Protein AF-A0A539DF95-F1 (afdb_monomer)

Foldseek 3Di:
DLQVQLLVCLLLLNLVSLLVSQVVCVVVVHDRLSNLLSQLLVCVLVVVLVSVCVSLPVRDDDPLSVLLSLLSVLLSCLLVVNLVVSLVSLPDDPDPQLDLSSLLSLLLNLLSCLLVVVLVSSLVSLVSSPCRNPDDDLVSLLSNLLSCLVVVVLVVSLVSLVVCVVPDDDLVSVVSNVCSVVVHHRDDRDHSLLSSLVSLQSSLVNPCPDLQDSSSSNSLSSSCSSDVPPLSSLQSSLSSCVVVVNLVSSLVSLVSDDPVDSCNLVSLLVNLVSCVVVVNLVVSLVSLVVCVVVPHDPSSLQSNLVSCVVVVVLVSSLVSLVVSVVPPVPPALVCLVSLQSNLVSCVSVVVNVSSLVSLVVSCVRHVQDLVSLQVNLLVCLVVVNNLVSSLVSLVSSCVVVVLQLVSLQSNLVSCVSVVVLVSSLVSLVSSCVSPVQDLVSLQSNLLSCLSVPVNVSSLVSLVSSCVHPDDPVSVVVSVVCNVPNDDDDDD

Mean predicted aligned error: 6.09 Å

Sequence (491 aa):
LLQGAADSALAAGDAAAAATFARQAQARGVEASSGRLAAAVFAMREGRTKDVRRNLDDFDGPPAELLTARLLSVWSRVDGGDVEAALAELGGETLPQRSPWAALQYYQRAMVFDHAGRVEEALDAYERGGGVGGLRIAQIVTHHGQALERAGRKADAAALYRDFLADVDNPGVAAELARLSSNGPPPAPFAATRGAAVALFTLSVLIAQDPTSREQLAPLSLAMALDPALEAPRIAFADAMQALNQGETARRALGAIPEPSPYFENAQSQIAYGLRAEGRADEAVAILKAIVDRGGGRVSRRALADLYRNLDRNAEAAALYASLVAELNPPTRRDWRLYLAQGATLERLGQWPAAEAALQQALVVSPDRPEVLNYLGYTWVDTGAKVREGLALLERAVAQEPDEGYIIDSLGWAHFRLGNFGQAVEYLERAVELSPGDSTLNDHLGDAYWRVGRRIEARYQWRRVLTLNAPADEHAGAGKKLAEGLPAPAR

Secondary structure (DSSP, 8-state):
-HHHHHHHHHHTT-HHHHHHHHHHHHTTT---HHHHHHHHHHHHHTT-HHHHHHHHTT----HHHHHHHHHHHHHHHHHTT-HHHHHHHH--S-S-TT-HHHHHHHHHHHHHHHHTT-HHHHHHHHHHHTTGGG---HHHHHHHHHHHHHTT-HHHHHHHHHHHHHH---HHHHHHHHHHHTTPPPPPPPPHHHHHHHHHHHHHHHH-SSTT-STTHHHHHHHHHH-TT--HHHHHHHHHHHHTT-HHHHHHHHHTS-TTSTTHHHHHHHHHHHHHHTT-HHHHHHHHHHHHHTT--HHHHHHHHHHHHHTT-HHHHHHHHHHHHHT-SS--GGGHHHHHHHHHHHHHTT-HHHHHHHHHHHHHH-TT-HHHHHHHHHHHHHTTSSHHHHHHHHHHHHHH-TT-HHHHHHHHHHHHHTT-HHHHHHHHHHHHHH-TT-HHHHHHHHHHHHHTT-HHHHHHHHHHHHHS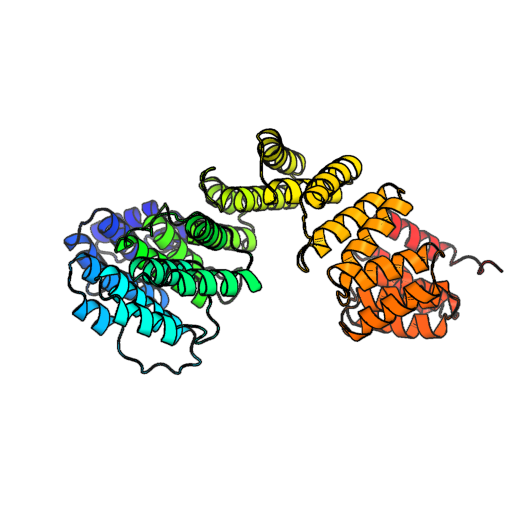---HHHHHHHHHHHHH-PPPPP-

Structure (mmCIF, N/CA/C/O backbone):
data_AF-A0A539DF95-F1
#
_entry.id   AF-A0A539DF95-F1
#
loop_
_atom_site.group_PDB
_atom_site.id
_atom_site.type_symbol
_atom_site.label_atom_id
_atom_site.label_alt_id
_atom_site.label_comp_id
_atom_site.label_asym_id
_atom_site.label_entity_id
_atom_site.label_seq_id
_atom_site.pdbx_PDB_ins_code
_atom_site.Cartn_x
_atom_site.Cartn_y
_atom_site.Cartn_z
_atom_site.occupancy
_atom_site.B_iso_or_equiv
_atom_site.auth_seq_id
_atom_site.auth_comp_id
_atom_site.auth_asym_id
_atom_site.auth_atom_id
_atom_site.pdbx_PDB_model_num
ATOM 1 N N . LEU A 1 1 ? -31.809 -16.059 3.484 1.00 87.75 1 LEU A N 1
ATOM 2 C CA . LEU A 1 1 ? -31.958 -14.788 2.732 1.00 87.75 1 LEU A CA 1
ATOM 3 C C . LEU A 1 1 ? -31.463 -13.586 3.533 1.00 87.75 1 LEU A C 1
ATOM 5 O O . LEU A 1 1 ? -30.537 -12.946 3.066 1.00 87.75 1 LEU A O 1
ATOM 9 N N . LEU A 1 2 ? -32.008 -13.296 4.725 1.00 92.00 2 LEU A N 1
ATOM 10 C CA . LEU A 1 2 ? -31.582 -12.125 5.516 1.00 92.00 2 LEU A CA 1
ATOM 11 C C . LEU A 1 2 ? -30.112 -12.184 5.974 1.00 92.00 2 LEU A C 1
ATOM 13 O O . LEU A 1 2 ? -29.436 -11.169 5.875 1.00 92.00 2 LEU A O 1
ATOM 17 N N . GLN A 1 3 ? -29.602 -13.359 6.372 1.00 92.25 3 GLN A N 1
ATOM 18 C CA . GLN A 1 3 ? -28.170 -13.558 6.656 1.00 92.25 3 GLN A CA 1
ATOM 19 C C . GLN A 1 3 ? -27.298 -13.192 5.447 1.00 92.25 3 GLN A C 1
ATOM 21 O O . GLN A 1 3 ? -26.505 -12.267 5.530 1.00 92.25 3 GLN A O 1
ATOM 26 N N . GLY A 1 4 ? -27.531 -13.817 4.286 1.00 92.81 4 GLY A N 1
ATOM 27 C CA . GLY A 1 4 ? -26.762 -13.510 3.073 1.00 92.81 4 GLY A CA 1
ATOM 28 C C . GLY A 1 4 ? -26.875 -12.049 2.612 1.00 92.81 4 GLY A C 1
ATOM 29 O O . GLY A 1 4 ? -25.931 -11.516 2.034 1.00 92.81 4 GLY A O 1
ATOM 30 N N . ALA A 1 5 ? -27.998 -11.372 2.889 1.00 94.75 5 ALA A N 1
ATOM 31 C CA . ALA A 1 5 ? -28.136 -9.936 2.644 1.00 94.75 5 ALA A CA 1
ATOM 32 C C . ALA A 1 5 ? -27.273 -9.101 3.606 1.00 94.75 5 ALA A C 1
ATOM 34 O O . ALA A 1 5 ? -26.653 -8.132 3.173 1.00 94.75 5 ALA A O 1
ATOM 35 N N . ALA A 1 6 ? -27.192 -9.490 4.883 1.00 95.56 6 ALA A N 1
ATOM 36 C CA . ALA A 1 6 ? -26.290 -8.874 5.854 1.00 95.56 6 ALA A CA 1
ATOM 37 C C . ALA A 1 6 ? -24.815 -9.116 5.493 1.00 95.56 6 ALA A C 1
ATOM 39 O O . ALA A 1 6 ? -24.041 -8.162 5.494 1.00 95.56 6 ALA A O 1
ATOM 40 N N . ASP A 1 7 ? -24.452 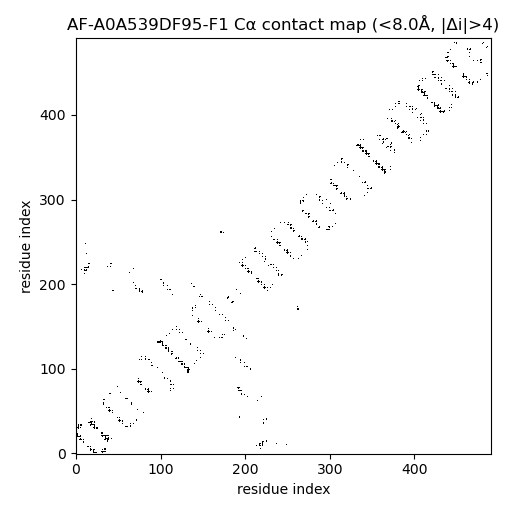-10.339 5.097 1.00 94.62 7 ASP A N 1
ATOM 41 C CA . ASP A 1 7 ? -23.102 -10.684 4.629 1.00 94.62 7 ASP A CA 1
ATOM 42 C C . ASP A 1 7 ? -22.705 -9.843 3.414 1.00 94.62 7 ASP A C 1
ATOM 44 O O . ASP A 1 7 ? -21.632 -9.246 3.382 1.00 94.62 7 ASP A O 1
ATOM 48 N N . SER A 1 8 ? -23.601 -9.738 2.427 1.00 95.38 8 SER A N 1
ATOM 49 C CA . SER A 1 8 ? -23.358 -8.949 1.214 1.00 95.38 8 SER A CA 1
ATOM 50 C C . SER A 1 8 ? -23.230 -7.457 1.522 1.00 95.38 8 SER A C 1
ATOM 52 O O . SER A 1 8 ? -22.392 -6.778 0.934 1.00 95.38 8 SER A O 1
ATOM 54 N N . ALA A 1 9 ? -24.038 -6.941 2.453 1.00 96.62 9 ALA A N 1
ATOM 55 C CA . ALA A 1 9 ? -23.957 -5.551 2.887 1.00 96.62 9 ALA A CA 1
ATOM 56 C C . ALA A 1 9 ? -22.621 -5.258 3.587 1.00 96.62 9 ALA A C 1
ATOM 58 O O . ALA A 1 9 ? -21.967 -4.271 3.256 1.00 96.62 9 ALA A O 1
ATOM 59 N N . LEU A 1 10 ? -22.168 -6.144 4.481 1.00 96.81 10 LEU A N 1
ATOM 60 C CA . LEU A 1 10 ? -20.844 -6.035 5.096 1.00 96.81 10 LEU A CA 1
ATOM 61 C C . LEU A 1 10 ? -19.720 -6.164 4.066 1.00 96.81 10 LEU A C 1
ATOM 63 O O . LEU A 1 10 ? -18.782 -5.384 4.107 1.00 96.81 10 LEU A O 1
ATOM 67 N N . ALA A 1 11 ? -19.817 -7.071 3.095 1.00 95.44 11 ALA A N 1
ATOM 68 C CA . ALA A 1 11 ? -18.825 -7.167 2.023 1.00 95.44 11 ALA A CA 1
ATOM 69 C C . ALA A 1 11 ? -18.743 -5.885 1.167 1.00 95.44 11 ALA A C 1
ATOM 71 O O . ALA A 1 11 ? -17.697 -5.584 0.601 1.00 95.44 11 ALA A O 1
ATOM 72 N N . ALA A 1 12 ? -19.832 -5.115 1.093 1.00 95.38 12 ALA A N 1
ATOM 73 C CA . ALA A 1 12 ? -19.908 -3.854 0.361 1.00 95.38 12 ALA A CA 1
ATOM 74 C C . ALA A 1 12 ? -19.552 -2.609 1.200 1.00 95.38 12 ALA A C 1
ATOM 76 O O . ALA A 1 12 ? -19.643 -1.494 0.682 1.00 95.38 12 ALA A O 1
ATOM 77 N N . GLY A 1 13 ? -19.155 -2.760 2.470 1.00 96.31 13 GLY A N 1
ATOM 78 C CA . GLY A 1 13 ? -18.856 -1.617 3.340 1.00 96.31 13 GLY A CA 1
ATOM 79 C C . GLY A 1 13 ? -20.082 -0.981 4.003 1.00 96.31 13 GLY A C 1
ATOM 80 O O . GLY A 1 13 ? -19.957 0.066 4.637 1.00 96.31 13 GLY A O 1
ATOM 81 N N . ASP A 1 14 ? -21.269 -1.583 3.879 1.00 96.50 14 ASP A N 1
ATOM 82 C CA . ASP A 1 14 ? -22.537 -1.036 4.373 1.00 96.50 14 ASP A CA 1
ATOM 83 C C . ASP A 1 14 ? -23.016 -1.753 5.645 1.00 96.50 14 ASP A C 1
ATOM 85 O O . ASP A 1 14 ? -23.993 -2.511 5.674 1.00 96.50 14 ASP A O 1
ATOM 89 N N . ALA A 1 15 ? -22.324 -1.481 6.752 1.00 97.06 15 ALA A N 1
ATOM 90 C CA . ALA A 1 15 ? -22.727 -1.991 8.058 1.00 97.06 15 ALA A CA 1
ATOM 91 C C . ALA A 1 15 ? -24.132 -1.508 8.473 1.00 97.06 15 ALA A C 1
ATOM 93 O O . ALA A 1 15 ? -24.833 -2.209 9.205 1.00 97.06 15 ALA A O 1
ATOM 94 N N . ALA A 1 16 ? -24.580 -0.333 8.012 1.00 96.88 16 ALA A N 1
ATOM 95 C CA . ALA A 1 16 ? -25.892 0.212 8.366 1.00 96.88 16 ALA A CA 1
ATOM 96 C C . ALA A 1 16 ? -27.035 -0.619 7.761 1.00 96.88 16 ALA A C 1
ATOM 98 O O . ALA A 1 16 ? -28.018 -0.932 8.451 1.00 96.88 16 ALA A O 1
ATOM 99 N N . ALA A 1 17 ? -26.893 -1.032 6.501 1.00 97.25 17 ALA A N 1
ATOM 100 C CA . ALA A 1 17 ? -27.803 -1.980 5.872 1.00 97.25 17 ALA A CA 1
ATOM 101 C C . ALA A 1 17 ? -27.764 -3.340 6.582 1.00 97.25 17 ALA A C 1
ATOM 103 O O . ALA A 1 17 ? -28.824 -3.868 6.929 1.00 97.25 17 ALA A O 1
ATOM 104 N N . ALA A 1 18 ? -26.576 -3.861 6.913 1.00 96.94 18 ALA A N 1
ATOM 105 C CA . ALA A 1 18 ? -26.439 -5.116 7.660 1.00 96.94 18 ALA A CA 1
ATOM 106 C C . ALA A 1 18 ? -27.177 -5.082 9.016 1.00 96.94 18 ALA A C 1
ATOM 108 O O . ALA A 1 18 ? -27.966 -5.978 9.325 1.00 96.94 18 ALA A O 1
ATOM 109 N N . ALA A 1 19 ? -27.023 -4.001 9.789 1.00 95.75 19 ALA A N 1
ATOM 110 C CA . ALA A 1 19 ? -27.736 -3.806 11.054 1.00 95.75 19 ALA A CA 1
ATOM 111 C C . ALA A 1 19 ? -29.261 -3.691 10.864 1.00 95.75 19 ALA A C 1
ATOM 113 O O . ALA A 1 19 ? -30.047 -4.083 11.731 1.00 95.75 19 ALA A O 1
ATOM 114 N N . THR A 1 20 ? -29.704 -3.156 9.725 1.00 95.56 20 THR A N 1
ATOM 115 C CA . THR A 1 20 ? -31.126 -3.098 9.367 1.00 95.56 20 THR A CA 1
ATOM 116 C C . THR A 1 20 ? -31.683 -4.488 9.074 1.00 95.56 20 THR A C 1
ATOM 118 O O . THR A 1 20 ? -32.764 -4.822 9.569 1.00 95.56 20 THR A O 1
ATOM 121 N N . PHE A 1 21 ? -30.937 -5.329 8.355 1.00 94.06 21 PHE A N 1
ATOM 122 C CA . PHE A 1 21 ? -31.312 -6.726 8.132 1.00 94.06 21 PHE A CA 1
ATOM 123 C C . PHE A 1 21 ? -31.364 -7.530 9.435 1.00 94.06 21 PHE A C 1
ATOM 125 O O . PHE A 1 21 ? -32.264 -8.352 9.591 1.00 94.06 21 PHE A O 1
ATOM 132 N N . ALA A 1 22 ? -30.506 -7.222 10.412 1.00 89.56 22 ALA A N 1
ATOM 133 C CA . ALA A 1 22 ? -30.565 -7.811 11.753 1.00 89.56 22 ALA A CA 1
ATOM 134 C C . ALA A 1 22 ? -31.914 -7.565 12.445 1.00 89.56 22 ALA A C 1
ATOM 136 O O . ALA A 1 22 ? -32.575 -8.497 12.897 1.00 89.56 22 ALA A O 1
ATOM 137 N N . ARG A 1 23 ? -32.373 -6.304 12.469 1.00 88.81 23 ARG A N 1
ATOM 138 C CA . ARG A 1 23 ? -33.673 -5.938 13.064 1.00 88.81 23 ARG A CA 1
ATOM 139 C C . ARG A 1 23 ? -34.833 -6.635 12.353 1.00 88.81 23 ARG A C 1
ATOM 141 O O . ARG A 1 23 ? -35.785 -7.081 12.987 1.00 88.81 23 ARG A O 1
ATOM 148 N N . GLN A 1 24 ? -34.743 -6.745 11.030 1.00 92.31 24 GLN A N 1
ATOM 149 C CA . GLN A 1 24 ? -35.726 -7.444 10.207 1.00 92.31 24 GLN A CA 1
ATOM 150 C C . GLN A 1 24 ? -35.744 -8.962 10.431 1.00 92.31 24 GLN A C 1
ATOM 152 O O . GLN A 1 24 ? -36.809 -9.569 10.297 1.00 92.31 24 GLN A O 1
ATOM 157 N N . ALA A 1 25 ? -34.590 -9.565 10.722 1.00 90.00 25 ALA A N 1
ATOM 158 C CA . ALA A 1 25 ? -34.451 -10.977 11.060 1.00 90.00 25 ALA A CA 1
ATOM 159 C C . ALA A 1 25 ? -35.062 -11.256 12.440 1.00 90.00 25 ALA A C 1
ATOM 161 O O . ALA A 1 25 ? -35.953 -12.098 12.558 1.00 90.00 25 ALA A O 1
ATOM 162 N N . GLN A 1 26 ? -34.718 -10.430 13.433 1.00 86.56 26 GLN A N 1
ATOM 163 C CA . GLN A 1 26 ? -35.266 -10.512 14.787 1.00 86.56 26 GLN A CA 1
ATOM 164 C C . GLN A 1 26 ? -36.798 -10.398 14.803 1.00 86.56 26 GLN A C 1
ATOM 166 O O . GLN A 1 26 ? -37.473 -11.210 15.431 1.00 86.56 26 GLN A O 1
ATOM 171 N N . ALA A 1 27 ? -37.370 -9.443 14.060 1.00 89.31 27 ALA A N 1
ATOM 172 C CA . ALA A 1 27 ? -38.823 -9.274 13.955 1.00 89.31 27 ALA A CA 1
ATOM 173 C C . ALA A 1 27 ? -39.548 -10.491 13.344 1.00 89.31 27 ALA A C 1
ATOM 175 O O . ALA A 1 27 ? -40.758 -10.632 13.499 1.00 89.31 27 ALA A O 1
ATOM 176 N N . ARG A 1 28 ? -38.818 -11.361 12.638 1.00 91.81 28 ARG A N 1
ATOM 177 C CA . ARG A 1 28 ? -39.328 -12.588 12.013 1.00 91.81 28 ARG A CA 1
ATOM 178 C C . ARG A 1 28 ? -38.949 -13.857 12.780 1.00 91.81 28 ARG A C 1
ATOM 180 O O . ARG A 1 28 ? -39.245 -14.943 12.296 1.00 91.81 28 ARG A O 1
ATOM 187 N N . GLY A 1 29 ? -38.298 -13.731 13.939 1.00 85.56 29 GLY A N 1
ATOM 188 C CA . GLY A 1 29 ? -37.845 -14.872 14.736 1.00 85.56 29 GLY A CA 1
ATOM 189 C C . GLY A 1 29 ? -36.770 -15.717 14.046 1.00 85.56 29 GLY A C 1
ATOM 190 O O . GLY A 1 29 ? -36.708 -16.919 14.282 1.00 85.56 29 GLY A O 1
ATOM 191 N N . VAL A 1 30 ? -35.961 -15.114 13.168 1.00 87.00 30 VAL A N 1
ATOM 192 C CA . VAL A 1 30 ? -34.832 -15.781 12.501 1.00 87.00 30 VAL A CA 1
ATOM 193 C C . VAL A 1 30 ? -33.517 -15.094 12.857 1.00 87.00 30 VAL A C 1
ATOM 195 O O . VAL A 1 30 ? -33.480 -13.881 13.060 1.00 87.00 30 VAL A O 1
ATOM 198 N N . GLU A 1 31 ? -32.436 -15.867 12.909 1.00 82.94 31 GLU A N 1
ATOM 199 C CA . GLU A 1 31 ? -31.094 -15.361 13.207 1.00 82.94 31 GLU A CA 1
ATOM 200 C C . GLU A 1 31 ? -30.413 -14.789 11.956 1.00 82.94 31 GLU A C 1
ATOM 202 O O . GLU A 1 31 ? -30.567 -15.292 10.838 1.00 82.94 31 GLU A O 1
ATOM 207 N N . ALA A 1 32 ? -29.654 -13.714 12.165 1.00 90.94 32 ALA A N 1
ATOM 208 C CA . ALA A 1 32 ? -28.738 -13.148 11.184 1.00 90.94 32 ALA A CA 1
ATOM 209 C C . ALA A 1 32 ? -27.487 -12.643 11.922 1.00 90.94 32 ALA A C 1
ATOM 211 O O . ALA A 1 32 ? -27.433 -11.478 12.331 1.00 90.94 32 ALA A O 1
ATOM 212 N N . SER A 1 33 ? -26.520 -13.534 12.142 1.00 93.12 33 SER A N 1
ATOM 213 C CA . SE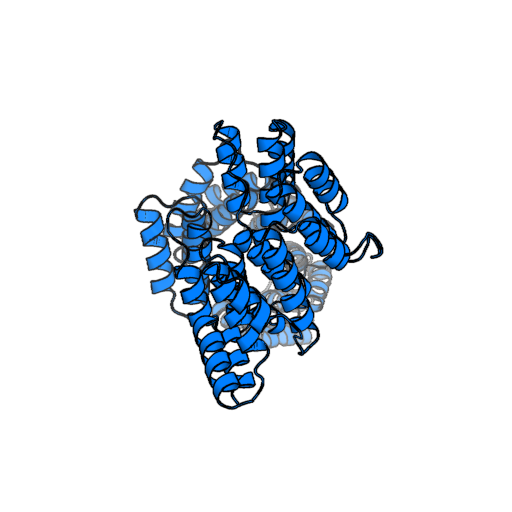R A 1 33 ? -25.332 -13.328 12.978 1.00 93.12 33 SER A CA 1
ATOM 214 C C . SER A 1 33 ? -24.486 -12.131 12.514 1.00 93.12 33 SER A C 1
ATOM 216 O O . SER A 1 33 ? -24.207 -11.229 13.307 1.00 93.12 33 SER A O 1
ATOM 218 N N . SER A 1 34 ? -24.235 -11.996 11.210 1.00 93.75 34 SER A N 1
ATOM 219 C CA . SER A 1 34 ? -23.552 -10.830 10.620 1.00 93.75 34 SER A CA 1
ATOM 220 C C . SER A 1 34 ? -24.295 -9.520 10.871 1.00 93.75 34 SER A C 1
ATOM 222 O O . SER A 1 34 ? -23.706 -8.482 11.184 1.00 93.75 34 SER A O 1
ATOM 224 N N . GLY A 1 35 ? -25.626 -9.567 10.786 1.00 94.50 35 GLY A N 1
ATOM 225 C CA . GLY A 1 35 ? -26.470 -8.430 11.119 1.00 94.50 35 GLY A CA 1
ATOM 226 C C . GLY A 1 35 ? -26.374 -8.061 12.603 1.00 94.50 35 GLY A C 1
ATOM 227 O O . GLY A 1 35 ? -26.308 -6.875 12.931 1.00 94.50 35 GLY A O 1
ATOM 228 N N . ARG A 1 36 ? -26.351 -9.055 13.502 1.00 95.81 36 ARG A N 1
ATOM 229 C CA . ARG A 1 36 ? -26.199 -8.846 14.952 1.00 95.81 36 ARG A CA 1
ATOM 230 C C . ARG A 1 36 ? -24.870 -8.169 15.284 1.00 95.81 36 ARG A C 1
ATOM 232 O O . ARG A 1 36 ? -24.878 -7.213 16.056 1.00 95.81 36 ARG A O 1
ATOM 239 N N . LEU A 1 37 ? -23.764 -8.575 14.651 1.00 97.69 37 LEU A N 1
ATOM 240 C CA . LEU A 1 37 ? -22.463 -7.902 14.797 1.00 97.69 37 LEU A CA 1
ATOM 241 C C . LEU A 1 37 ? -22.544 -6.423 14.396 1.00 97.69 37 LEU A C 1
ATOM 243 O O . LEU A 1 37 ? -22.121 -5.545 15.149 1.00 97.69 37 LEU A O 1
ATOM 247 N N . ALA A 1 38 ? -23.158 -6.126 13.248 1.00 97.69 38 ALA A N 1
ATOM 248 C CA . ALA A 1 38 ? -23.359 -4.750 12.803 1.00 97.69 38 ALA A CA 1
ATOM 249 C C . ALA A 1 38 ? -24.249 -3.950 13.769 1.00 97.69 38 ALA A C 1
ATOM 251 O O . ALA A 1 38 ? -23.945 -2.806 14.106 1.00 97.69 38 ALA A O 1
ATOM 252 N N . ALA A 1 39 ? -25.333 -4.545 14.270 1.00 96.69 39 ALA A N 1
ATOM 253 C CA . ALA A 1 39 ? -26.206 -3.907 15.250 1.00 96.69 39 ALA A CA 1
ATOM 254 C C . ALA A 1 39 ? -25.493 -3.636 16.589 1.00 96.69 39 ALA A C 1
ATOM 256 O O . ALA A 1 39 ? -25.727 -2.582 17.186 1.00 96.69 39 ALA A O 1
ATOM 257 N N . ALA A 1 40 ? -24.607 -4.537 17.031 1.00 97.44 40 ALA A N 1
ATOM 258 C CA . ALA A 1 40 ? -23.754 -4.336 18.200 1.00 97.44 40 ALA A CA 1
ATOM 259 C C . ALA A 1 40 ? -22.809 -3.142 18.004 1.00 97.44 40 ALA A C 1
ATOM 261 O O . ALA A 1 40 ? -22.745 -2.278 18.872 1.00 97.44 40 ALA A O 1
ATOM 262 N N . VAL A 1 41 ? -22.163 -3.030 16.838 1.00 97.69 41 VAL A N 1
ATOM 263 C CA . VAL A 1 41 ? -21.290 -1.900 16.467 1.00 97.69 41 VAL A CA 1
ATOM 264 C C . VAL A 1 41 ? -22.003 -0.548 16.579 1.00 97.69 41 VAL A C 1
ATOM 266 O O . VAL A 1 41 ? -21.488 0.367 17.224 1.00 97.69 41 VAL A O 1
ATOM 269 N N . PHE A 1 42 ? -23.213 -0.412 16.022 1.00 97.00 42 PHE A N 1
ATOM 270 C CA . PHE A 1 42 ? -23.980 0.836 16.161 1.00 97.00 42 PHE A CA 1
ATOM 271 C C . PHE A 1 42 ? -24.420 1.091 17.604 1.00 97.00 42 PHE A C 1
ATOM 273 O O . PHE A 1 42 ? -24.389 2.232 18.056 1.00 97.00 42 PHE A O 1
ATOM 280 N N . ALA A 1 43 ? -24.798 0.045 18.344 1.00 96.62 43 ALA A N 1
ATOM 281 C CA . ALA A 1 43 ? -25.141 0.180 19.755 1.00 96.62 43 ALA A CA 1
ATOM 282 C C . ALA A 1 43 ? -23.939 0.632 20.604 1.00 96.62 43 ALA A C 1
ATOM 284 O O . ALA A 1 43 ? -24.122 1.483 21.471 1.00 96.62 43 ALA A O 1
ATOM 285 N N . MET A 1 44 ? -22.727 0.134 20.330 1.00 96.81 44 MET A N 1
ATOM 286 C CA . MET A 1 44 ? -21.493 0.573 20.996 1.00 96.81 44 MET A CA 1
ATOM 287 C C . MET A 1 44 ? -21.215 2.048 20.712 1.00 96.81 44 MET A C 1
ATOM 289 O O . MET A 1 44 ? -20.996 2.821 21.637 1.00 96.81 44 MET A O 1
ATOM 293 N N . ARG A 1 45 ? -21.303 2.470 19.445 1.00 95.50 45 ARG A N 1
ATOM 294 C CA . ARG A 1 45 ? -21.079 3.873 19.059 1.00 95.50 45 ARG A CA 1
ATOM 295 C C . ARG A 1 45 ? -22.069 4.843 19.712 1.00 95.50 45 ARG A C 1
ATOM 297 O O . ARG A 1 45 ? -21.743 6.001 19.940 1.00 95.50 45 ARG A O 1
ATOM 304 N N . GLU A 1 46 ? -23.280 4.373 19.989 1.00 94.75 46 GLU A N 1
ATOM 305 C CA . GLU A 1 46 ? -24.353 5.149 20.615 1.00 94.75 46 GLU A CA 1
ATOM 306 C C . GLU A 1 46 ? -24.395 5.001 22.149 1.00 94.75 46 GLU A C 1
ATOM 308 O O . GLU A 1 46 ? -25.308 5.530 22.781 1.00 94.75 46 GLU A O 1
ATOM 313 N N . GLY A 1 47 ? -23.455 4.269 22.761 1.00 93.38 47 GLY A N 1
ATOM 314 C CA . GLY A 1 47 ? -23.417 4.041 24.212 1.00 93.38 47 GLY A CA 1
ATOM 315 C C . GLY A 1 47 ? -24.586 3.200 24.749 1.00 93.38 47 GLY A C 1
ATOM 316 O O . GLY A 1 47 ? -24.918 3.251 25.933 1.00 93.38 47 GLY A O 1
ATOM 317 N N . ARG A 1 48 ? -25.261 2.420 23.894 1.00 94.94 48 ARG A N 1
ATOM 318 C CA . ARG A 1 48 ? -26.427 1.597 24.258 1.00 94.94 48 ARG A CA 1
ATOM 319 C C . ARG A 1 48 ? -26.004 0.217 24.764 1.00 94.94 48 ARG A C 1
ATOM 321 O O . ARG A 1 48 ? -26.307 -0.801 24.144 1.00 94.94 48 ARG A O 1
ATOM 328 N N . THR A 1 49 ? -25.363 0.148 25.931 1.00 91.25 49 THR A N 1
ATOM 329 C CA . THR A 1 49 ? -24.755 -1.090 26.474 1.00 91.25 49 THR A CA 1
ATOM 330 C C . THR A 1 49 ? -25.719 -2.284 26.570 1.00 91.25 49 THR A C 1
ATOM 332 O O . THR A 1 49 ? -25.325 -3.424 26.339 1.00 91.25 49 THR A O 1
ATOM 335 N N . LYS A 1 50 ? -27.006 -2.055 26.880 1.00 92.44 50 LYS A N 1
ATOM 336 C CA . LYS A 1 50 ? -28.023 -3.130 26.903 1.00 92.44 50 LYS A CA 1
ATOM 337 C C . LYS A 1 50 ? -28.250 -3.742 25.521 1.00 92.44 50 LYS A C 1
ATOM 339 O O . LYS A 1 50 ? -28.459 -4.945 25.413 1.00 92.44 50 LYS A O 1
ATOM 344 N N . ASP A 1 51 ? -28.217 -2.916 24.481 1.00 94.19 51 ASP A N 1
ATOM 345 C CA . ASP A 1 51 ? -28.402 -3.369 23.108 1.00 94.19 51 ASP A CA 1
ATOM 346 C C . ASP A 1 51 ? -27.139 -4.038 22.564 1.00 94.19 51 ASP A C 1
ATOM 348 O O . ASP A 1 51 ? -27.261 -4.964 21.768 1.00 94.19 51 ASP A O 1
ATOM 352 N N . VAL A 1 52 ? -25.949 -3.628 23.017 1.00 95.44 52 VAL A N 1
ATOM 353 C CA . VAL A 1 52 ? -24.696 -4.344 22.726 1.00 95.44 52 VAL A CA 1
ATOM 354 C C . VAL A 1 52 ? -24.786 -5.773 23.256 1.00 95.44 52 VAL A C 1
ATOM 356 O O . VAL A 1 52 ? -24.708 -6.716 22.473 1.00 95.44 52 VAL A O 1
ATOM 359 N N . ARG A 1 53 ? -25.082 -5.928 24.553 1.00 92.19 53 ARG A N 1
ATOM 360 C CA . ARG A 1 53 ? -25.279 -7.237 25.191 1.00 92.19 53 ARG A CA 1
ATOM 361 C C . ARG A 1 53 ? -26.352 -8.072 24.506 1.00 92.19 53 ARG A C 1
ATOM 363 O O . ARG A 1 53 ? -26.086 -9.201 24.138 1.00 92.19 53 ARG A O 1
ATOM 370 N N . ARG A 1 54 ? -27.522 -7.501 24.192 1.00 92.00 54 ARG A N 1
ATOM 371 C CA . ARG A 1 54 ? -28.570 -8.234 23.452 1.00 92.00 54 ARG A CA 1
ATOM 372 C C . ARG A 1 54 ? -28.071 -8.832 22.130 1.00 92.00 54 ARG A C 1
ATOM 374 O O . ARG A 1 54 ? -28.591 -9.854 21.702 1.00 92.00 54 ARG A O 1
ATOM 381 N N . ASN A 1 55 ? -27.131 -8.175 21.451 1.00 94.12 55 ASN A N 1
ATOM 382 C CA . ASN A 1 55 ? -26.608 -8.672 20.183 1.00 94.12 55 ASN A CA 1
ATOM 383 C C . ASN A 1 55 ? -25.432 -9.645 20.353 1.00 94.12 55 ASN A C 1
ATOM 385 O O . ASN A 1 55 ? -25.283 -10.498 19.481 1.00 94.12 55 ASN A O 1
ATOM 389 N N . LEU A 1 56 ? -24.637 -9.540 21.423 1.00 95.06 56 LEU A N 1
ATOM 390 C CA . LEU A 1 56 ? -23.400 -10.313 21.622 1.00 95.06 56 LEU A CA 1
ATOM 391 C C . LEU A 1 56 ? -23.514 -11.455 22.646 1.00 95.06 56 LEU A C 1
ATOM 393 O O . LEU A 1 56 ? -22.763 -12.422 22.550 1.00 95.06 56 LEU A O 1
ATOM 397 N N . ASP A 1 57 ? -24.435 -11.366 23.603 1.00 90.75 57 ASP A N 1
ATOM 398 C CA . ASP A 1 57 ? -24.708 -12.442 24.555 1.00 90.75 57 ASP A CA 1
ATOM 399 C C . ASP A 1 57 ? -25.299 -13.638 23.790 1.00 90.75 57 ASP A C 1
ATOM 401 O O . ASP A 1 57 ? -26.102 -13.465 22.863 1.00 90.75 57 ASP A O 1
ATOM 405 N N . ASP A 1 58 ? -24.858 -14.847 24.147 1.00 87.88 58 ASP A N 1
ATOM 406 C CA . ASP A 1 58 ? -25.218 -16.103 23.474 1.00 87.88 58 ASP A CA 1
ATOM 407 C C . ASP A 1 58 ? -25.048 -16.039 21.941 1.00 87.88 58 ASP A C 1
ATOM 409 O O . ASP A 1 58 ? -25.830 -16.619 21.182 1.00 87.88 58 ASP A O 1
ATOM 413 N N . PHE A 1 59 ? -24.062 -15.269 21.459 1.00 93.50 59 PHE A N 1
ATOM 414 C CA . PHE A 1 59 ? -23.782 -15.157 20.031 1.00 93.50 59 PHE A CA 1
ATOM 415 C C . PHE A 1 59 ? -23.325 -16.508 19.477 1.00 93.50 59 PHE A C 1
ATOM 417 O O . PHE A 1 59 ? -22.325 -17.070 19.925 1.00 93.50 59 PHE A O 1
ATOM 424 N N . ASP A 1 60 ? -24.045 -16.987 18.466 1.00 89.69 60 ASP A N 1
ATOM 425 C CA . ASP A 1 60 ? -23.710 -18.179 17.698 1.00 89.69 60 ASP A CA 1
ATOM 426 C C . ASP A 1 60 ? -23.494 -17.790 16.233 1.00 89.69 60 ASP A C 1
ATOM 428 O O . ASP A 1 60 ? -24.183 -16.920 15.689 1.00 89.69 60 ASP A O 1
ATOM 432 N N . GLY A 1 61 ? -22.502 -18.407 15.600 1.00 89.06 61 GLY A N 1
ATOM 433 C CA . GLY A 1 61 ? -22.098 -18.077 14.243 1.00 89.06 61 GLY A CA 1
ATOM 434 C C . GLY A 1 61 ? -20.805 -18.770 13.811 1.00 89.06 61 GLY A C 1
ATOM 435 O O . GLY A 1 61 ? -20.196 -19.525 14.572 1.00 89.06 61 GLY A O 1
ATOM 436 N N . PRO A 1 62 ? -20.357 -18.524 12.569 1.00 89.50 62 PRO A N 1
ATOM 437 C CA . PRO A 1 62 ? -19.093 -19.042 12.061 1.00 89.50 62 PRO A CA 1
ATOM 438 C C . PRO A 1 62 ? -17.883 -18.632 12.925 1.00 89.50 62 PRO A C 1
ATOM 440 O O . PRO A 1 62 ? -17.898 -17.564 13.542 1.00 89.50 62 PRO A O 1
ATOM 443 N N . PRO A 1 63 ? -16.776 -19.403 12.914 1.00 88.12 63 PRO A N 1
ATOM 444 C CA . PRO A 1 63 ? -15.587 -19.114 13.725 1.00 88.12 63 PRO A CA 1
ATOM 445 C C . PRO A 1 63 ? -15.039 -17.680 13.611 1.00 88.12 63 PRO A C 1
ATOM 447 O O . PRO A 1 63 ? -14.669 -17.083 14.621 1.00 88.12 63 PRO A O 1
ATOM 450 N N . ALA A 1 64 ? -15.021 -17.093 12.410 1.00 86.81 64 ALA A N 1
ATOM 451 C CA . ALA A 1 64 ? -14.560 -15.715 12.205 1.00 86.81 64 ALA A CA 1
ATOM 452 C C . ALA A 1 64 ? -15.484 -14.670 12.867 1.00 86.81 64 ALA A C 1
ATOM 454 O O . ALA A 1 64 ? -15.022 -13.669 13.424 1.00 86.81 64 ALA A O 1
ATOM 455 N N . GLU A 1 65 ? -16.793 -14.921 12.856 1.00 93.62 65 GLU A N 1
ATOM 456 C CA . GLU A 1 65 ? -17.785 -14.065 13.506 1.00 93.62 65 GLU A CA 1
ATOM 457 C C . GLU A 1 65 ? -17.726 -14.196 15.030 1.00 93.62 65 GLU A C 1
ATOM 459 O O . GLU A 1 65 ? -17.829 -13.188 15.722 1.00 93.62 65 GLU A O 1
ATOM 464 N N . LEU A 1 66 ? -17.459 -15.395 15.559 1.00 93.31 66 LEU A N 1
ATOM 465 C CA . LEU A 1 66 ? -17.238 -15.611 16.994 1.00 93.31 66 LEU A CA 1
ATOM 466 C C . LEU A 1 66 ? -16.030 -14.818 17.515 1.00 93.31 66 LEU A C 1
ATOM 468 O O . LEU A 1 66 ? -16.100 -14.201 18.578 1.00 93.31 66 LEU A O 1
ATOM 472 N N . LEU A 1 67 ? -14.930 -14.779 16.754 1.00 91.62 67 LEU A N 1
ATOM 473 C CA . LEU A 1 67 ? -13.768 -13.948 17.092 1.00 91.62 67 LEU A CA 1
ATOM 474 C C . LEU A 1 67 ? -14.117 -12.455 17.076 1.00 91.62 67 LEU A C 1
ATOM 476 O O . LEU A 1 67 ? -13.732 -11.721 17.986 1.00 91.62 67 LEU A O 1
ATOM 480 N N . THR A 1 68 ? -14.886 -12.020 16.078 1.00 95.75 68 THR A N 1
ATOM 481 C CA . THR A 1 68 ? -15.380 -10.639 15.976 1.00 95.75 68 THR A CA 1
ATOM 482 C C . THR A 1 68 ? -16.263 -10.282 17.177 1.00 95.75 68 THR A C 1
ATOM 484 O O . THR A 1 68 ? -16.031 -9.261 17.824 1.00 95.75 68 THR A O 1
ATOM 487 N N . ALA A 1 69 ? -17.227 -11.139 17.526 1.00 96.69 69 ALA A N 1
ATOM 488 C CA . ALA A 1 69 ? -18.114 -10.964 18.674 1.00 96.69 69 ALA A CA 1
ATOM 489 C C . ALA A 1 69 ? -17.331 -10.866 19.989 1.00 96.69 69 ALA A C 1
ATOM 491 O O . ALA A 1 69 ? -17.590 -9.965 20.786 1.00 96.69 69 ALA A O 1
ATOM 492 N N . ARG A 1 70 ? -16.328 -11.733 20.190 1.00 95.12 70 ARG A N 1
ATOM 493 C CA . ARG A 1 70 ? -15.455 -11.706 21.374 1.00 95.12 70 ARG A CA 1
ATOM 494 C C . ARG A 1 70 ? -14.690 -10.388 21.492 1.00 95.12 70 ARG A C 1
ATOM 496 O O . ARG A 1 70 ? -14.655 -9.799 22.565 1.00 95.12 70 ARG A O 1
ATOM 503 N N . LEU A 1 71 ? -14.104 -9.883 20.403 1.00 96.31 71 LEU A N 1
ATOM 504 C CA . LEU A 1 71 ? -13.399 -8.593 20.435 1.00 96.31 71 LEU A CA 1
ATOM 505 C C . LEU A 1 71 ? -14.351 -7.430 20.758 1.00 96.31 71 LEU A C 1
ATOM 507 O O . LEU A 1 71 ? -14.002 -6.556 21.550 1.00 96.31 71 LEU A O 1
ATOM 511 N N . LEU A 1 72 ? -15.565 -7.432 20.199 1.00 97.62 72 LEU A N 1
ATOM 512 C CA . LEU A 1 72 ? -16.592 -6.439 20.530 1.00 97.62 72 LEU A CA 1
ATOM 513 C C . LEU A 1 72 ? -17.033 -6.534 22.000 1.00 97.62 72 LEU A C 1
ATOM 515 O O . LEU A 1 72 ? -17.188 -5.505 22.657 1.00 97.62 72 LEU A O 1
ATOM 519 N N . SER A 1 73 ? -17.190 -7.751 22.528 1.00 96.31 73 SER A N 1
ATOM 520 C CA . SER A 1 73 ? -17.532 -8.017 23.931 1.00 96.31 73 SER A CA 1
ATOM 521 C C . SER A 1 73 ? -16.469 -7.463 24.884 1.00 96.31 73 SER A C 1
ATOM 523 O O . SER A 1 73 ? -16.799 -6.670 25.770 1.00 96.31 73 SER A O 1
ATOM 525 N N . VAL A 1 74 ? -15.188 -7.773 24.643 1.00 96.00 74 VAL A N 1
ATOM 526 C CA . VAL A 1 74 ? -14.044 -7.242 25.407 1.00 96.00 74 VAL A CA 1
ATOM 527 C C . VAL A 1 74 ? -14.112 -5.719 25.498 1.00 96.00 74 VAL A C 1
ATOM 529 O O . VAL A 1 74 ? -14.115 -5.161 26.594 1.00 96.00 74 VAL A O 1
ATOM 532 N N . TRP A 1 75 ? -14.232 -5.028 24.365 1.00 96.88 75 TRP A N 1
ATOM 533 C CA . TRP A 1 75 ? -14.249 -3.565 24.356 1.00 96.88 75 TRP A CA 1
ATOM 534 C C . TRP A 1 75 ? -15.555 -2.963 24.883 1.00 96.88 75 TRP A C 1
ATOM 536 O O . TRP A 1 75 ? -15.534 -1.863 25.430 1.00 96.88 75 TRP A O 1
ATOM 546 N N . SER A 1 76 ? -16.676 -3.685 24.812 1.00 96.25 76 SER A N 1
ATOM 547 C CA . SER A 1 76 ? -17.913 -3.282 25.489 1.00 96.25 76 SER A CA 1
ATOM 548 C C . SER A 1 76 ? -17.794 -3.348 27.013 1.00 96.25 76 SER A C 1
ATOM 550 O O . SER A 1 76 ? -18.437 -2.547 27.693 1.00 96.25 76 SER A O 1
ATOM 552 N N . ARG A 1 77 ? -17.019 -4.291 27.567 1.00 95.12 77 ARG A N 1
ATOM 553 C CA . ARG A 1 77 ? -16.737 -4.351 29.012 1.00 95.12 77 ARG A CA 1
ATOM 554 C C . ARG A 1 77 ? -15.843 -3.199 29.446 1.00 95.12 77 ARG A C 1
ATOM 556 O O . ARG A 1 77 ? -16.131 -2.570 30.460 1.00 95.12 77 ARG A O 1
ATOM 563 N N . VAL A 1 78 ? -14.821 -2.889 28.644 1.00 95.44 78 VAL A N 1
ATOM 564 C CA . VAL A 1 78 ? -13.935 -1.735 28.860 1.00 95.44 78 VAL A CA 1
ATOM 565 C C . VAL A 1 78 ? -14.734 -0.434 28.895 1.00 95.44 78 VAL A C 1
ATOM 567 O O . VAL A 1 78 ? -14.590 0.329 29.844 1.00 95.44 78 VAL A O 1
ATOM 570 N N . ASP A 1 79 ? -15.633 -0.223 27.929 1.00 93.81 79 ASP A N 1
ATOM 571 C CA . ASP A 1 79 ? -16.531 0.943 27.892 1.00 93.81 79 ASP A CA 1
ATOM 572 C C . ASP A 1 79 ? -17.433 1.030 29.140 1.00 93.81 79 ASP A C 1
ATOM 574 O O . ASP A 1 79 ? -17.710 2.109 29.658 1.00 93.81 79 ASP A O 1
ATOM 578 N N . GLY A 1 80 ? -17.845 -0.124 29.677 1.00 92.06 80 GLY A N 1
ATOM 579 C CA . GLY A 1 80 ? -18.593 -0.235 30.931 1.00 92.06 80 GLY A CA 1
ATOM 580 C C . GLY A 1 80 ? -17.755 -0.120 32.213 1.00 92.06 80 GLY A C 1
ATOM 581 O O . GLY A 1 80 ? -18.332 -0.183 33.299 1.00 92.06 80 GLY A O 1
ATOM 582 N N . GLY A 1 81 ? -16.429 0.024 32.114 1.00 93.06 81 GLY A N 1
ATOM 583 C CA . GLY A 1 81 ? -15.498 0.118 33.246 1.00 93.06 81 GLY A CA 1
ATOM 584 C C . GLY A 1 81 ? -15.039 -1.219 33.846 1.00 93.06 81 GLY A C 1
ATOM 585 O O . GLY A 1 81 ? -14.303 -1.221 34.830 1.00 93.06 81 GLY A O 1
ATOM 586 N N . ASP A 1 82 ? -15.429 -2.358 33.269 1.00 95.31 82 ASP A N 1
ATOM 587 C CA . ASP A 1 82 ? -15.072 -3.698 33.757 1.00 95.31 82 ASP A CA 1
ATOM 588 C C . ASP A 1 82 ? -13.789 -4.220 33.081 1.00 95.31 82 ASP A C 1
ATOM 590 O O . ASP A 1 82 ? -13.791 -5.143 32.260 1.00 95.31 82 ASP A O 1
ATOM 594 N N . VAL A 1 83 ? -12.673 -3.558 33.402 1.00 95.19 83 VAL A N 1
ATOM 595 C CA . VAL A 1 83 ? -11.347 -3.812 32.809 1.00 95.19 83 VAL A CA 1
ATOM 596 C C . VAL A 1 83 ? -10.845 -5.225 33.119 1.00 95.19 83 VAL A C 1
ATOM 598 O O . VAL A 1 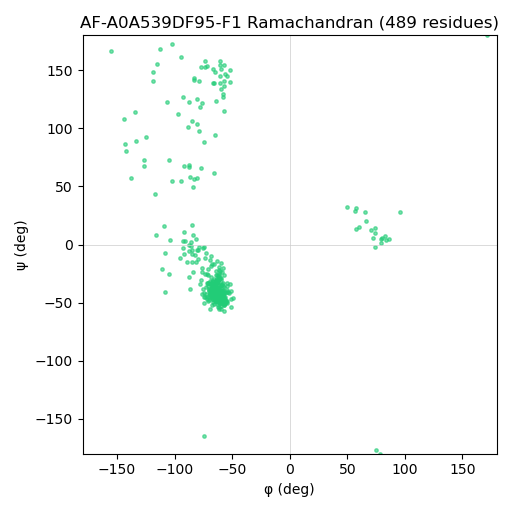83 ? -10.296 -5.890 32.242 1.00 95.19 83 VAL A O 1
ATOM 601 N N . GLU A 1 84 ? -11.058 -5.720 34.339 1.00 95.88 84 GLU A N 1
ATOM 602 C CA . GLU A 1 84 ? -10.587 -7.051 34.743 1.00 95.88 84 GLU A CA 1
ATOM 603 C C . GLU A 1 84 ? -11.317 -8.168 33.994 1.00 95.88 84 GLU A C 1
ATOM 605 O O . GLU A 1 84 ? -10.676 -9.107 33.518 1.00 95.88 84 GLU A O 1
ATOM 610 N N . ALA A 1 85 ? -12.638 -8.057 33.806 1.00 94.56 85 ALA A N 1
ATOM 611 C CA . ALA A 1 85 ? -13.364 -9.037 33.006 1.00 94.56 85 ALA A CA 1
ATOM 612 C C . ALA A 1 85 ? -12.942 -8.998 31.531 1.00 94.56 85 ALA A C 1
ATOM 614 O O . ALA A 1 85 ? -12.818 -10.054 30.910 1.00 94.56 85 ALA A O 1
ATOM 615 N N . ALA A 1 86 ? -12.669 -7.811 30.977 1.00 94.94 86 ALA A N 1
ATOM 616 C CA . ALA A 1 86 ? -12.136 -7.676 29.621 1.00 94.94 86 ALA A CA 1
ATOM 617 C C . ALA A 1 86 ? -10.775 -8.386 29.468 1.00 94.94 86 ALA A C 1
ATOM 619 O O . ALA A 1 86 ? -10.561 -9.138 28.515 1.00 94.94 86 ALA A O 1
ATOM 620 N N . LEU A 1 87 ? -9.868 -8.209 30.435 1.00 94.12 87 LEU A N 1
ATOM 621 C CA . LEU A 1 87 ? -8.555 -8.864 30.451 1.00 94.12 87 LEU A CA 1
ATOM 622 C C . LEU A 1 87 ? -8.654 -10.381 30.655 1.00 94.12 87 LEU A C 1
ATOM 624 O O . LEU A 1 87 ? -7.882 -11.126 30.045 1.00 94.12 87 LEU A O 1
ATOM 628 N N . ALA A 1 88 ? -9.589 -10.846 31.485 1.00 92.31 88 ALA A N 1
ATOM 629 C CA . ALA A 1 88 ? -9.858 -12.268 31.673 1.00 92.31 88 ALA A CA 1
ATOM 630 C C . ALA A 1 88 ? -10.405 -12.908 30.388 1.00 92.31 88 ALA A C 1
ATOM 632 O O . ALA A 1 88 ? -9.966 -13.992 30.004 1.00 92.31 88 ALA A O 1
ATOM 633 N N . GLU A 1 89 ? -11.301 -12.214 29.680 1.00 91.06 89 GLU A N 1
ATOM 634 C CA . GLU A 1 89 ? -11.878 -12.674 28.415 1.00 91.06 89 GLU A CA 1
ATOM 635 C C . GLU A 1 89 ? -10.847 -12.728 27.287 1.00 91.06 89 GLU A C 1
ATOM 637 O O . GLU A 1 89 ? -10.921 -13.621 26.446 1.00 91.06 89 GLU A O 1
ATOM 642 N N . LEU A 1 90 ? -9.840 -11.849 27.278 1.00 88.75 90 LEU A N 1
ATOM 643 C CA . LEU A 1 90 ? -8.692 -11.965 26.371 1.00 88.75 90 LEU A CA 1
ATOM 644 C C . LEU A 1 90 ? -7.793 -13.171 26.704 1.00 88.75 90 LEU A C 1
ATOM 646 O O . LEU A 1 90 ? -7.067 -13.636 25.827 1.00 88.75 90 LEU A O 1
ATOM 650 N N . GLY A 1 91 ? -7.878 -13.734 27.915 1.00 78.44 91 GLY A N 1
ATOM 651 C CA . GLY A 1 91 ? -7.076 -14.868 28.386 1.00 78.44 91 GLY A CA 1
ATOM 652 C C . GLY A 1 91 ? -5.646 -14.497 28.818 1.00 78.44 91 GLY A C 1
ATOM 653 O O . GLY A 1 91 ? -5.246 -13.332 28.764 1.00 78.44 91 GLY A O 1
ATOM 654 N N . GLY A 1 92 ? -4.876 -15.507 29.256 1.00 65.25 92 GLY A N 1
ATOM 655 C CA . GLY A 1 92 ? -3.456 -15.404 29.647 1.00 65.25 92 GLY A CA 1
ATOM 656 C C . GLY A 1 92 ? -2.467 -15.921 28.585 1.00 65.25 92 GLY A C 1
ATOM 657 O O . GLY A 1 92 ? -2.887 -16.514 27.588 1.00 65.25 92 GLY A O 1
ATOM 658 N N . GLU A 1 93 ? -1.162 -15.707 28.821 1.00 58.06 93 GLU A N 1
ATOM 659 C CA . GLU A 1 93 ? -0.009 -15.947 27.918 1.00 58.06 93 GLU A CA 1
ATOM 660 C C . GLU A 1 93 ? 0.244 -17.438 27.580 1.00 58.06 93 GLU A C 1
ATOM 662 O O . GLU A 1 93 ? 1.277 -18.013 27.910 1.00 58.06 93 GLU A O 1
ATOM 667 N N . THR A 1 94 ? -0.714 -18.107 26.942 1.00 64.44 94 THR A N 1
ATOM 668 C CA . THR A 1 94 ? -0.625 -19.547 26.610 1.00 64.44 94 THR A CA 1
ATOM 669 C C . THR A 1 94 ? -0.419 -19.821 25.123 1.00 64.44 94 THR A C 1
ATOM 671 O O . THR A 1 94 ? -0.174 -20.964 24.734 1.00 64.44 94 THR A O 1
ATOM 674 N N . LEU A 1 95 ? -0.490 -18.792 24.274 1.00 67.56 95 LEU A N 1
ATOM 675 C CA . LEU A 1 95 ? -0.230 -18.936 22.845 1.00 67.56 95 LEU A CA 1
ATOM 676 C C . LEU A 1 95 ? 1.285 -18.976 22.574 1.00 67.56 95 LEU A C 1
ATOM 678 O O . LEU A 1 95 ? 2.034 -18.209 23.180 1.00 67.56 95 LEU A O 1
ATOM 682 N N . PRO A 1 96 ? 1.763 -19.826 21.644 1.00 70.38 96 PRO A N 1
ATOM 683 C CA . PRO A 1 96 ? 3.175 -19.844 21.272 1.00 70.38 96 PRO A CA 1
ATOM 684 C C . PRO A 1 96 ? 3.638 -18.462 20.791 1.00 70.38 96 PRO A C 1
ATOM 686 O O . PRO A 1 96 ? 2.969 -17.864 19.950 1.00 70.38 96 PRO A O 1
ATOM 689 N N . GLN A 1 97 ? 4.819 -17.998 21.217 1.00 66.00 97 GLN A N 1
ATOM 690 C CA . GLN A 1 97 ? 5.367 -16.686 20.814 1.00 66.00 97 GLN A CA 1
ATOM 691 C C . GLN A 1 97 ? 5.569 -16.513 19.295 1.00 66.00 97 GLN A C 1
ATOM 693 O O . GLN A 1 97 ? 5.744 -15.403 18.803 1.00 66.00 97 GLN A O 1
ATOM 698 N N . ARG A 1 98 ? 5.552 -17.600 18.518 1.00 72.38 98 ARG A N 1
ATOM 699 C CA . ARG A 1 98 ? 5.611 -17.530 17.049 1.00 72.38 98 ARG A CA 1
ATOM 700 C C . ARG A 1 98 ? 4.246 -17.317 16.390 1.00 72.38 98 ARG A C 1
ATOM 702 O O . ARG A 1 98 ? 4.197 -17.117 15.185 1.00 72.38 98 ARG A O 1
ATOM 709 N N . SER A 1 99 ? 3.151 -17.387 17.146 1.00 79.44 99 SER A N 1
ATOM 710 C CA . SER A 1 99 ? 1.798 -17.251 16.611 1.00 79.44 99 SER A CA 1
ATOM 711 C C . SER A 1 99 ? 1.434 -15.775 16.414 1.00 79.44 99 SER A C 1
ATOM 713 O O . SER A 1 99 ? 1.437 -15.026 17.393 1.00 79.44 99 SER A O 1
ATOM 715 N N . PRO A 1 100 ? 1.022 -15.346 15.207 1.00 77.62 100 PRO A N 1
ATOM 716 C CA . PRO A 1 100 ? 0.466 -14.007 14.989 1.00 77.62 100 PRO A CA 1
ATOM 717 C C . PRO A 1 100 ? -0.765 -13.710 15.866 1.00 77.62 100 PRO A C 1
ATOM 719 O O . PRO A 1 100 ? -1.018 -12.567 16.241 1.00 77.62 100 PRO A O 1
ATOM 722 N N . TRP A 1 101 ? -1.497 -14.749 16.281 1.00 84.31 101 TRP A N 1
ATOM 723 C CA . TRP A 1 101 ? -2.617 -14.630 17.219 1.00 84.31 101 TRP A CA 1
ATOM 724 C C . TRP A 1 101 ? -2.177 -14.250 18.638 1.00 84.31 101 TRP A C 1
ATOM 726 O O . TRP A 1 101 ? -2.937 -13.600 19.355 1.00 84.31 101 TRP A O 1
ATOM 736 N N . ALA A 1 102 ? -0.951 -14.613 19.038 1.00 84.44 102 ALA A N 1
ATOM 737 C CA . ALA A 1 102 ? -0.375 -14.155 20.300 1.00 84.44 102 ALA A CA 1
ATOM 738 C C . ALA A 1 102 ? -0.136 -12.639 20.261 1.00 84.44 102 ALA A C 1
ATOM 740 O O . ALA A 1 102 ? -0.445 -11.948 21.228 1.00 84.44 102 ALA A O 1
ATOM 741 N N . ALA A 1 103 ? 0.323 -12.105 19.122 1.00 83.31 103 ALA A N 1
ATOM 742 C CA . ALA A 1 103 ? 0.519 -10.667 18.944 1.00 83.31 103 ALA A CA 1
ATOM 743 C C . ALA A 1 103 ? -0.800 -9.896 19.090 1.00 83.31 103 ALA A C 1
ATOM 745 O O . ALA A 1 103 ? -0.859 -8.934 19.853 1.00 83.31 103 ALA A O 1
ATOM 746 N N . LEU A 1 104 ? -1.884 -10.362 18.447 1.00 87.56 104 LEU A N 1
ATOM 747 C CA . LEU A 1 104 ? -3.218 -9.776 18.638 1.00 87.56 104 LEU A CA 1
ATOM 748 C C . LEU A 1 104 ? -3.598 -9.742 20.121 1.00 87.56 104 LEU A C 1
ATOM 750 O O . LEU A 1 104 ? -4.007 -8.695 20.612 1.00 87.56 104 LEU A O 1
ATOM 754 N N . GLN A 1 105 ? -3.432 -10.853 20.844 1.00 88.62 105 GLN A N 1
ATOM 755 C CA . GLN A 1 105 ? -3.758 -10.922 22.269 1.00 88.62 105 GLN A CA 1
ATOM 756 C C . GLN A 1 105 ? -2.960 -9.899 23.095 1.00 88.62 105 GLN A C 1
ATOM 758 O O . GLN A 1 105 ? -3.562 -9.146 23.862 1.00 88.62 105 GLN A O 1
ATOM 763 N N . TYR A 1 106 ? -1.634 -9.837 22.924 1.00 89.81 106 TYR A N 1
ATOM 764 C CA . TYR A 1 106 ? -0.778 -8.876 23.628 1.00 89.81 106 TYR A CA 1
ATOM 765 C C . TYR A 1 106 ? -1.182 -7.434 23.344 1.00 89.81 106 TYR A C 1
ATOM 767 O O . TYR A 1 106 ? -1.355 -6.650 24.275 1.00 89.81 106 TYR A O 1
ATOM 775 N N . TYR A 1 107 ? -1.409 -7.098 22.076 1.00 91.38 107 TYR A N 1
ATOM 776 C CA . TYR A 1 107 ? -1.792 -5.747 21.695 1.00 91.38 107 TYR A CA 1
ATOM 777 C C . TYR A 1 107 ? -3.171 -5.355 22.215 1.00 91.38 107 TYR A C 1
ATOM 779 O O . TYR A 1 107 ? -3.334 -4.237 22.694 1.00 91.38 107 TYR A O 1
ATOM 787 N N . GLN A 1 108 ? -4.148 -6.267 22.197 1.00 94.19 108 GLN A N 1
ATOM 788 C CA . GLN A 1 108 ? -5.451 -5.988 22.800 1.00 94.19 108 GLN A CA 1
ATOM 789 C C . GLN A 1 108 ? -5.321 -5.737 24.304 1.00 94.19 108 GLN A C 1
ATOM 791 O O . GLN A 1 108 ? -5.873 -4.761 24.800 1.00 94.19 108 GLN A O 1
ATOM 796 N N . ARG A 1 109 ? -4.536 -6.544 25.027 1.00 94.56 109 ARG A N 1
ATOM 797 C CA . ARG A 1 109 ? -4.283 -6.321 26.460 1.00 94.56 109 ARG A CA 1
ATOM 798 C C . ARG A 1 109 ? -3.590 -4.981 26.716 1.00 94.56 109 ARG A C 1
ATOM 800 O O . ARG A 1 109 ? -4.038 -4.234 27.579 1.00 94.56 109 ARG A O 1
ATOM 807 N N . ALA A 1 110 ? -2.556 -4.655 25.941 1.00 94.69 110 ALA A N 1
ATOM 808 C CA . ALA A 1 110 ? -1.832 -3.389 26.045 1.00 94.69 110 ALA A CA 1
ATOM 809 C C . ALA A 1 110 ? -2.757 -2.183 25.850 1.00 94.69 110 ALA A C 1
ATOM 811 O O . ALA A 1 110 ? -2.756 -1.253 26.652 1.00 94.69 110 ALA A O 1
ATOM 812 N N . MET A 1 111 ? -3.612 -2.238 24.829 1.00 95.69 111 MET A N 1
ATOM 813 C CA . MET A 1 111 ? -4.595 -1.196 24.558 1.00 95.69 111 MET A CA 1
ATOM 814 C C . MET A 1 111 ? -5.660 -1.091 25.663 1.00 95.69 111 MET A C 1
ATOM 816 O O . MET A 1 111 ? -6.061 0.015 26.018 1.00 95.69 111 MET A O 1
ATOM 820 N N . VAL A 1 112 ? -6.107 -2.211 26.239 1.00 96.88 112 VAL A N 1
ATOM 821 C CA . VAL A 1 112 ? -7.030 -2.201 27.386 1.00 96.88 112 VAL A CA 1
ATOM 822 C C . VAL A 1 112 ? -6.388 -1.527 28.604 1.00 96.88 112 VAL A C 1
ATOM 824 O O . VAL A 1 112 ? -7.021 -0.673 29.227 1.00 96.88 112 VAL A O 1
ATOM 827 N N . PHE A 1 113 ? -5.128 -1.848 28.921 1.00 95.88 113 PHE A N 1
ATOM 828 C CA . PHE A 1 113 ? -4.388 -1.182 29.998 1.00 95.88 113 PHE A CA 1
ATOM 829 C C . PHE A 1 113 ? -4.201 0.316 29.734 1.00 95.88 113 PHE A C 1
ATOM 831 O O . PHE A 1 113 ? -4.417 1.122 30.639 1.00 95.88 113 PHE A O 1
ATOM 838 N N . ASP A 1 114 ? -3.852 0.691 28.501 1.00 95.31 114 ASP A N 1
ATOM 839 C CA . ASP A 1 114 ? -3.645 2.087 28.111 1.00 95.31 114 ASP A CA 1
ATOM 840 C C . ASP A 1 114 ? -4.934 2.907 28.263 1.00 95.31 114 ASP A C 1
ATOM 842 O O . ASP A 1 114 ? -4.939 3.964 28.897 1.00 95.31 114 ASP A O 1
ATOM 846 N N . HIS A 1 115 ? -6.063 2.374 27.782 1.00 94.94 115 HIS A N 1
ATOM 847 C CA . HIS A 1 115 ? -7.376 2.994 27.964 1.00 94.94 115 HIS A CA 1
ATOM 848 C C . HIS A 1 115 ? -7.737 3.163 29.449 1.00 94.94 115 HIS A C 1
ATOM 850 O O . HIS A 1 115 ? -8.261 4.201 29.847 1.00 94.94 115 HIS A O 1
ATOM 856 N N . ALA A 1 116 ? -7.422 2.164 30.278 1.00 94.88 116 ALA A N 1
ATOM 857 C CA . ALA A 1 116 ? -7.674 2.187 31.716 1.00 94.88 116 ALA A CA 1
ATOM 858 C C . ALA A 1 116 ? -6.710 3.096 32.511 1.00 94.88 116 ALA A C 1
ATOM 860 O O . ALA A 1 116 ? -6.837 3.196 33.731 1.00 94.88 116 ALA A O 1
ATOM 861 N N . GLY A 1 117 ? -5.727 3.731 31.860 1.00 92.94 117 GLY A N 1
ATOM 862 C CA . GLY A 1 117 ? -4.712 4.556 32.522 1.00 92.94 117 GLY A CA 1
ATOM 863 C C . GLY A 1 117 ? -3.651 3.757 33.291 1.00 92.94 117 GLY A C 1
ATOM 864 O O . GLY A 1 117 ? -2.900 4.333 34.079 1.00 92.94 117 GLY A O 1
ATOM 865 N N . ARG A 1 118 ? -3.555 2.441 33.068 1.00 94.88 118 ARG A N 1
ATOM 866 C CA . ARG A 1 118 ? -2.563 1.539 33.681 1.00 94.88 118 ARG A CA 1
ATOM 867 C C . ARG A 1 118 ? -1.285 1.523 32.845 1.00 94.88 118 ARG A C 1
ATOM 869 O O . ARG A 1 118 ? -0.944 0.531 32.209 1.00 94.88 118 ARG A O 1
ATOM 876 N N . VAL A 1 119 ? -0.608 2.670 32.820 1.00 91.12 119 VAL A N 1
ATOM 877 C CA . VAL A 1 119 ? 0.461 2.982 31.857 1.00 91.12 119 VAL A CA 1
ATOM 878 C C . VAL A 1 119 ? 1.593 1.949 31.857 1.00 91.12 119 VAL A C 1
ATOM 880 O O . VAL A 1 119 ? 1.934 1.448 30.794 1.00 91.12 119 VAL A O 1
ATOM 883 N N . GLU A 1 120 ? 2.143 1.576 33.014 1.00 93.75 120 GLU A N 1
ATOM 884 C CA . GLU A 1 120 ? 3.277 0.634 33.065 1.00 93.75 120 GLU A CA 1
ATOM 885 C C . GLU A 1 120 ? 2.913 -0.764 32.543 1.00 93.75 120 GLU A C 1
ATOM 887 O O . GLU A 1 120 ? 3.685 -1.383 31.817 1.00 93.75 120 GLU A O 1
ATOM 892 N N . GLU A 1 121 ? 1.704 -1.242 32.842 1.00 94.88 121 GLU A N 1
ATOM 893 C CA . GLU A 1 121 ? 1.216 -2.533 32.341 1.00 94.88 121 GLU A CA 1
ATOM 894 C C . GLU A 1 121 ? 0.915 -2.483 30.843 1.00 94.88 121 GLU A C 1
ATOM 896 O O . GLU A 1 121 ? 1.123 -3.466 30.133 1.00 94.88 121 GLU A O 1
ATOM 901 N N . ALA A 1 122 ? 0.464 -1.328 30.345 1.00 95.00 122 ALA A N 1
ATOM 902 C CA . ALA A 1 122 ? 0.307 -1.105 28.917 1.00 95.00 122 ALA A CA 1
ATOM 903 C C . ALA A 1 122 ? 1.656 -1.184 28.195 1.00 95.00 122 ALA A C 1
ATOM 905 O O . ALA A 1 122 ? 1.760 -1.875 27.183 1.00 95.00 122 ALA A O 1
ATOM 906 N N . LEU A 1 123 ? 2.685 -0.512 28.721 1.00 94.56 123 LEU A N 1
ATOM 907 C CA . LEU A 1 123 ? 4.023 -0.499 28.131 1.00 94.56 123 LEU A CA 1
ATOM 908 C C . LEU A 1 123 ? 4.670 -1.892 28.148 1.00 94.56 123 LEU A C 1
ATOM 910 O O . LEU A 1 123 ? 5.130 -2.334 27.099 1.00 94.56 123 LEU A O 1
ATOM 914 N N . ASP A 1 124 ? 4.613 -2.627 29.266 1.00 92.44 124 ASP A N 1
ATOM 915 C CA . ASP A 1 124 ? 5.092 -4.022 29.329 1.00 92.44 124 ASP A CA 1
ATOM 916 C C . ASP A 1 124 ? 4.362 -4.912 28.308 1.00 92.44 124 ASP A C 1
ATOM 918 O O . ASP A 1 124 ? 4.989 -5.677 27.574 1.00 92.44 124 ASP A O 1
ATOM 922 N N . ALA A 1 125 ? 3.038 -4.776 28.180 1.00 92.38 125 ALA A N 1
ATOM 923 C CA . ALA A 1 125 ? 2.271 -5.552 27.209 1.00 92.38 125 ALA A CA 1
ATOM 924 C C . ALA A 1 125 ? 2.588 -5.176 25.745 1.00 92.38 125 ALA A C 1
ATOM 926 O O . ALA A 1 125 ? 2.644 -6.066 24.890 1.00 92.38 125 ALA A O 1
ATOM 927 N N . TYR A 1 126 ? 2.823 -3.893 25.437 1.00 92.75 126 TYR A N 1
ATOM 928 C CA . TYR A 1 126 ? 3.267 -3.466 24.106 1.00 92.75 126 TYR A CA 1
ATOM 929 C C . TYR A 1 126 ? 4.661 -4.003 23.774 1.00 92.75 126 TYR A C 1
ATOM 931 O O . TYR A 1 126 ? 4.870 -4.487 22.660 1.00 92.75 126 TYR A O 1
ATOM 939 N N . GLU A 1 127 ? 5.595 -3.950 24.725 1.00 88.75 127 GLU A N 1
ATOM 940 C CA . GLU A 1 127 ? 6.954 -4.473 24.568 1.00 88.75 127 GLU A CA 1
ATOM 941 C C . GLU A 1 127 ? 6.938 -5.992 24.342 1.00 88.75 127 GLU A C 1
ATOM 943 O O . GLU A 1 127 ? 7.557 -6.472 23.392 1.00 88.75 127 GLU A O 1
ATOM 948 N N . ARG A 1 128 ? 6.151 -6.747 25.122 1.00 86.44 128 ARG A N 1
ATOM 949 C CA . ARG A 1 128 ? 5.988 -8.202 24.936 1.00 86.44 128 ARG A CA 1
ATOM 950 C C . ARG A 1 128 ? 5.337 -8.576 23.615 1.00 86.44 128 ARG A C 1
ATOM 952 O O . ARG A 1 128 ? 5.685 -9.606 23.051 1.00 86.44 128 ARG A O 1
ATOM 959 N N . GLY A 1 129 ? 4.391 -7.773 23.129 1.00 83.19 129 GLY A N 1
ATOM 960 C CA . GLY A 1 129 ? 3.766 -7.977 21.823 1.00 83.19 129 GLY A CA 1
ATOM 961 C C . GLY A 1 129 ? 4.656 -7.555 20.650 1.00 83.19 129 GLY A C 1
ATOM 962 O O . GLY A 1 129 ? 4.431 -7.992 19.523 1.00 83.19 129 GLY A O 1
ATOM 963 N N . GLY A 1 130 ? 5.657 -6.702 20.876 1.00 78.25 130 GLY A N 1
ATOM 964 C CA . GLY A 1 130 ? 6.532 -6.149 19.842 1.00 78.25 130 GLY A CA 1
ATOM 965 C C . GLY A 1 130 ? 7.243 -7.232 19.027 1.00 78.25 130 GLY A C 1
ATOM 966 O O . GLY A 1 130 ? 8.053 -7.988 19.550 1.00 78.25 130 GLY A O 1
ATOM 967 N N . GLY A 1 131 ? 6.941 -7.321 17.727 1.00 68.62 131 GLY A N 1
ATOM 968 C CA . GLY A 1 131 ? 7.583 -8.280 16.819 1.00 68.62 131 GLY A CA 1
ATOM 969 C C . GLY A 1 131 ? 7.139 -9.742 16.979 1.00 68.62 131 GLY A C 1
ATOM 970 O O . GLY A 1 131 ? 7.565 -10.587 16.188 1.00 68.62 131 GLY A O 1
ATOM 971 N N . VAL A 1 132 ? 6.253 -10.055 17.933 1.00 77.06 132 VAL A N 1
ATOM 972 C CA . VAL A 1 132 ? 5.639 -11.387 18.074 1.00 77.06 132 VAL A CA 1
ATOM 973 C C . VAL A 1 132 ? 4.916 -11.747 16.780 1.00 77.06 132 VAL A C 1
ATOM 975 O O . VAL A 1 132 ? 4.157 -10.953 16.224 1.00 77.06 132 VAL A O 1
ATOM 978 N N . GLY A 1 133 ? 5.193 -12.942 16.255 1.00 65.50 133 GLY A N 1
ATOM 979 C CA . GLY A 1 133 ? 4.631 -13.400 14.980 1.00 65.50 133 GLY A CA 1
ATOM 980 C C . GLY A 1 133 ? 4.929 -12.497 13.770 1.00 65.50 133 GLY A C 1
ATOM 981 O O . GLY A 1 133 ? 4.272 -12.653 12.747 1.00 65.50 133 GLY A O 1
ATOM 982 N N . GLY A 1 134 ? 5.873 -11.548 13.873 1.00 74.19 134 GLY A N 1
ATOM 983 C CA . GLY A 1 134 ? 6.223 -10.602 12.807 1.00 74.19 134 GLY A CA 1
ATOM 984 C C . GLY A 1 134 ? 5.186 -9.502 12.529 1.00 74.19 134 GLY A C 1
ATOM 985 O O . GLY A 1 134 ? 5.361 -8.733 11.585 1.00 74.19 134 GLY A O 1
ATOM 986 N N . LEU A 1 135 ? 4.117 -9.396 13.324 1.00 78.56 135 LEU A N 1
ATOM 987 C CA . LEU A 1 135 ? 3.028 -8.449 13.076 1.00 78.56 135 LEU A CA 1
ATOM 988 C C . LEU A 1 135 ? 3.424 -7.024 13.508 1.00 78.56 135 LEU A C 1
ATOM 990 O O . LEU A 1 135 ? 3.656 -6.775 14.687 1.00 78.56 135 LEU A O 1
ATOM 994 N N . ARG A 1 136 ? 3.464 -6.064 12.571 1.00 83.94 136 ARG A N 1
ATOM 995 C CA . ARG A 1 136 ? 3.722 -4.633 12.848 1.00 83.94 136 ARG A CA 1
ATOM 996 C C . ARG A 1 136 ? 2.593 -3.762 12.286 1.00 83.94 136 ARG A C 1
ATOM 998 O O . ARG A 1 136 ? 2.631 -3.359 11.128 1.00 83.94 136 ARG A O 1
ATOM 1005 N N . ILE A 1 137 ? 1.582 -3.462 13.103 1.00 89.12 137 ILE A N 1
ATOM 1006 C CA . ILE A 1 137 ? 0.448 -2.604 12.714 1.00 89.12 137 ILE A CA 1
ATOM 1007 C C . ILE A 1 137 ? 0.726 -1.148 13.101 1.00 89.12 137 ILE A C 1
ATOM 1009 O O . ILE A 1 137 ? 0.971 -0.855 14.271 1.00 89.12 137 ILE A O 1
ATOM 1013 N N . ALA A 1 138 ? 0.615 -0.221 12.145 1.00 93.81 138 ALA A N 1
ATOM 1014 C CA . ALA A 1 138 ? 0.888 1.205 12.358 1.00 93.81 138 ALA A CA 1
ATOM 1015 C C . ALA A 1 138 ? 0.084 1.806 13.526 1.00 93.81 138 ALA A C 1
ATOM 1017 O O . ALA A 1 138 ? 0.627 2.545 14.333 1.00 93.81 138 ALA A O 1
ATOM 1018 N N . GLN A 1 139 ? -1.189 1.438 13.668 1.00 93.88 139 GLN A N 1
ATOM 1019 C CA . GLN A 1 139 ? -2.091 1.936 14.715 1.00 93.88 139 GLN A CA 1
ATOM 1020 C C . GLN A 1 139 ? -1.641 1.492 16.109 1.00 93.88 139 GLN A C 1
ATOM 1022 O O . GLN A 1 139 ? -1.781 2.239 17.072 1.00 93.88 139 GLN A O 1
ATOM 1027 N N . ILE A 1 140 ? -1.061 0.296 16.211 1.00 93.06 140 ILE A N 1
ATOM 1028 C CA . ILE A 1 140 ? -0.530 -0.242 17.465 1.00 93.06 140 ILE A CA 1
ATOM 1029 C C . ILE A 1 140 ? 0.759 0.498 17.829 1.00 93.06 140 ILE A C 1
ATOM 1031 O O . ILE A 1 140 ? 0.921 0.914 18.972 1.00 93.06 140 ILE A O 1
ATOM 1035 N N . VAL A 1 141 ? 1.630 0.749 16.846 1.00 94.88 141 VAL A N 1
ATOM 1036 C CA . VAL A 1 141 ? 2.832 1.583 17.019 1.00 94.88 141 VAL A CA 1
ATOM 1037 C C . VAL A 1 141 ? 2.456 3.004 17.443 1.00 94.88 141 VAL A C 1
ATOM 1039 O O . VAL A 1 141 ? 3.048 3.537 18.379 1.00 94.88 141 VAL A O 1
ATOM 1042 N N . THR A 1 142 ? 1.444 3.601 16.808 1.00 95.56 142 THR A N 1
ATOM 1043 C CA . THR A 1 142 ? 0.896 4.909 17.182 1.00 95.56 142 THR A CA 1
ATOM 1044 C C . THR A 1 142 ? 0.418 4.912 18.632 1.00 95.56 142 THR A C 1
ATOM 1046 O O . THR A 1 142 ? 0.840 5.771 19.397 1.00 95.56 142 THR A O 1
ATOM 1049 N N . HIS A 1 143 ? -0.410 3.953 19.052 1.00 95.19 143 HIS A N 1
ATOM 1050 C CA . HIS A 1 143 ? -0.919 3.929 20.426 1.00 95.19 143 HIS A CA 1
ATOM 1051 C C . HIS A 1 143 ? 0.172 3.654 21.467 1.00 95.19 143 HIS A C 1
ATOM 1053 O O . HIS A 1 143 ? 0.197 4.322 22.500 1.00 95.19 143 HIS A O 1
ATOM 1059 N N . HIS A 1 144 ? 1.128 2.770 21.171 1.00 95.75 144 HIS A N 1
ATOM 1060 C CA . HIS A 1 144 ? 2.295 2.547 22.024 1.00 95.75 144 HIS A CA 1
ATOM 1061 C C . HIS A 1 144 ? 3.127 3.831 22.187 1.00 95.75 144 HIS A C 1
ATOM 1063 O O . HIS A 1 144 ? 3.437 4.237 23.308 1.00 95.75 144 HIS A O 1
ATOM 1069 N N . GLY A 1 145 ? 3.433 4.527 21.090 1.00 96.44 145 GLY A N 1
ATOM 1070 C CA . GLY A 1 145 ? 4.166 5.790 21.146 1.00 96.44 145 GLY A CA 1
ATOM 1071 C C . GLY A 1 145 ? 3.412 6.874 21.920 1.00 96.44 145 GLY A C 1
ATOM 1072 O O . GLY A 1 145 ? 3.992 7.527 22.784 1.00 96.44 145 GLY A O 1
ATOM 1073 N N . GLN A 1 146 ? 2.102 7.011 21.708 1.00 96.12 146 GLN A N 1
ATOM 1074 C CA . GLN A 1 146 ? 1.271 7.959 22.453 1.00 96.12 146 GLN A CA 1
ATOM 1075 C C . GLN A 1 146 ? 1.238 7.642 23.962 1.00 96.12 146 GLN A C 1
ATOM 1077 O O . GLN A 1 146 ? 1.263 8.566 24.779 1.00 96.12 146 GLN A O 1
ATOM 1082 N N . ALA A 1 147 ? 1.223 6.360 24.348 1.00 96.19 147 ALA A N 1
ATOM 1083 C CA . ALA A 1 147 ? 1.324 5.936 25.746 1.00 96.19 147 ALA A CA 1
ATOM 1084 C C . ALA A 1 147 ? 2.682 6.317 26.361 1.00 96.19 147 ALA A C 1
ATOM 1086 O O . ALA A 1 147 ? 2.721 6.908 27.443 1.00 96.19 147 ALA A O 1
ATOM 1087 N N . LEU A 1 148 ? 3.787 6.082 25.642 1.00 97.19 148 LEU A N 1
ATOM 1088 C CA . LEU A 1 148 ? 5.130 6.524 26.042 1.00 97.19 148 LEU A CA 1
ATOM 1089 C C . LEU A 1 148 ? 5.198 8.048 26.220 1.00 97.19 148 LEU A C 1
ATOM 1091 O O . LEU A 1 148 ? 5.766 8.538 27.196 1.00 97.19 148 LEU A O 1
ATOM 1095 N N . GLU A 1 149 ? 4.590 8.821 25.316 1.00 96.75 149 GLU A N 1
ATOM 1096 C CA . GLU A 1 149 ? 4.556 10.281 25.426 1.00 96.75 149 GLU A CA 1
ATOM 1097 C C . GLU A 1 149 ? 3.795 10.756 26.670 1.00 96.75 149 GLU A C 1
ATOM 1099 O O . GLU A 1 149 ? 4.275 11.658 27.364 1.00 96.75 149 GLU A O 1
ATOM 1104 N N . ARG A 1 150 ? 2.641 10.144 26.978 1.00 94.75 150 ARG A N 1
ATOM 1105 C CA . ARG A 1 150 ? 1.875 10.429 28.205 1.00 94.75 150 ARG A CA 1
ATOM 1106 C C . ARG A 1 150 ? 2.645 10.042 29.471 1.00 94.75 150 ARG A C 1
ATOM 1108 O O . ARG A 1 150 ? 2.523 10.738 30.474 1.00 94.75 150 ARG A O 1
ATOM 1115 N N . ALA A 1 151 ? 3.481 9.005 29.405 1.00 95.50 151 ALA A N 1
ATOM 1116 C CA . ALA A 1 151 ? 4.388 8.591 30.479 1.00 95.50 151 ALA A CA 1
ATOM 1117 C C . ALA A 1 151 ? 5.626 9.502 30.638 1.00 95.50 151 ALA A C 1
ATOM 1119 O O . ALA A 1 151 ? 6.467 9.267 31.502 1.00 95.50 151 ALA A O 1
ATOM 1120 N N . GLY A 1 152 ? 5.797 10.517 29.782 1.00 95.50 152 GLY A N 1
ATOM 1121 C CA . GLY A 1 152 ? 6.988 11.373 29.764 1.00 95.50 152 GLY A CA 1
ATOM 1122 C C . GLY A 1 152 ? 8.202 10.757 29.053 1.00 95.50 152 GLY A C 1
ATOM 1123 O O . GLY A 1 152 ? 9.231 11.420 28.919 1.00 95.50 152 GLY A O 1
ATOM 1124 N N . ARG A 1 153 ? 8.084 9.540 28.507 1.00 96.94 153 ARG A N 1
ATOM 1125 C CA . ARG A 1 153 ? 9.127 8.807 27.765 1.00 96.94 153 ARG A CA 1
ATOM 1126 C C . ARG A 1 153 ? 9.180 9.226 26.286 1.00 96.94 153 ARG A C 1
ATOM 1128 O O . ARG A 1 153 ? 9.198 8.405 25.373 1.00 96.94 153 ARG A O 1
ATOM 1135 N N . LYS A 1 154 ? 9.217 10.539 26.025 1.00 96.88 154 LYS A N 1
ATOM 1136 C CA . LYS A 1 154 ? 9.163 11.113 24.661 1.00 96.88 154 LYS A CA 1
ATOM 1137 C C . LYS A 1 154 ? 10.310 10.658 23.750 1.00 96.88 154 LYS A C 1
ATOM 1139 O O . LYS A 1 154 ? 10.108 10.499 22.549 1.00 96.88 154 LYS A O 1
ATOM 1144 N N . ALA A 1 155 ? 11.507 10.457 24.304 1.00 97.44 155 ALA A N 1
ATOM 1145 C CA . ALA A 1 155 ? 12.658 9.977 23.538 1.00 97.44 155 ALA A CA 1
ATOM 1146 C C . ALA A 1 155 ? 12.427 8.554 23.000 1.00 97.44 155 ALA A C 1
ATOM 1148 O O . ALA A 1 155 ? 12.717 8.289 21.831 1.00 97.44 155 ALA A O 1
ATOM 1149 N N . ASP A 1 156 ? 11.834 7.687 23.823 1.00 97.38 156 ASP A N 1
ATOM 1150 C CA . ASP A 1 156 ? 11.502 6.307 23.466 1.00 97.38 156 ASP A CA 1
ATOM 1151 C C . ASP A 1 156 ? 10.393 6.277 22.408 1.00 97.38 156 ASP A C 1
ATOM 1153 O O . ASP A 1 156 ? 10.519 5.573 21.410 1.00 97.38 156 ASP A O 1
ATOM 1157 N N . ALA A 1 157 ? 9.361 7.120 22.550 1.00 97.62 157 ALA A N 1
ATOM 1158 C CA . ALA A 1 157 ? 8.312 7.268 21.536 1.00 97.62 157 ALA A CA 1
ATOM 1159 C C . ALA A 1 157 ? 8.887 7.693 20.173 1.00 97.62 157 ALA A C 1
ATOM 1161 O O . ALA A 1 157 ? 8.589 7.096 19.139 1.00 97.62 157 ALA A O 1
ATOM 1162 N N . ALA A 1 158 ? 9.779 8.690 20.163 1.00 98.12 158 ALA A N 1
ATOM 1163 C CA . ALA A 1 158 ? 10.437 9.136 18.939 1.00 98.12 158 ALA A CA 1
ATOM 1164 C C . ALA A 1 158 ? 11.352 8.058 18.336 1.00 98.12 158 ALA A C 1
ATOM 1166 O O . ALA A 1 158 ? 11.521 8.019 17.117 1.00 98.12 158 ALA A O 1
ATOM 1167 N N . ALA A 1 159 ? 11.990 7.220 19.160 1.00 97.19 159 ALA A N 1
ATOM 1168 C CA . ALA A 1 159 ? 12.780 6.084 18.690 1.00 97.19 159 ALA A CA 1
ATOM 1169 C C . ALA A 1 159 ? 11.888 5.009 18.057 1.00 97.19 159 ALA A C 1
ATOM 1171 O O . ALA A 1 159 ? 12.182 4.576 16.947 1.00 97.19 159 ALA A O 1
ATOM 1172 N N . LEU A 1 160 ? 10.767 4.673 18.698 1.00 95.62 160 LEU A N 1
ATOM 1173 C CA . LEU A 1 160 ? 9.777 3.721 18.197 1.00 95.62 160 LEU A CA 1
ATOM 1174 C C . LEU A 1 160 ? 9.210 4.140 16.832 1.00 95.62 160 LEU A C 1
ATOM 1176 O O . LEU A 1 160 ? 9.182 3.338 15.900 1.00 95.62 160 LEU A O 1
ATOM 1180 N N . TYR A 1 161 ? 8.791 5.402 16.678 1.00 97.06 161 TYR A N 1
ATOM 1181 C CA . TYR A 1 161 ? 8.276 5.883 15.392 1.00 97.06 161 TYR A CA 1
ATOM 1182 C C . TYR A 1 161 ? 9.347 5.854 14.297 1.00 97.06 161 TYR A C 1
ATOM 1184 O O . TYR A 1 161 ? 9.061 5.451 13.173 1.00 97.06 161 TYR A O 1
ATOM 1192 N N . ARG A 1 162 ? 10.589 6.252 14.610 1.00 95.69 162 ARG A N 1
ATOM 1193 C CA . ARG A 1 162 ? 11.701 6.210 13.645 1.00 95.69 162 ARG A CA 1
ATOM 1194 C C . ARG A 1 162 ? 12.058 4.786 13.233 1.00 95.69 162 ARG A C 1
ATOM 1196 O O . ARG A 1 162 ? 12.322 4.570 12.058 1.00 95.69 162 ARG A O 1
ATOM 1203 N N . ASP A 1 163 ? 12.047 3.846 14.172 1.00 93.44 163 ASP A N 1
ATOM 1204 C CA . ASP A 1 163 ? 12.269 2.425 13.900 1.00 93.44 163 ASP A CA 1
ATOM 1205 C C . ASP A 1 163 ? 11.195 1.858 12.963 1.00 93.44 163 ASP A C 1
ATOM 1207 O O . ASP A 1 163 ? 11.506 1.194 11.978 1.00 93.44 163 ASP A O 1
ATOM 1211 N N . PHE A 1 164 ? 9.924 2.190 13.195 1.00 92.81 164 PHE A N 1
ATOM 1212 C CA . PHE A 1 164 ? 8.851 1.793 12.284 1.00 92.81 164 PHE A CA 1
ATOM 1213 C C . PHE A 1 164 ? 9.015 2.396 10.884 1.00 92.81 164 PHE A C 1
ATOM 1215 O O . PHE A 1 164 ? 8.902 1.693 9.877 1.00 92.81 164 PHE A O 1
ATOM 1222 N N . LEU A 1 165 ? 9.336 3.689 10.820 1.00 92.62 165 LEU A N 1
ATOM 1223 C CA . LEU A 1 165 ? 9.507 4.422 9.565 1.00 92.62 165 LEU A CA 1
ATOM 1224 C C . LEU A 1 165 ? 10.808 4.079 8.818 1.00 92.62 165 LEU A C 1
ATOM 1226 O O . LEU A 1 165 ? 10.964 4.459 7.654 1.00 92.62 165 LEU A O 1
ATOM 1230 N N . ALA A 1 166 ? 11.738 3.359 9.453 1.00 88.31 166 ALA A N 1
ATOM 1231 C CA . ALA A 1 166 ? 12.954 2.880 8.803 1.00 88.31 166 ALA A CA 1
ATOM 1232 C C . ALA A 1 166 ? 12.626 1.903 7.666 1.00 88.31 166 ALA A C 1
ATOM 1234 O O . ALA A 1 166 ? 13.237 1.979 6.597 1.00 88.31 166 ALA A O 1
ATOM 1235 N N . ASP A 1 167 ? 11.600 1.072 7.859 1.00 82.38 167 ASP A N 1
ATOM 1236 C CA . ASP A 1 167 ? 11.186 0.048 6.899 1.00 82.38 167 ASP A CA 1
ATOM 1237 C C . ASP A 1 167 ? 9.869 0.415 6.208 1.00 82.38 167 ASP A C 1
ATOM 1239 O O . ASP A 1 167 ? 9.737 0.258 4.992 1.00 82.38 167 ASP A O 1
ATOM 1243 N N . VAL A 1 168 ? 8.910 0.968 6.955 1.00 86.12 168 VAL A N 1
ATOM 1244 C CA . VAL A 1 168 ? 7.534 1.175 6.492 1.00 86.12 168 VAL A CA 1
ATOM 1245 C C . VAL A 1 168 ? 7.273 2.650 6.202 1.00 86.12 168 VAL A C 1
ATOM 1247 O O . VAL A 1 168 ? 7.382 3.498 7.080 1.00 86.12 168 VAL A O 1
ATOM 1250 N N . ASP A 1 169 ? 6.868 2.969 4.973 1.00 86.56 169 ASP A N 1
ATOM 1251 C CA . ASP A 1 169 ? 6.369 4.309 4.652 1.00 86.56 169 ASP A CA 1
ATOM 1252 C C . ASP A 1 169 ? 4.905 4.430 5.100 1.00 86.56 169 ASP A C 1
ATOM 1254 O O . ASP A 1 169 ? 4.006 3.853 4.486 1.00 86.56 169 ASP A O 1
ATOM 1258 N N . ASN A 1 170 ? 4.664 5.125 6.214 1.00 93.75 170 ASN A N 1
ATOM 1259 C CA . ASN A 1 170 ? 3.325 5.324 6.756 1.00 93.75 170 ASN A CA 1
ATOM 1260 C C . ASN A 1 170 ? 3.110 6.790 7.162 1.00 93.75 170 ASN A C 1
ATOM 1262 O O . ASN A 1 170 ? 3.723 7.256 8.130 1.00 93.75 170 ASN A O 1
ATOM 1266 N N . PRO A 1 171 ? 2.206 7.520 6.486 1.00 94.31 171 PRO A N 1
ATOM 1267 C CA . PRO A 1 171 ? 2.053 8.947 6.726 1.00 94.31 171 PRO A CA 1
ATOM 1268 C C . PRO A 1 171 ? 1.416 9.255 8.090 1.00 94.31 171 PRO A C 1
ATOM 1270 O O . PRO A 1 171 ? 1.699 10.303 8.665 1.00 94.31 171 PRO A O 1
ATOM 1273 N N . GLY A 1 172 ? 0.619 8.344 8.662 1.00 95.62 172 GLY A N 1
ATOM 1274 C CA . GLY A 1 172 ? 0.055 8.522 10.002 1.00 95.62 172 GLY A CA 1
ATOM 1275 C C . GLY A 1 172 ? 1.120 8.483 11.099 1.00 95.62 172 GLY A C 1
ATOM 1276 O O . GLY A 1 172 ? 1.164 9.374 11.942 1.00 95.62 172 GLY A O 1
ATOM 1277 N N . VAL A 1 173 ? 2.025 7.500 11.062 1.00 97.25 173 VAL A N 1
ATOM 1278 C CA . VAL A 1 173 ? 3.145 7.425 12.019 1.00 97.25 173 VAL A CA 1
ATOM 1279 C C . VAL A 1 173 ? 4.131 8.577 11.799 1.00 97.25 173 VAL A C 1
ATOM 1281 O O . VAL A 1 173 ? 4.629 9.154 12.764 1.00 97.25 173 VAL A O 1
ATOM 1284 N N . ALA A 1 174 ? 4.371 8.975 10.545 1.00 96.12 174 ALA A N 1
ATOM 1285 C CA . ALA A 1 174 ? 5.191 10.146 10.236 1.00 96.12 174 ALA A CA 1
ATOM 1286 C C . ALA A 1 174 ? 4.595 11.444 10.808 1.00 96.12 174 ALA A C 1
ATOM 1288 O O . ALA A 1 174 ? 5.335 12.267 11.349 1.00 96.12 174 ALA A O 1
ATOM 1289 N N . ALA A 1 175 ? 3.271 11.612 10.748 1.00 96.12 175 ALA A N 1
ATOM 1290 C CA . ALA A 1 175 ? 2.584 12.756 11.341 1.00 96.12 175 ALA A CA 1
ATOM 1291 C C . ALA A 1 175 ? 2.706 12.781 12.876 1.00 96.12 175 ALA A C 1
ATOM 1293 O O . ALA A 1 175 ? 2.922 13.848 13.452 1.00 96.12 175 ALA A O 1
ATOM 1294 N N . GLU A 1 176 ? 2.640 11.621 13.538 1.00 97.75 176 GLU A N 1
ATOM 1295 C CA . GLU A 1 176 ? 2.869 11.520 14.987 1.00 97.75 176 GLU A CA 1
ATOM 1296 C C . GLU A 1 176 ? 4.300 11.900 15.372 1.00 97.75 176 GLU A C 1
ATOM 1298 O O . GLU A 1 176 ? 4.506 12.693 16.294 1.00 97.75 176 GLU A O 1
ATOM 1303 N N . LEU A 1 177 ? 5.295 11.407 14.627 1.00 98.00 177 LEU A N 1
ATOM 1304 C CA . LEU A 1 177 ? 6.689 11.788 14.836 1.00 98.00 177 LEU A CA 1
ATOM 1305 C C . LEU A 1 177 ? 6.896 13.292 14.623 1.00 98.00 177 LEU A C 1
ATOM 1307 O O . LEU A 1 177 ? 7.538 13.935 15.450 1.00 98.00 177 LEU A O 1
ATOM 1311 N N . ALA A 1 178 ? 6.327 13.866 13.560 1.00 96.75 178 ALA A N 1
ATOM 1312 C CA . ALA A 1 178 ? 6.428 15.296 13.278 1.00 96.75 178 ALA A CA 1
ATOM 1313 C C . ALA A 1 178 ? 5.813 16.147 14.401 1.00 96.75 178 ALA A C 1
ATOM 1315 O O . ALA A 1 178 ? 6.456 17.085 14.877 1.00 96.75 178 ALA A O 1
ATOM 1316 N N . ARG A 1 179 ? 4.613 15.780 14.880 1.00 97.44 179 ARG A N 1
ATOM 1317 C CA . ARG A 1 179 ? 3.956 16.428 16.027 1.00 97.44 179 ARG A CA 1
ATOM 1318 C C . ARG A 1 179 ? 4.835 16.365 17.274 1.00 97.44 179 ARG A C 1
ATOM 1320 O O . ARG A 1 179 ? 5.004 17.374 17.960 1.00 97.44 179 ARG A O 1
ATOM 1327 N N . LEU A 1 180 ? 5.389 15.193 17.580 1.00 97.75 180 LEU A N 1
ATOM 1328 C CA . LEU A 1 180 ? 6.258 15.007 18.739 1.00 97.75 180 LEU A CA 1
ATOM 1329 C C . LEU A 1 180 ? 7.536 15.853 18.622 1.00 97.75 180 LEU A C 1
ATOM 1331 O O . LEU A 1 180 ? 7.909 16.538 19.575 1.00 97.75 180 LEU A O 1
ATOM 1335 N N . SER A 1 181 ? 8.173 15.867 17.448 1.00 96.56 181 SER A N 1
ATOM 1336 C CA . SER A 1 181 ? 9.371 16.669 17.169 1.00 96.56 181 SER A CA 1
ATOM 1337 C C . SER A 1 181 ? 9.125 18.176 17.261 1.00 96.56 181 SER A C 1
ATOM 1339 O O . SER A 1 181 ? 10.030 18.912 17.648 1.00 96.56 181 SER A O 1
ATOM 1341 N N . SER A 1 182 ? 7.908 18.647 16.977 1.00 96.69 182 SER A N 1
ATOM 1342 C CA . SER A 1 182 ? 7.515 20.047 17.169 1.00 96.69 182 SER A CA 1
ATOM 1343 C C . SER A 1 182 ? 7.037 20.362 18.595 1.00 96.69 182 SER A C 1
ATOM 1345 O O . SER A 1 182 ? 6.384 21.382 18.806 1.00 96.69 182 SER A O 1
ATOM 1347 N N . ASN A 1 183 ? 7.327 19.497 19.576 1.00 94.62 183 ASN A N 1
ATOM 1348 C CA . ASN A 1 183 ? 6.872 19.606 20.967 1.00 94.62 183 ASN A CA 1
ATOM 1349 C C . ASN A 1 183 ? 5.343 19.679 21.127 1.00 94.62 183 ASN A C 1
ATOM 1351 O O . ASN A 1 183 ? 4.845 20.260 22.095 1.00 94.62 183 ASN A O 1
ATOM 1355 N N . GLY A 1 184 ? 4.590 19.077 20.204 1.00 95.50 184 GLY A N 1
ATOM 1356 C CA . GLY A 1 184 ? 3.143 18.962 20.329 1.00 95.50 184 GLY A CA 1
ATOM 1357 C C . GLY A 1 184 ? 2.741 18.188 21.595 1.00 95.50 184 GLY A C 1
ATOM 1358 O O . GLY A 1 184 ? 3.494 17.327 22.068 1.00 95.50 184 GLY A O 1
ATOM 1359 N N . PRO A 1 185 ? 1.565 18.482 22.177 1.00 95.00 185 PRO A N 1
ATOM 1360 C CA . PRO A 1 185 ? 1.084 17.759 23.348 1.00 95.00 185 PRO A CA 1
ATOM 1361 C C . PRO A 1 185 ? 0.805 16.289 22.998 1.00 95.00 185 PRO A C 1
ATOM 1363 O O . PRO A 1 185 ? 0.427 16.005 21.855 1.00 95.00 185 PRO A O 1
ATOM 1366 N N . PRO A 1 186 ? 0.978 15.358 23.955 1.00 91.44 186 PRO A N 1
ATOM 1367 C CA . PRO A 1 186 ? 0.606 13.966 23.747 1.00 91.44 186 PRO A CA 1
ATOM 1368 C C . PRO A 1 186 ? -0.900 13.860 23.461 1.00 91.44 186 PRO A C 1
ATOM 1370 O O . PRO A 1 186 ? -1.691 14.540 24.126 1.00 91.44 186 PRO A O 1
ATOM 1373 N N . PRO A 1 187 ? -1.325 13.007 22.516 1.00 93.19 187 PRO A N 1
ATOM 1374 C CA . PRO A 1 187 ? -2.736 12.753 22.278 1.00 93.19 187 PRO A CA 1
ATOM 1375 C C . PRO A 1 187 ? -3.408 12.173 23.525 1.00 93.19 187 PRO A C 1
ATOM 1377 O O . PRO A 1 187 ? -2.805 11.401 24.284 1.00 93.19 187 PRO A O 1
ATOM 1380 N N . ALA A 1 188 ? -4.673 12.542 23.729 1.00 90.75 188 ALA A N 1
ATOM 1381 C CA . ALA A 1 188 ? -5.492 11.975 24.793 1.00 90.75 188 ALA A CA 1
ATOM 1382 C C . ALA A 1 188 ? -5.644 10.449 24.613 1.00 90.75 188 ALA A C 1
ATOM 1384 O O . ALA A 1 188 ? -5.547 9.958 23.482 1.00 90.75 188 ALA A O 1
ATOM 1385 N N . PRO A 1 189 ? -5.896 9.694 25.698 1.00 89.25 189 PRO A N 1
ATOM 1386 C CA . PRO A 1 189 ? -6.257 8.285 25.594 1.00 89.25 189 PRO A CA 1
ATOM 1387 C C . PRO A 1 189 ? -7.424 8.080 24.621 1.00 89.25 189 PRO A C 1
ATOM 1389 O O . PRO A 1 189 ? -8.366 8.874 24.575 1.00 89.25 189 PRO A O 1
ATOM 1392 N N . PHE A 1 190 ? -7.349 7.022 23.818 1.00 93.75 190 PHE A N 1
ATOM 1393 C CA . PHE A 1 190 ? -8.381 6.709 22.836 1.00 93.75 190 PHE A CA 1
ATOM 1394 C C . PHE A 1 190 ? -9.645 6.154 23.510 1.00 93.75 190 PHE A C 1
ATOM 1396 O O . PHE A 1 190 ? -9.578 5.543 24.573 1.00 93.75 190 PHE A O 1
ATOM 1403 N N . ALA A 1 191 ? -10.808 6.334 22.879 1.00 94.44 191 ALA A N 1
ATOM 1404 C CA . ALA A 1 191 ? -12.076 5.782 23.363 1.00 94.44 191 ALA A CA 1
ATOM 1405 C C . ALA A 1 191 ? -12.171 4.258 23.152 1.00 94.44 191 ALA A C 1
ATOM 1407 O O . ALA A 1 191 ? -11.537 3.713 22.246 1.00 94.44 191 ALA A O 1
ATOM 1408 N N . ALA A 1 192 ? -13.029 3.573 23.915 1.00 95.12 192 ALA A N 1
ATOM 1409 C CA . ALA A 1 192 ? -13.234 2.127 23.784 1.00 95.12 192 ALA A CA 1
ATOM 1410 C C . ALA A 1 192 ? -13.682 1.708 22.367 1.00 95.12 192 ALA A C 1
ATOM 1412 O O . ALA A 1 192 ? -13.262 0.668 21.863 1.00 95.12 192 ALA A O 1
ATOM 1413 N N . THR A 1 193 ? -14.454 2.551 21.670 1.00 96.31 193 THR A N 1
ATOM 1414 C CA . THR A 1 193 ? -14.840 2.334 20.264 1.00 96.31 193 THR A CA 1
ATOM 1415 C C . THR A 1 193 ? -13.644 2.330 19.310 1.00 96.31 193 THR A C 1
ATOM 1417 O O . THR A 1 193 ? -13.599 1.507 18.397 1.00 96.31 193 THR A O 1
ATOM 1420 N N . ARG A 1 194 ? -12.638 3.185 19.542 1.00 96.81 194 ARG A N 1
ATOM 1421 C CA . ARG A 1 194 ? -11.376 3.160 18.786 1.00 96.81 194 ARG A CA 1
ATOM 1422 C C . ARG A 1 194 ? -10.588 1.887 19.079 1.00 96.81 194 ARG A C 1
ATOM 1424 O O . ARG A 1 194 ? -10.072 1.276 18.149 1.00 96.81 194 ARG A O 1
ATOM 1431 N N . GLY A 1 195 ? -10.553 1.455 20.340 1.00 96.50 195 GLY A N 1
ATOM 1432 C CA . GLY A 1 195 ? -9.963 0.173 20.722 1.00 96.50 195 GLY A CA 1
ATOM 1433 C C . GLY A 1 195 ? -10.591 -1.003 19.971 1.00 96.50 195 GLY A C 1
ATOM 1434 O O . GLY A 1 195 ? -9.883 -1.766 19.313 1.00 96.50 195 GLY A O 1
ATOM 1435 N N . ALA A 1 196 ? -11.925 -1.076 19.961 1.00 97.50 196 ALA A N 1
ATOM 1436 C CA . ALA A 1 196 ? -12.671 -2.081 19.207 1.00 97.50 196 ALA A CA 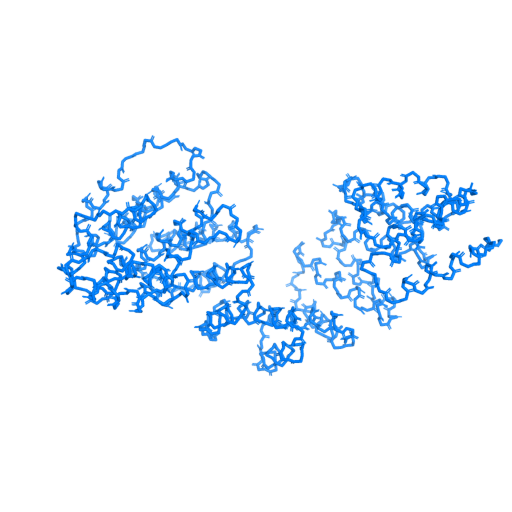1
ATOM 1437 C C . ALA A 1 196 ? -12.391 -2.012 17.697 1.00 97.50 196 ALA A C 1
ATOM 1439 O O . ALA A 1 196 ? -12.165 -3.043 17.066 1.00 97.50 196 ALA A O 1
ATOM 1440 N N . ALA A 1 197 ? -12.357 -0.813 17.108 1.00 98.12 197 ALA A N 1
ATOM 1441 C CA . ALA A 1 197 ? -12.070 -0.640 15.684 1.00 98.12 197 ALA A CA 1
ATOM 1442 C C . ALA A 1 197 ? -10.662 -1.136 15.311 1.00 98.12 197 ALA A C 1
ATOM 1444 O O . ALA A 1 197 ? -10.506 -1.851 14.321 1.00 98.12 197 ALA A O 1
ATOM 1445 N N . VAL A 1 198 ? -9.642 -0.816 16.117 1.00 97.00 198 VAL A N 1
ATOM 1446 C CA . VAL A 1 198 ? -8.267 -1.308 15.914 1.00 97.00 198 VAL A CA 1
ATOM 1447 C C . VAL A 1 198 ? -8.188 -2.825 16.107 1.00 97.00 198 VAL A C 1
ATOM 1449 O O . VAL A 1 198 ? -7.461 -3.493 15.370 1.00 97.00 198 VAL A O 1
ATOM 1452 N N . ALA A 1 199 ? -8.961 -3.395 17.035 1.00 96.31 199 ALA A N 1
ATOM 1453 C CA . ALA A 1 199 ? -9.059 -4.840 17.228 1.00 96.31 199 ALA A CA 1
ATOM 1454 C C . ALA A 1 199 ? -9.582 -5.552 15.976 1.00 96.31 199 ALA A C 1
ATOM 1456 O O . ALA A 1 199 ? -8.958 -6.493 15.486 1.00 96.31 199 ALA A O 1
ATOM 1457 N N . LEU A 1 200 ? -10.699 -5.064 15.430 1.00 97.56 200 LEU A N 1
ATOM 1458 C CA . LEU A 1 200 ? -11.310 -5.614 14.222 1.00 97.56 200 LEU A CA 1
ATOM 1459 C C . LEU A 1 200 ? -10.434 -5.412 12.986 1.00 97.56 200 LEU A C 1
ATOM 1461 O O . LEU A 1 200 ? -10.323 -6.313 12.157 1.00 97.56 200 LEU A O 1
ATOM 1465 N N . PHE A 1 201 ? -9.759 -4.267 12.888 1.00 96.88 201 PHE A N 1
ATOM 1466 C CA . PHE A 1 201 ? -8.768 -4.029 11.846 1.00 96.88 201 PHE A CA 1
ATOM 1467 C C . PHE A 1 201 ? -7.610 -5.026 11.934 1.00 96.88 201 PHE A C 1
ATOM 1469 O O . PHE A 1 201 ? -7.260 -5.658 10.942 1.00 96.88 201 PHE A O 1
ATOM 1476 N N . THR A 1 202 ? -7.056 -5.239 13.126 1.00 94.62 202 THR A N 1
ATOM 1477 C CA . THR A 1 202 ? -5.957 -6.192 13.329 1.00 94.62 202 THR A CA 1
ATOM 1478 C C . THR A 1 202 ? -6.403 -7.624 13.022 1.00 94.62 202 THR A C 1
ATOM 1480 O O . THR A 1 202 ? -5.671 -8.363 12.369 1.00 94.62 202 THR A O 1
ATOM 1483 N N . LEU A 1 203 ? -7.625 -8.004 13.418 1.00 94.12 203 LEU A N 1
ATOM 1484 C CA . LEU A 1 203 ? -8.223 -9.285 13.040 1.00 94.12 203 LEU A CA 1
ATOM 1485 C C . LEU A 1 203 ? -8.322 -9.423 11.516 1.00 94.12 203 LEU A C 1
ATOM 1487 O O . LEU A 1 203 ? -7.959 -10.469 10.990 1.00 94.12 203 LEU A O 1
ATOM 1491 N N . SER A 1 204 ? -8.760 -8.372 10.814 1.00 94.31 204 SER A N 1
ATOM 1492 C CA . SER A 1 204 ? -8.875 -8.386 9.351 1.00 94.31 204 SER A CA 1
ATOM 1493 C C . SER A 1 204 ? -7.537 -8.668 8.665 1.00 94.31 204 SER A C 1
ATOM 1495 O O . SER A 1 204 ? -7.483 -9.496 7.762 1.00 94.31 204 SER A O 1
ATOM 1497 N N . VAL A 1 205 ? -6.449 -8.066 9.161 1.00 90.81 205 VAL A N 1
ATOM 1498 C CA . VAL A 1 205 ? -5.090 -8.290 8.649 1.00 90.81 205 VAL A CA 1
ATOM 1499 C C . VAL A 1 205 ? -4.634 -9.728 8.901 1.00 90.81 205 VAL A C 1
ATOM 1501 O O . VAL A 1 205 ? -3.973 -10.315 8.054 1.00 90.81 205 VAL A O 1
ATOM 1504 N N . LEU A 1 206 ? -4.996 -10.316 10.044 1.00 89.31 206 LEU A N 1
ATOM 1505 C CA . LEU A 1 206 ? -4.603 -11.685 10.393 1.00 89.31 206 LEU A CA 1
ATOM 1506 C C . LEU A 1 206 ? -5.325 -12.765 9.587 1.00 89.31 206 LEU A C 1
ATOM 1508 O O . LEU A 1 206 ? -4.750 -13.824 9.340 1.00 89.31 206 LEU A O 1
ATOM 1512 N N . ILE A 1 207 ? -6.583 -12.527 9.215 1.00 89.31 207 ILE A N 1
ATOM 1513 C CA . ILE A 1 207 ? -7.371 -13.491 8.432 1.00 89.31 207 ILE A CA 1
ATOM 1514 C C . ILE A 1 207 ? -7.208 -13.294 6.922 1.00 89.31 207 ILE A C 1
ATOM 1516 O O . ILE A 1 207 ? -7.544 -14.193 6.153 1.00 89.31 207 ILE A O 1
ATOM 1520 N N . ALA A 1 208 ? -6.673 -12.151 6.484 1.00 85.94 208 ALA A N 1
ATOM 1521 C CA . ALA A 1 208 ? -6.323 -11.911 5.093 1.00 85.94 208 ALA A CA 1
ATOM 1522 C C . ALA A 1 208 ? -5.192 -12.863 4.657 1.00 85.94 208 ALA A C 1
ATOM 1524 O O . ALA A 1 208 ? -4.015 -12.596 4.872 1.00 85.94 208 ALA A O 1
ATOM 1525 N N . GLN A 1 209 ? -5.557 -14.004 4.061 1.00 75.12 209 GLN A N 1
ATOM 1526 C CA . GLN A 1 209 ? -4.598 -14.960 3.488 1.00 75.12 209 GLN A CA 1
ATOM 1527 C C . GLN A 1 209 ? -3.920 -14.399 2.228 1.00 75.12 209 GLN A C 1
ATOM 1529 O O . GLN A 1 209 ? -2.751 -14.674 1.968 1.00 75.12 209 GLN A O 1
ATOM 1534 N N . ASP A 1 210 ? -4.663 -13.605 1.455 1.00 83.94 210 ASP A N 1
ATOM 1535 C CA . ASP A 1 210 ? -4.217 -12.926 0.243 1.00 83.94 210 ASP A CA 1
ATOM 1536 C C . ASP A 1 210 ? -5.082 -11.667 -0.012 1.00 83.94 210 ASP A C 1
ATOM 1538 O O . ASP A 1 210 ? -6.147 -11.518 0.604 1.00 83.94 210 ASP A O 1
ATOM 1542 N N . PRO A 1 211 ? -4.667 -10.757 -0.918 1.00 77.88 211 PRO A N 1
ATOM 1543 C CA . PRO A 1 211 ? -5.384 -9.505 -1.182 1.00 77.88 211 PRO A CA 1
ATOM 1544 C C . PRO A 1 211 ? -6.839 -9.662 -1.655 1.00 77.88 211 PRO A C 1
ATOM 1546 O O . PRO A 1 211 ? -7.636 -8.743 -1.487 1.00 77.88 211 PRO A O 1
ATOM 1549 N N . THR A 1 212 ? -7.204 -10.806 -2.238 1.00 85.88 212 THR A N 1
ATOM 1550 C CA . THR A 1 212 ? -8.552 -11.111 -2.746 1.00 85.88 212 THR A CA 1
ATOM 1551 C C . THR A 1 212 ? -9.437 -11.828 -1.724 1.00 85.88 212 THR A C 1
ATOM 1553 O O . THR A 1 212 ? -10.620 -12.065 -1.994 1.00 85.88 212 THR A O 1
ATOM 1556 N N . SER A 1 213 ? -8.908 -12.147 -0.535 1.00 88.69 213 SER A N 1
ATOM 1557 C CA . SER A 1 213 ? -9.692 -12.772 0.529 1.00 88.69 213 SER A CA 1
ATOM 1558 C C . SER A 1 213 ? -10.884 -11.891 0.903 1.00 88.69 213 SER A C 1
ATOM 1560 O O . SER A 1 213 ? -10.742 -10.705 1.208 1.00 88.69 213 SER A O 1
ATOM 1562 N N . ARG A 1 214 ? -12.085 -12.477 0.890 1.00 90.81 214 ARG A N 1
ATOM 1563 C CA . ARG A 1 214 ? -13.332 -11.789 1.268 1.00 90.81 214 ARG A CA 1
ATOM 1564 C C . ARG A 1 214 ? -13.592 -11.814 2.772 1.00 90.81 214 ARG A C 1
ATOM 1566 O O . ARG A 1 214 ? -14.411 -11.036 3.252 1.00 90.81 214 ARG A O 1
ATOM 1573 N N . GLU A 1 215 ? -12.893 -12.671 3.513 1.00 89.94 215 GLU A N 1
ATOM 1574 C CA . GLU A 1 215 ? -13.089 -12.856 4.957 1.00 89.94 215 GLU A CA 1
ATOM 1575 C C . GLU A 1 215 ? -12.745 -11.585 5.750 1.00 89.94 215 GLU A C 1
ATOM 1577 O O . GLU A 1 215 ? -13.390 -11.281 6.752 1.00 89.94 215 GLU A O 1
ATOM 1582 N N . GLN A 1 216 ? -11.797 -10.782 5.254 1.00 93.25 216 GLN A N 1
ATOM 1583 C CA . GLN A 1 216 ? -11.401 -9.503 5.854 1.00 93.25 216 GLN A CA 1
ATOM 1584 C C . GLN A 1 216 ? -12.455 -8.387 5.713 1.00 93.25 216 GLN A C 1
ATOM 1586 O O . GLN A 1 216 ? -12.434 -7.429 6.487 1.00 93.25 216 GLN A O 1
ATOM 1591 N N . LEU A 1 217 ? -13.393 -8.484 4.758 1.00 96.00 217 LEU A N 1
ATOM 1592 C CA . LEU A 1 217 ? -14.293 -7.371 4.413 1.00 96.00 217 LEU A CA 1
ATOM 1593 C C . LEU A 1 217 ? -15.292 -7.046 5.527 1.00 96.00 217 LEU A C 1
ATOM 1595 O O . LEU A 1 217 ? -15.580 -5.873 5.773 1.00 96.00 217 LEU A O 1
ATOM 1599 N N . ALA A 1 218 ? -15.810 -8.064 6.219 1.00 96.44 218 ALA A N 1
ATOM 1600 C CA . ALA A 1 218 ? -16.763 -7.854 7.303 1.00 96.44 218 ALA A CA 1
ATOM 1601 C C . ALA A 1 218 ? -16.113 -7.159 8.518 1.00 96.44 218 ALA A C 1
ATOM 1603 O O . ALA A 1 218 ? -16.613 -6.099 8.907 1.00 96.44 218 ALA A O 1
ATOM 1604 N N . PRO A 1 219 ? -14.978 -7.634 9.076 1.00 97.38 219 PRO A N 1
ATOM 1605 C CA . PRO A 1 219 ? -14.279 -6.917 10.145 1.00 97.38 219 PRO A CA 1
ATOM 1606 C C . PRO A 1 219 ? -13.856 -5.493 9.759 1.00 97.38 219 PRO A C 1
ATOM 1608 O O . PRO A 1 219 ? -14.011 -4.583 10.574 1.00 97.38 219 PRO A O 1
ATOM 1611 N N . LEU A 1 220 ? -13.395 -5.264 8.521 1.00 97.88 220 LEU A N 1
ATOM 1612 C CA . LEU A 1 220 ? -13.054 -3.920 8.032 1.00 97.88 220 LEU A CA 1
ATOM 1613 C C . LEU A 1 220 ? -14.269 -2.987 8.027 1.00 97.88 220 LEU A C 1
ATOM 1615 O O . LEU A 1 220 ? -14.201 -1.870 8.541 1.00 97.88 220 LEU A O 1
ATOM 1619 N N . SER A 1 221 ? -15.401 -3.460 7.511 1.00 98.00 221 SER A N 1
ATOM 1620 C CA . SER A 1 221 ? -16.640 -2.678 7.436 1.00 98.00 221 SER A CA 1
ATOM 1621 C C . SER A 1 221 ? -17.205 -2.350 8.814 1.00 98.00 221 SER A C 1
ATOM 1623 O O . SER A 1 221 ? -17.676 -1.237 9.057 1.00 98.00 221 SER A O 1
ATOM 1625 N N . LEU A 1 222 ? -17.114 -3.299 9.747 1.00 98.50 222 LEU A N 1
ATOM 1626 C CA . LEU A 1 222 ? -17.479 -3.087 11.144 1.00 98.50 222 LEU A CA 1
ATOM 1627 C C . LEU A 1 222 ? -16.537 -2.079 11.823 1.00 98.50 222 LEU A C 1
ATOM 1629 O O . LEU A 1 222 ? -17.023 -1.180 12.507 1.00 98.50 222 LEU A O 1
ATOM 1633 N N . ALA A 1 223 ? -15.222 -2.162 11.588 1.00 98.25 223 ALA A N 1
ATOM 1634 C CA . ALA A 1 223 ? -14.243 -1.202 12.105 1.00 98.25 223 ALA A CA 1
ATOM 1635 C C . ALA A 1 223 ? -14.496 0.225 11.584 1.00 98.25 223 ALA A C 1
ATOM 1637 O O . ALA A 1 223 ? -14.511 1.171 12.373 1.00 98.25 223 ALA A O 1
ATOM 1638 N N . MET A 1 224 ? -14.773 0.377 10.282 1.00 97.50 224 MET A N 1
ATOM 1639 C CA . MET A 1 224 ? -15.138 1.660 9.661 1.00 97.50 224 MET A CA 1
ATOM 1640 C C . MET A 1 224 ? -16.413 2.267 10.263 1.00 97.50 224 MET A C 1
ATOM 1642 O O . MET A 1 224 ? -16.532 3.489 10.358 1.00 97.50 224 MET A O 1
ATOM 1646 N N . ALA A 1 225 ? -17.383 1.432 10.646 1.00 97.25 225 ALA A N 1
ATOM 1647 C CA . ALA A 1 225 ? -18.633 1.883 11.253 1.00 97.25 225 ALA A CA 1
ATOM 1648 C C . ALA A 1 225 ? -18.482 2.255 12.741 1.00 97.25 225 ALA A C 1
ATOM 1650 O O . ALA A 1 225 ? -19.153 3.190 13.199 1.00 97.25 225 ALA A O 1
ATOM 1651 N N . LEU A 1 226 ? -17.605 1.547 13.464 1.00 96.44 226 LEU A N 1
ATOM 1652 C CA . LEU A 1 226 ? -17.245 1.783 14.868 1.00 96.44 226 LEU A CA 1
ATOM 1653 C C . LEU A 1 226 ? -16.508 3.114 15.052 1.00 96.44 226 LEU A C 1
ATOM 1655 O O . LEU A 1 226 ? -16.899 3.914 15.902 1.00 96.44 226 LEU A O 1
ATOM 1659 N N . ASP A 1 227 ? -15.476 3.357 14.240 1.00 96.56 227 ASP A N 1
ATOM 1660 C CA . ASP A 1 227 ? -14.681 4.586 14.264 1.00 96.56 227 ASP A CA 1
ATOM 1661 C C . ASP A 1 227 ? -14.475 5.138 12.840 1.00 96.56 227 ASP A C 1
ATOM 1663 O O . ASP A 1 227 ? -13.471 4.845 12.187 1.00 96.56 227 ASP A O 1
ATOM 1667 N N . PRO A 1 228 ? -15.399 5.985 12.348 1.00 93.88 228 PRO A N 1
ATOM 1668 C CA . PRO A 1 228 ? -15.283 6.600 11.026 1.00 93.88 228 PRO A CA 1
ATOM 1669 C C . PRO A 1 228 ? -14.078 7.538 10.854 1.00 93.88 228 PRO A C 1
ATOM 1671 O O . PRO A 1 228 ? -13.775 7.909 9.717 1.00 93.88 228 PRO A O 1
ATOM 1674 N N . ALA A 1 229 ? -13.427 7.949 11.949 1.00 93.69 229 ALA A N 1
ATOM 1675 C CA . ALA A 1 229 ? -12.220 8.774 11.936 1.00 93.69 229 ALA A CA 1
ATOM 1676 C C . ALA A 1 229 ? -10.933 7.929 11.934 1.00 93.69 229 ALA A C 1
ATOM 1678 O O . ALA A 1 229 ? -9.839 8.474 11.797 1.00 93.69 229 ALA A O 1
ATOM 1679 N N . LEU A 1 230 ? -11.027 6.606 12.105 1.00 95.19 230 LEU A N 1
ATOM 1680 C CA . LEU A 1 230 ? -9.911 5.693 11.897 1.00 95.19 230 LEU A CA 1
ATOM 1681 C C . LEU A 1 230 ? -9.840 5.328 10.409 1.00 95.19 230 LEU A C 1
ATOM 1683 O O . LEU A 1 230 ? -10.657 4.574 9.888 1.00 95.19 230 LEU A O 1
ATOM 1687 N N . GLU A 1 231 ? -8.854 5.878 9.709 1.00 96.12 231 GLU A N 1
ATOM 1688 C CA . GLU A 1 231 ? -8.787 5.803 8.242 1.00 96.12 231 GLU A CA 1
ATOM 1689 C C . GLU A 1 231 ? -8.162 4.501 7.725 1.00 96.12 231 GLU A C 1
ATOM 1691 O O . GLU A 1 231 ? -8.462 4.077 6.612 1.00 96.12 231 GLU A O 1
ATOM 1696 N N . ALA A 1 232 ? -7.344 3.816 8.527 1.00 95.75 232 ALA A N 1
ATOM 1697 C CA . ALA A 1 232 ? -6.659 2.594 8.098 1.00 95.75 232 ALA A CA 1
ATOM 1698 C C . ALA A 1 232 ? -7.595 1.446 7.662 1.00 95.75 232 ALA A C 1
ATOM 1700 O O . ALA A 1 232 ? -7.348 0.888 6.594 1.00 95.75 232 ALA A O 1
ATOM 1701 N N . PRO A 1 233 ? -8.700 1.131 8.374 1.00 97.06 233 PRO A N 1
ATOM 1702 C CA . PRO A 1 233 ? -9.690 0.170 7.892 1.00 97.06 233 PRO A CA 1
ATOM 1703 C C . PRO A 1 233 ? -10.282 0.545 6.533 1.00 97.06 233 PRO A C 1
ATOM 1705 O O . PRO A 1 233 ? -10.523 -0.320 5.703 1.00 97.06 233 PRO A O 1
ATOM 1708 N N . ARG A 1 234 ? -10.492 1.841 6.282 1.00 97.06 234 ARG A N 1
ATOM 1709 C CA . ARG A 1 234 ? -11.048 2.337 5.018 1.00 97.06 234 ARG A CA 1
ATOM 1710 C C . ARG A 1 234 ? -10.063 2.178 3.861 1.00 97.06 234 ARG A C 1
ATOM 1712 O O . ARG A 1 234 ? -10.490 1.818 2.770 1.00 97.06 234 ARG A O 1
ATOM 1719 N N . ILE A 1 235 ? -8.774 2.415 4.104 1.00 97.00 235 ILE A N 1
ATOM 1720 C CA . ILE A 1 235 ? -7.706 2.189 3.117 1.00 97.00 235 ILE A CA 1
ATOM 1721 C C . ILE A 1 235 ? -7.591 0.694 2.807 1.00 97.00 235 ILE A C 1
ATOM 1723 O O . ILE A 1 235 ? -7.705 0.310 1.651 1.00 97.00 235 ILE A O 1
ATOM 1727 N N . ALA A 1 236 ? -7.485 -0.157 3.832 1.00 96.00 236 ALA A N 1
ATOM 1728 C CA . ALA A 1 236 ? -7.395 -1.605 3.639 1.00 96.00 236 ALA A CA 1
ATOM 1729 C C . ALA A 1 236 ? -8.644 -2.189 2.955 1.00 96.00 236 ALA A C 1
ATOM 1731 O O . ALA A 1 236 ? -8.537 -3.069 2.104 1.00 96.00 236 ALA A O 1
ATOM 1732 N N . PHE A 1 237 ? -9.834 -1.667 3.273 1.00 97.44 237 PHE A N 1
ATOM 1733 C CA . PHE A 1 237 ? -11.064 -2.023 2.569 1.00 97.44 237 PHE A CA 1
ATOM 1734 C C . PHE A 1 237 ? -11.000 -1.628 1.092 1.00 97.44 237 PHE A C 1
ATOM 1736 O O . PHE A 1 237 ? -11.369 -2.421 0.230 1.00 97.44 237 PHE A O 1
ATOM 1743 N N . ALA A 1 238 ? -10.501 -0.432 0.776 1.00 97.25 238 ALA A N 1
ATOM 1744 C CA . ALA A 1 238 ? -10.332 -0.011 -0.607 1.00 97.25 238 ALA A CA 1
ATOM 1745 C C . ALA A 1 238 ? -9.320 -0.877 -1.371 1.00 97.25 238 ALA A C 1
ATOM 1747 O O . ALA A 1 238 ? -9.605 -1.254 -2.506 1.00 97.25 238 ALA A O 1
ATOM 1748 N N . ASP A 1 239 ? -8.195 -1.239 -0.751 1.00 95.19 239 ASP A N 1
ATOM 1749 C CA . ASP A 1 239 ? -7.191 -2.131 -1.343 1.00 95.19 239 ASP A CA 1
ATOM 1750 C C . ASP A 1 239 ? -7.796 -3.514 -1.653 1.00 95.19 239 ASP A C 1
ATOM 1752 O O . ASP A 1 239 ? -7.650 -4.025 -2.766 1.00 95.19 239 ASP A O 1
ATOM 1756 N N . ALA A 1 240 ? -8.565 -4.083 -0.715 1.00 95.38 240 ALA A N 1
ATOM 1757 C CA . ALA A 1 240 ? -9.285 -5.341 -0.923 1.00 95.38 240 ALA A CA 1
ATOM 1758 C C . ALA A 1 240 ? -10.322 -5.232 -2.056 1.00 95.38 240 ALA A C 1
ATOM 1760 O O . ALA A 1 240 ? -10.433 -6.122 -2.903 1.00 95.38 240 ALA A O 1
ATOM 1761 N N . MET A 1 241 ? -11.060 -4.119 -2.126 1.00 95.88 241 MET A N 1
ATOM 1762 C CA . MET A 1 241 ? -12.015 -3.883 -3.211 1.00 95.88 241 MET A CA 1
ATOM 1763 C C . MET A 1 241 ? -11.317 -3.718 -4.564 1.00 95.88 241 MET A C 1
ATOM 1765 O O . MET A 1 241 ? -11.828 -4.231 -5.558 1.00 95.88 241 MET A O 1
ATOM 1769 N N . GLN A 1 242 ? -10.137 -3.093 -4.628 1.00 94.25 242 GLN A N 1
ATOM 1770 C CA . GLN A 1 242 ? -9.351 -3.051 -5.865 1.00 94.25 242 GLN A CA 1
ATOM 1771 C C . GLN A 1 242 ? -8.892 -4.441 -6.302 1.00 94.25 242 GLN A C 1
ATOM 1773 O O . GLN A 1 242 ? -9.069 -4.796 -7.466 1.00 94.25 242 GLN A O 1
ATOM 1778 N N . ALA A 1 243 ? -8.373 -5.256 -5.381 1.00 92.94 243 ALA A N 1
ATOM 1779 C CA . ALA A 1 243 ? -7.961 -6.629 -5.678 1.00 92.94 243 ALA A CA 1
ATOM 1780 C C . ALA A 1 243 ? -9.129 -7.496 -6.193 1.00 92.94 243 ALA A C 1
ATOM 1782 O O . ALA A 1 243 ? -8.943 -8.385 -7.022 1.00 92.94 243 ALA A O 1
ATOM 1783 N N . LEU A 1 244 ? -10.354 -7.197 -5.753 1.00 93.69 244 LEU A N 1
ATOM 1784 C CA . LEU A 1 244 ? -11.595 -7.822 -6.220 1.00 93.69 244 LEU A CA 1
ATOM 1785 C C . LEU A 1 244 ? -12.168 -7.203 -7.511 1.00 93.69 244 LEU A C 1
ATOM 1787 O O . LEU A 1 244 ? -13.282 -7.556 -7.907 1.00 93.69 244 LEU A O 1
ATOM 1791 N N . ASN A 1 245 ? -11.437 -6.298 -8.171 1.00 92.88 245 ASN A N 1
ATOM 1792 C CA . ASN A 1 245 ? -11.870 -5.536 -9.350 1.00 92.88 245 ASN A CA 1
ATOM 1793 C C . ASN A 1 245 ? -13.149 -4.704 -9.115 1.00 92.88 245 ASN A C 1
ATOM 1795 O O . ASN A 1 245 ? -13.953 -4.488 -10.020 1.00 92.88 245 ASN A O 1
ATOM 1799 N N . GLN A 1 246 ? -13.354 -4.231 -7.885 1.00 94.69 246 GLN A N 1
ATOM 1800 C CA . GLN A 1 246 ? -14.464 -3.372 -7.464 1.00 94.69 246 GLN A CA 1
ATOM 1801 C C . GLN A 1 246 ? -13.998 -1.914 -7.326 1.00 94.69 246 GLN A C 1
ATOM 1803 O O . GLN A 1 246 ? -14.164 -1.283 -6.276 1.00 94.69 246 GLN A O 1
ATOM 1808 N N . GLY A 1 247 ? -13.410 -1.368 -8.396 1.00 95.00 247 GLY A N 1
ATOM 1809 C CA . GLY A 1 247 ? -12.731 -0.068 -8.369 1.00 95.00 247 GLY A CA 1
ATOM 1810 C C . GLY A 1 247 ? -13.611 1.102 -7.929 1.00 95.00 247 GLY A C 1
ATOM 1811 O O . GLY A 1 247 ? -13.155 1.975 -7.192 1.00 95.00 247 GLY A O 1
ATOM 1812 N N . GLU A 1 248 ? -14.897 1.105 -8.286 1.00 94.88 248 GLU A N 1
ATOM 1813 C CA . GLU A 1 248 ? -15.827 2.162 -7.864 1.00 94.88 248 GLU A CA 1
ATOM 1814 C C . GLU A 1 248 ? -16.043 2.184 -6.348 1.00 94.88 248 GLU A C 1
ATOM 1816 O O . GLU A 1 248 ? -16.014 3.244 -5.721 1.00 94.88 248 GLU A O 1
ATOM 1821 N N . THR A 1 249 ? -16.196 1.011 -5.734 1.00 96.00 249 THR A N 1
ATOM 1822 C CA . THR A 1 249 ? -16.352 0.907 -4.281 1.00 96.00 249 THR A CA 1
ATOM 1823 C C . THR A 1 249 ? -15.059 1.288 -3.564 1.00 96.00 249 THR A C 1
ATOM 1825 O O . THR A 1 249 ? -15.109 2.009 -2.566 1.00 96.00 249 THR A O 1
ATOM 1828 N N . ALA A 1 250 ? -13.904 0.892 -4.109 1.00 96.94 250 ALA A N 1
ATOM 1829 C CA . ALA A 1 250 ? -12.604 1.308 -3.592 1.00 96.94 250 ALA A CA 1
ATOM 1830 C C . ALA A 1 250 ? -12.427 2.834 -3.632 1.00 96.94 250 ALA A C 1
ATOM 1832 O O . ALA A 1 250 ? -12.065 3.447 -2.628 1.00 96.94 250 ALA A O 1
ATOM 1833 N N . ARG A 1 251 ? -12.754 3.477 -4.761 1.00 96.94 251 ARG A N 1
ATOM 1834 C CA . ARG A 1 251 ? -12.684 4.941 -4.891 1.00 96.94 251 ARG A CA 1
ATOM 1835 C C . ARG A 1 251 ? -13.627 5.658 -3.944 1.00 96.94 251 ARG A C 1
ATOM 1837 O O . ARG A 1 251 ? -13.229 6.659 -3.358 1.00 96.94 251 ARG A O 1
ATOM 1844 N N . ARG A 1 252 ? -14.854 5.160 -3.765 1.00 95.81 252 ARG A N 1
ATOM 1845 C CA . ARG A 1 252 ? -15.799 5.736 -2.800 1.00 95.81 252 ARG A CA 1
ATOM 1846 C C . ARG A 1 252 ? -15.246 5.673 -1.378 1.00 95.81 252 ARG A C 1
ATOM 1848 O O . ARG A 1 252 ? -15.360 6.654 -0.648 1.00 95.81 252 ARG A O 1
ATOM 1855 N N . ALA A 1 253 ? -14.642 4.546 -1.001 1.00 96.62 253 ALA A N 1
ATOM 1856 C CA . ALA A 1 253 ? -13.996 4.400 0.296 1.00 96.62 253 ALA A CA 1
ATOM 1857 C C . ALA A 1 253 ? -12.835 5.396 0.443 1.00 96.62 253 ALA A C 1
ATOM 1859 O O . ALA A 1 253 ? -12.852 6.199 1.368 1.00 96.62 253 ALA A O 1
ATOM 1860 N N . LEU A 1 254 ? -11.884 5.437 -0.492 1.00 97.88 254 LEU A N 1
ATOM 1861 C CA . LEU A 1 254 ? -10.741 6.362 -0.431 1.00 97.88 254 LEU A CA 1
ATOM 1862 C C . LEU A 1 254 ? -11.157 7.838 -0.469 1.00 97.88 254 LEU A C 1
ATOM 1864 O O . LEU A 1 254 ? -10.589 8.658 0.248 1.00 97.88 254 LEU A O 1
ATOM 1868 N N . GLY A 1 255 ? -12.181 8.178 -1.252 1.00 96.69 255 GLY A N 1
ATOM 1869 C CA . GLY A 1 255 ? -12.701 9.539 -1.381 1.00 96.69 255 GLY A CA 1
ATOM 1870 C C . GLY A 1 255 ? -13.338 10.086 -0.101 1.00 96.69 255 GLY A C 1
ATOM 1871 O O . GLY A 1 255 ? -13.497 11.295 0.028 1.00 96.69 255 GLY A O 1
ATOM 1872 N N . ALA A 1 256 ? -13.667 9.222 0.864 1.00 95.94 256 ALA A N 1
ATOM 1873 C CA . ALA A 1 256 ? -14.148 9.639 2.178 1.00 95.94 256 ALA A CA 1
ATOM 1874 C C . ALA A 1 256 ? -13.016 10.058 3.138 1.00 95.94 256 ALA A C 1
ATOM 1876 O O . ALA A 1 256 ? -13.301 10.472 4.263 1.00 95.94 256 ALA A O 1
ATOM 1877 N N . ILE A 1 257 ? -11.740 9.923 2.753 1.00 97.38 257 ILE A N 1
ATOM 1878 C CA . ILE A 1 257 ? -10.604 10.418 3.544 1.00 97.38 257 ILE A CA 1
ATOM 1879 C C . ILE A 1 257 ? -10.514 11.945 3.367 1.00 97.38 257 ILE A C 1
ATOM 1881 O O . ILE A 1 257 ? -10.403 12.415 2.233 1.00 97.38 257 ILE A O 1
ATOM 1885 N N . PRO A 1 258 ? -10.595 12.734 4.455 1.00 96.00 258 PRO A N 1
ATOM 1886 C CA . PRO A 1 258 ? -10.653 14.189 4.377 1.00 96.00 258 PRO A CA 1
ATOM 1887 C C . PRO A 1 258 ? -9.279 14.804 4.083 1.00 96.00 258 PRO A C 1
ATOM 1889 O O . PRO A 1 258 ? -8.251 14.260 4.467 1.00 96.00 258 PRO A O 1
ATOM 1892 N N . GLU A 1 259 ? -9.260 15.983 3.461 1.00 93.94 259 GLU A N 1
ATOM 1893 C CA . GLU A 1 259 ? -8.029 16.678 3.048 1.00 93.94 259 GLU A CA 1
ATOM 1894 C C . GLU A 1 259 ? -6.987 16.924 4.156 1.00 93.94 259 GLU A C 1
ATOM 1896 O O . GLU A 1 259 ? -5.805 16.731 3.883 1.00 93.94 259 GLU A O 1
ATOM 1901 N N . PRO A 1 260 ? -7.361 17.271 5.404 1.00 94.38 260 PRO A N 1
ATOM 1902 C CA . PRO A 1 260 ? -6.390 17.421 6.490 1.00 94.38 260 PRO A CA 1
ATOM 1903 C C . PRO A 1 260 ? -5.733 16.112 6.952 1.00 94.38 260 PRO A C 1
ATOM 1905 O O . PRO A 1 260 ? -4.814 16.156 7.769 1.00 94.38 260 PRO A O 1
ATOM 1908 N N . SER A 1 261 ? -6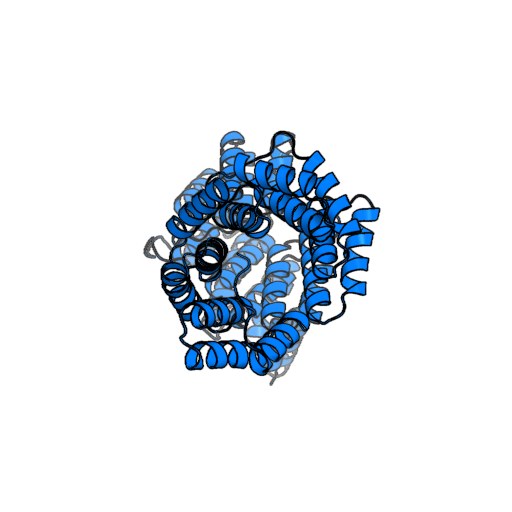.221 14.951 6.501 1.00 95.44 261 SER A N 1
ATOM 1909 C CA . SER A 1 261 ? -5.649 13.659 6.874 1.00 95.44 261 SER A CA 1
ATOM 1910 C C . SER A 1 261 ? -4.227 13.508 6.326 1.00 95.44 261 SER A C 1
ATOM 1912 O O . SER A 1 261 ? -3.997 13.788 5.146 1.00 95.44 261 SER A O 1
ATOM 1914 N N . PRO A 1 262 ? -3.286 12.943 7.105 1.00 95.31 262 PRO A N 1
ATOM 1915 C CA . PRO A 1 262 ? -1.977 12.575 6.574 1.00 95.31 262 PRO A CA 1
ATOM 1916 C C . PRO A 1 262 ? -2.067 11.524 5.451 1.00 95.31 262 PRO A C 1
ATOM 1918 O O . PRO A 1 262 ? -1.163 11.426 4.630 1.00 95.31 262 PRO A O 1
ATOM 1921 N N . TYR A 1 263 ? -3.158 10.758 5.370 1.00 96.50 263 TYR A N 1
ATOM 1922 C CA . TYR A 1 263 ? -3.377 9.751 4.331 1.00 96.50 263 TYR A CA 1
ATOM 1923 C C . TYR A 1 263 ? -4.039 10.305 3.063 1.00 96.50 263 TYR A C 1
ATOM 1925 O O . TYR A 1 263 ? -4.181 9.563 2.088 1.00 96.50 263 TYR A O 1
ATOM 1933 N N . PHE A 1 264 ? -4.450 11.577 3.044 1.00 97.25 264 PHE A N 1
ATOM 1934 C CA . PHE A 1 264 ? -5.231 12.139 1.943 1.00 97.25 264 PHE A CA 1
ATOM 1935 C C . PHE A 1 264 ? -4.523 12.012 0.590 1.00 97.25 264 PHE A C 1
ATOM 1937 O O . PHE A 1 264 ? -5.090 11.473 -0.359 1.00 97.25 264 PHE A O 1
ATOM 1944 N N . GLU A 1 265 ? -3.268 12.456 0.484 1.00 96.56 265 GLU A N 1
ATOM 1945 C CA . GLU A 1 265 ? -2.544 12.404 -0.792 1.00 96.56 265 GLU A CA 1
ATOM 1946 C C . GLU A 1 265 ? -2.300 10.968 -1.269 1.00 96.56 265 GLU A C 1
ATOM 1948 O O . GLU A 1 265 ? -2.394 10.695 -2.469 1.00 96.56 265 GLU A O 1
ATOM 1953 N N . ASN A 1 266 ? -2.036 10.036 -0.348 1.00 95.94 266 ASN A N 1
ATOM 1954 C CA . ASN A 1 266 ? -1.902 8.614 -0.663 1.00 95.94 266 ASN A CA 1
ATOM 1955 C C . ASN A 1 266 ? -3.217 8.048 -1.215 1.00 95.94 266 ASN A C 1
ATOM 1957 O O . ASN A 1 266 ? -3.206 7.377 -2.247 1.00 95.94 266 ASN A O 1
ATOM 1961 N N . ALA A 1 267 ? -4.345 8.371 -0.580 1.00 97.75 267 ALA A N 1
ATOM 1962 C CA . ALA A 1 267 ? -5.668 7.942 -1.018 1.00 97.75 267 ALA A CA 1
ATOM 1963 C C . ALA A 1 267 ? -6.010 8.483 -2.413 1.00 97.75 267 ALA A C 1
ATOM 1965 O O . ALA A 1 267 ? -6.428 7.729 -3.289 1.00 97.75 267 ALA A O 1
ATOM 1966 N N . GLN A 1 268 ? -5.763 9.770 -2.661 1.00 98.06 268 GLN A N 1
ATOM 1967 C CA . GLN A 1 268 ? -6.000 10.381 -3.972 1.00 98.06 268 GLN A CA 1
ATOM 1968 C C . GLN A 1 268 ? -5.076 9.807 -5.057 1.00 98.06 268 GLN A C 1
ATOM 1970 O O . GLN A 1 268 ? -5.505 9.605 -6.193 1.00 98.06 268 GLN A O 1
ATOM 1975 N N . SER A 1 269 ? -3.835 9.466 -4.702 1.00 97.38 269 SER A N 1
ATOM 1976 C CA . SER A 1 269 ? -2.906 8.772 -5.603 1.00 97.38 269 SER A CA 1
ATOM 1977 C C . SER A 1 269 ? -3.411 7.377 -5.974 1.00 97.38 269 SER A C 1
ATOM 1979 O O . SER A 1 269 ? -3.406 7.022 -7.151 1.00 97.38 269 SER A O 1
ATOM 1981 N N . GLN A 1 270 ? -3.915 6.604 -5.007 1.00 96.69 270 GLN A N 1
ATOM 1982 C CA . GLN A 1 270 ? -4.529 5.300 -5.275 1.00 96.69 270 GLN A CA 1
ATOM 1983 C C . GLN A 1 270 ? -5.785 5.413 -6.156 1.00 96.69 270 GLN A C 1
ATOM 1985 O O . GLN A 1 270 ? -5.947 4.624 -7.088 1.00 96.69 270 GLN A O 1
ATOM 1990 N N . ILE A 1 271 ? -6.645 6.414 -5.921 1.00 98.25 271 ILE A N 1
ATOM 1991 C CA . ILE A 1 271 ? -7.805 6.699 -6.785 1.00 98.25 271 ILE A CA 1
ATOM 1992 C C . ILE A 1 271 ? -7.348 6.948 -8.226 1.00 98.25 271 ILE A C 1
ATOM 1994 O O . ILE A 1 271 ? -7.886 6.339 -9.150 1.00 98.25 271 ILE A O 1
ATOM 1998 N N . ALA A 1 272 ? -6.342 7.804 -8.421 1.00 97.81 272 ALA A N 1
ATOM 1999 C CA . ALA A 1 272 ? -5.821 8.134 -9.743 1.00 97.81 272 ALA A CA 1
ATOM 2000 C C . ALA A 1 272 ? -5.210 6.914 -10.455 1.00 97.81 272 ALA A C 1
ATOM 2002 O O . ALA A 1 272 ? -5.492 6.683 -11.631 1.00 97.81 272 ALA A O 1
ATOM 2003 N N . TYR A 1 273 ? -4.433 6.082 -9.755 1.00 95.38 273 TYR A N 1
ATOM 2004 C CA . TYR A 1 273 ? -3.902 4.849 -10.344 1.00 95.38 273 TYR A CA 1
ATOM 2005 C C . TYR A 1 273 ? -5.005 3.854 -10.721 1.00 95.38 273 TYR A C 1
ATOM 2007 O O . TYR A 1 273 ? -4.934 3.259 -11.797 1.00 95.38 273 TYR A O 1
ATOM 2015 N N . GLY A 1 274 ? -6.048 3.727 -9.894 1.00 93.94 274 GLY A N 1
ATOM 2016 C CA . GLY A 1 274 ? -7.227 2.922 -10.215 1.00 93.94 274 GLY A CA 1
ATOM 2017 C C . GLY A 1 274 ? -7.956 3.425 -11.465 1.00 93.94 274 GLY A C 1
ATOM 2018 O O . GLY A 1 274 ? -8.251 2.642 -12.361 1.00 93.94 274 GLY A O 1
ATOM 2019 N N . LEU A 1 275 ? -8.178 4.739 -11.580 1.00 95.88 275 LEU A N 1
ATOM 2020 C CA . LEU A 1 275 ? -8.783 5.349 -12.772 1.00 95.88 275 LEU A CA 1
ATOM 2021 C C . LEU A 1 275 ? -7.949 5.100 -14.032 1.00 95.88 275 LEU A C 1
ATOM 2023 O O . LEU A 1 275 ? -8.497 4.737 -15.071 1.00 95.88 275 LEU A O 1
ATOM 2027 N N . ARG A 1 276 ? -6.619 5.235 -13.947 1.00 95.31 276 ARG A N 1
ATOM 2028 C CA . ARG A 1 276 ? -5.720 4.908 -15.063 1.00 95.31 276 ARG A CA 1
ATOM 2029 C C . ARG A 1 276 ? -5.873 3.445 -15.487 1.00 95.31 276 ARG A C 1
ATOM 2031 O O . ARG A 1 276 ? -5.953 3.184 -16.684 1.00 95.31 276 ARG A O 1
ATOM 2038 N N . ALA A 1 277 ? -5.905 2.510 -14.537 1.00 91.06 277 ALA A N 1
ATOM 2039 C CA . ALA A 1 277 ? -6.067 1.083 -14.829 1.00 91.06 277 ALA A CA 1
ATOM 2040 C C . ALA A 1 277 ? -7.406 0.773 -15.528 1.00 91.06 277 ALA A C 1
ATOM 2042 O O . ALA A 1 277 ? -7.472 -0.130 -16.354 1.00 91.06 277 ALA A O 1
ATOM 2043 N N . GLU A 1 278 ? -8.443 1.573 -15.268 1.00 92.50 278 GLU A N 1
ATOM 2044 C CA . GLU A 1 278 ? -9.748 1.521 -15.946 1.00 92.50 278 GLU A CA 1
ATOM 2045 C C . GLU A 1 278 ? -9.776 2.255 -17.306 1.00 92.50 278 GLU A C 1
ATOM 2047 O O . GLU A 1 278 ? -10.837 2.388 -17.914 1.00 92.50 278 GLU A O 1
ATOM 2052 N N . GLY A 1 279 ? -8.640 2.769 -17.791 1.00 93.75 279 GLY A N 1
ATOM 2053 C CA . GLY A 1 279 ? -8.549 3.535 -19.042 1.00 93.75 279 GLY A CA 1
ATOM 2054 C C . GLY A 1 279 ? -8.975 5.004 -18.926 1.00 93.75 279 GLY A C 1
ATOM 2055 O O . GLY A 1 279 ? -9.000 5.723 -19.923 1.00 93.75 279 GLY A O 1
ATOM 2056 N N . ARG A 1 280 ? -9.268 5.491 -17.716 1.00 96.38 280 ARG A N 1
ATOM 2057 C CA . ARG A 1 280 ? -9.737 6.860 -17.428 1.00 96.38 280 ARG A CA 1
ATOM 2058 C C . ARG A 1 280 ? -8.566 7.779 -17.065 1.00 96.38 280 ARG A C 1
ATOM 2060 O O . ARG A 1 280 ? -8.531 8.400 -16.002 1.00 96.38 280 ARG A O 1
ATOM 2067 N N . ALA A 1 281 ? -7.568 7.832 -17.946 1.00 96.25 281 ALA A N 1
ATOM 2068 C CA . ALA A 1 281 ? -6.301 8.527 -17.703 1.00 96.25 281 ALA A CA 1
ATOM 2069 C C . ALA A 1 281 ? -6.458 10.044 -17.487 1.00 96.25 281 ALA A C 1
ATOM 2071 O O . ALA A 1 281 ? -5.799 10.607 -16.612 1.00 96.25 281 ALA A O 1
ATOM 2072 N N . ASP A 1 282 ? -7.352 10.699 -18.230 1.00 96.31 282 ASP A N 1
ATOM 2073 C CA . ASP A 1 282 ? -7.573 12.145 -18.104 1.00 96.31 282 ASP A CA 1
ATOM 2074 C C . ASP A 1 282 ? -8.141 12.524 -16.730 1.00 96.31 282 ASP A C 1
ATOM 2076 O O . ASP A 1 282 ? -7.714 13.508 -16.124 1.00 96.31 282 ASP A O 1
ATOM 2080 N N . GLU A 1 283 ? -9.050 11.707 -16.190 1.00 97.50 283 GLU A N 1
ATOM 2081 C CA . GLU A 1 283 ? -9.607 11.905 -14.848 1.00 97.50 283 GLU A CA 1
ATOM 2082 C C . GLU A 1 283 ? -8.553 11.677 -13.761 1.00 97.50 283 GLU A C 1
ATOM 2084 O O . GLU A 1 283 ? -8.464 12.457 -12.810 1.00 97.50 283 GLU A O 1
ATOM 2089 N N . ALA A 1 284 ? -7.709 10.654 -13.928 1.00 97.94 284 ALA A N 1
ATOM 2090 C CA . ALA A 1 284 ? -6.586 10.395 -13.031 1.00 97.94 284 ALA A CA 1
ATOM 2091 C C . ALA A 1 284 ? -5.633 11.602 -12.950 1.00 97.94 284 ALA A C 1
ATOM 2093 O O . ALA A 1 284 ? -5.246 12.022 -11.856 1.00 97.94 284 ALA A O 1
ATOM 2094 N N . VAL A 1 285 ? -5.295 12.193 -14.103 1.00 98.31 285 VAL A N 1
ATOM 2095 C CA . VAL A 1 285 ? -4.459 13.399 -14.177 1.00 98.31 285 VAL A CA 1
ATOM 2096 C C . VAL A 1 285 ? -5.169 14.582 -13.531 1.00 98.31 285 VAL A C 1
ATOM 2098 O O . VAL A 1 285 ? -4.546 15.300 -12.753 1.00 98.31 285 VAL A O 1
ATOM 2101 N N . ALA A 1 286 ? -6.452 14.792 -13.830 1.00 98.06 286 ALA A N 1
ATOM 2102 C CA . ALA A 1 286 ? -7.209 15.934 -13.329 1.00 98.06 286 ALA A CA 1
ATOM 2103 C C . ALA A 1 286 ? -7.252 15.981 -11.793 1.00 98.06 286 ALA A C 1
ATOM 2105 O O . ALA A 1 286 ? -7.008 17.043 -11.217 1.00 98.06 286 ALA A O 1
ATOM 2106 N N . ILE A 1 287 ? -7.491 14.841 -11.134 1.00 97.19 287 ILE A N 1
ATOM 2107 C CA . ILE A 1 287 ? -7.536 14.750 -9.665 1.00 97.19 287 ILE A CA 1
ATOM 2108 C C . ILE A 1 287 ? -6.186 15.133 -9.055 1.00 97.19 287 ILE A C 1
ATOM 2110 O O . ILE A 1 287 ? -6.114 16.026 -8.208 1.00 97.19 287 ILE A O 1
ATOM 2114 N N . LEU A 1 288 ? -5.101 14.493 -9.498 1.00 98.31 288 LEU A N 1
ATOM 2115 C CA . LEU A 1 288 ? -3.776 14.752 -8.936 1.00 98.31 288 LEU A CA 1
ATOM 2116 C C . LEU A 1 288 ? -3.277 16.159 -9.264 1.00 98.31 288 LEU A C 1
ATOM 2118 O O . LEU A 1 288 ? -2.723 16.828 -8.394 1.00 98.31 288 LEU A O 1
ATOM 2122 N N . LYS A 1 289 ? -3.523 16.648 -10.482 1.00 98.19 289 LYS A N 1
ATOM 2123 C CA . LYS A 1 289 ? -3.175 18.012 -10.882 1.00 98.19 289 LYS A CA 1
ATOM 2124 C C . LYS A 1 289 ? -3.892 19.050 -10.023 1.00 98.19 289 LYS A C 1
ATOM 2126 O O . LYS A 1 289 ? -3.241 19.983 -9.572 1.00 98.19 289 LYS A O 1
ATOM 2131 N N . ALA A 1 290 ? -5.181 18.872 -9.729 1.00 97.81 290 ALA A N 1
ATOM 2132 C CA . ALA A 1 290 ? -5.913 19.791 -8.858 1.00 97.81 290 ALA A CA 1
ATOM 2133 C C . ALA A 1 290 ? -5.312 19.861 -7.444 1.00 97.81 290 ALA A C 1
ATOM 2135 O O . ALA A 1 290 ? -5.252 20.940 -6.858 1.00 97.81 290 ALA A O 1
ATOM 2136 N N . ILE A 1 291 ? -4.831 18.731 -6.911 1.00 97.50 291 ILE A N 1
ATOM 2137 C CA . ILE A 1 291 ? -4.156 18.676 -5.606 1.00 97.50 291 ILE A CA 1
ATOM 2138 C C . ILE A 1 291 ? -2.799 19.379 -5.662 1.00 97.50 291 ILE A C 1
ATOM 2140 O O . ILE A 1 291 ? -2.472 20.146 -4.762 1.00 97.50 291 ILE A O 1
ATOM 2144 N N . VAL A 1 292 ? -2.022 19.161 -6.720 1.00 97.31 292 VAL A N 1
ATOM 2145 C CA . VAL A 1 292 ? -0.720 19.816 -6.897 1.00 97.31 292 VAL A CA 1
ATOM 2146 C C . VAL A 1 292 ? -0.873 21.330 -7.086 1.00 97.31 292 VAL A C 1
ATOM 2148 O O . VAL A 1 292 ? -0.170 22.090 -6.424 1.00 97.31 292 VAL A O 1
ATOM 2151 N N . ASP A 1 293 ? -1.830 21.779 -7.904 1.00 96.56 293 ASP A N 1
ATOM 2152 C CA . ASP A 1 293 ? -2.067 23.199 -8.210 1.00 96.56 293 ASP A CA 1
ATOM 2153 C C . ASP A 1 293 ? -2.449 24.024 -6.964 1.00 96.56 293 ASP A C 1
ATOM 2155 O O . ASP A 1 293 ? -2.170 25.222 -6.902 1.00 96.56 293 ASP A O 1
ATOM 2159 N N . ARG A 1 294 ? -3.050 23.394 -5.945 1.00 96.00 294 ARG A N 1
ATOM 2160 C CA . ARG A 1 294 ? -3.387 24.028 -4.654 1.00 96.00 294 ARG A CA 1
ATOM 2161 C C . ARG A 1 294 ? -2.301 23.893 -3.578 1.00 96.00 294 ARG A C 1
ATOM 2163 O O . ARG A 1 294 ? -2.562 24.204 -2.420 1.00 96.00 294 ARG A O 1
ATOM 2170 N N . GLY A 1 295 ? -1.101 23.435 -3.941 1.00 93.12 295 GLY A N 1
ATOM 2171 C CA . GLY A 1 295 ? 0.026 23.281 -3.014 1.00 93.12 295 GLY A CA 1
ATOM 2172 C C . GLY A 1 295 ? 0.186 21.877 -2.426 1.00 93.12 295 GLY A C 1
ATOM 2173 O O . GLY A 1 295 ? 0.699 21.740 -1.318 1.00 93.12 295 GLY A O 1
ATOM 2174 N N . GLY A 1 296 ? -0.252 20.841 -3.145 1.00 92.38 296 GLY A N 1
ATOM 2175 C CA . GLY A 1 296 ? -0.070 19.441 -2.760 1.00 92.38 296 GLY A CA 1
ATOM 2176 C C . GLY A 1 296 ? 1.392 19.069 -2.501 1.00 92.38 296 GLY A C 1
ATOM 2177 O O . GLY A 1 296 ? 2.320 19.569 -3.144 1.00 92.38 296 GLY A O 1
ATOM 2178 N N . GLY A 1 297 ? 1.596 18.176 -1.539 1.00 92.19 297 GLY A N 1
ATOM 2179 C CA . GLY A 1 297 ? 2.895 17.750 -1.057 1.00 92.19 297 GLY A CA 1
ATOM 2180 C C . GLY A 1 297 ? 3.642 16.811 -2.000 1.00 92.19 297 GLY A C 1
ATOM 2181 O O . GLY A 1 297 ? 3.394 16.694 -3.201 1.00 92.19 297 GLY A O 1
ATOM 2182 N N . ARG A 1 298 ? 4.670 16.165 -1.449 1.00 92.19 298 ARG A N 1
ATOM 2183 C CA . ARG A 1 298 ? 5.587 15.296 -2.201 1.00 92.19 298 ARG A CA 1
ATOM 2184 C C . ARG A 1 298 ? 4.889 14.060 -2.789 1.00 92.19 298 ARG A C 1
ATOM 2186 O O . ARG A 1 298 ? 5.294 13.601 -3.856 1.00 92.19 298 ARG A O 1
ATOM 2193 N N . VAL A 1 299 ? 3.867 13.526 -2.118 1.00 93.56 299 VAL A N 1
ATOM 2194 C CA . VAL A 1 299 ? 3.176 12.289 -2.524 1.00 93.56 299 VAL A CA 1
ATOM 2195 C C . VAL A 1 299 ? 2.379 12.517 -3.808 1.00 93.56 299 VAL A C 1
ATOM 2197 O O . VAL A 1 299 ? 2.626 11.844 -4.807 1.00 93.56 299 VAL A O 1
ATOM 2200 N N . SER A 1 300 ? 1.492 13.512 -3.814 1.00 95.94 300 SER A N 1
ATOM 2201 C CA . SER A 1 300 ? 0.660 13.866 -4.971 1.00 95.94 300 SER A CA 1
ATOM 2202 C C . SER A 1 300 ? 1.485 14.340 -6.171 1.00 95.94 300 SER A C 1
ATOM 2204 O O . SER A 1 300 ? 1.234 13.905 -7.296 1.00 95.94 300 SER A O 1
ATOM 2206 N N . ARG A 1 301 ? 2.528 15.153 -5.947 1.00 97.12 301 ARG A N 1
ATOM 2207 C CA . ARG A 1 301 ? 3.458 15.589 -7.007 1.00 97.12 301 ARG A CA 1
ATOM 2208 C C . ARG A 1 301 ? 4.196 14.421 -7.650 1.00 97.12 301 ARG A C 1
ATOM 2210 O O . ARG A 1 301 ? 4.304 14.36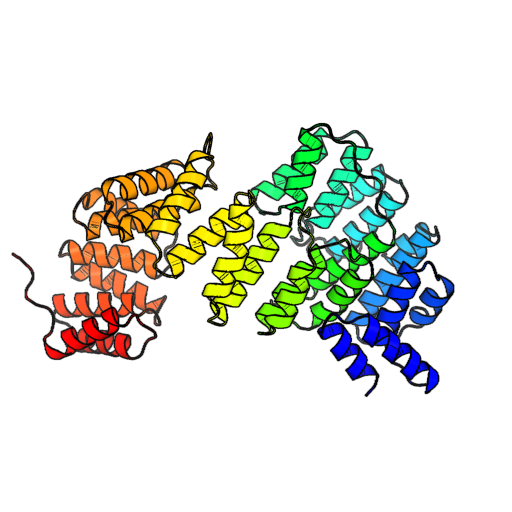9 -8.874 1.00 97.12 301 ARG A O 1
ATOM 2217 N N . ARG A 1 302 ? 4.671 13.464 -6.846 1.00 96.44 302 ARG A N 1
ATOM 2218 C CA . ARG A 1 302 ? 5.311 12.249 -7.362 1.00 96.44 302 ARG A CA 1
ATOM 2219 C C . ARG A 1 302 ? 4.323 11.401 -8.155 1.00 96.44 302 ARG A C 1
ATOM 2221 O O . ARG A 1 302 ? 4.657 10.989 -9.260 1.00 96.44 302 ARG A O 1
ATOM 2228 N N . ALA A 1 303 ? 3.128 11.169 -7.616 1.00 97.19 303 ALA A N 1
ATOM 2229 C CA . ALA A 1 303 ? 2.111 10.375 -8.295 1.00 97.19 303 ALA A CA 1
ATOM 2230 C C . ALA A 1 303 ? 1.707 10.993 -9.642 1.00 97.19 303 ALA A C 1
ATOM 2232 O O . ALA A 1 303 ? 1.564 10.279 -10.632 1.00 97.19 303 ALA A O 1
ATOM 2233 N N . LEU A 1 304 ? 1.596 12.324 -9.710 1.00 98.38 304 LEU A N 1
ATOM 2234 C CA . LEU A 1 304 ? 1.321 13.034 -10.957 1.00 98.38 304 LEU A CA 1
ATOM 2235 C C . LEU A 1 304 ? 2.476 12.903 -11.960 1.00 98.38 304 LEU A C 1
ATOM 2237 O O . LEU A 1 304 ? 2.229 12.687 -13.143 1.00 98.38 304 LEU A O 1
ATOM 2241 N N . ALA A 1 305 ? 3.727 12.987 -11.498 1.00 98.00 305 ALA A N 1
ATOM 2242 C CA . ALA A 1 305 ? 4.903 12.787 -12.344 1.00 98.00 305 ALA A CA 1
ATOM 2243 C C . ALA A 1 305 ? 4.967 11.358 -12.909 1.00 98.00 305 ALA A C 1
ATOM 2245 O O . ALA A 1 305 ? 5.177 11.179 -14.109 1.00 98.00 305 ALA A O 1
ATOM 2246 N N . ASP A 1 306 ? 4.717 10.351 -12.064 1.00 96.69 306 ASP A N 1
ATOM 2247 C CA . ASP A 1 306 ? 4.656 8.943 -12.470 1.00 96.69 306 ASP A CA 1
ATOM 2248 C C . ASP A 1 306 ? 3.522 8.723 -13.488 1.00 96.69 306 ASP A C 1
ATOM 2250 O O . ASP A 1 306 ? 3.707 8.021 -14.485 1.00 96.69 306 ASP A O 1
ATOM 2254 N N . LEU A 1 307 ? 2.366 9.366 -13.291 1.00 97.19 307 LEU A N 1
ATOM 2255 C CA . LEU A 1 307 ? 1.246 9.307 -14.226 1.00 97.19 307 LEU A CA 1
ATOM 2256 C C . LEU A 1 307 ? 1.577 9.969 -15.570 1.00 97.19 307 LEU A C 1
ATOM 2258 O O . LEU A 1 307 ? 1.310 9.371 -16.607 1.00 97.19 307 LEU A O 1
ATOM 2262 N N . TYR A 1 308 ? 2.200 11.150 -15.574 1.00 97.94 308 TYR A N 1
ATOM 2263 C CA . TYR A 1 308 ? 2.650 11.797 -16.807 1.00 97.94 308 TYR A CA 1
ATOM 2264 C C . TYR A 1 308 ? 3.672 10.951 -17.567 1.00 97.94 308 TYR A C 1
ATOM 2266 O O . TYR A 1 308 ? 3.512 10.762 -18.771 1.00 97.94 308 TYR A O 1
ATOM 2274 N N . ARG A 1 309 ? 4.665 10.372 -16.879 1.00 95.56 309 ARG A N 1
ATOM 2275 C CA . ARG A 1 309 ? 5.649 9.474 -17.504 1.00 95.56 309 ARG A CA 1
ATOM 2276 C C . ARG A 1 309 ? 4.971 8.260 -18.144 1.00 95.56 309 ARG A C 1
ATOM 2278 O O . ARG A 1 309 ? 5.290 7.901 -19.270 1.00 95.56 309 ARG A O 1
ATOM 2285 N N . ASN A 1 310 ? 3.997 7.662 -17.457 1.00 92.12 310 ASN A N 1
ATOM 2286 C CA . ASN A 1 310 ? 3.229 6.518 -17.962 1.00 92.12 310 ASN A CA 1
ATOM 2287 C C . ASN A 1 310 ? 2.290 6.852 -19.136 1.00 92.12 310 ASN A C 1
ATOM 2289 O O . ASN A 1 310 ? 1.751 5.931 -19.745 1.00 92.12 310 ASN A O 1
ATOM 2293 N N . LEU A 1 311 ? 2.044 8.137 -19.399 1.00 93.75 311 LEU A N 1
ATOM 2294 C CA . LEU A 1 311 ? 1.222 8.646 -20.501 1.00 93.75 311 LEU A CA 1
ATOM 2295 C C . LEU A 1 311 ? 2.076 9.326 -21.584 1.00 93.75 311 LEU A C 1
ATOM 2297 O O . LEU A 1 311 ? 1.545 10.102 -22.374 1.00 93.75 311 LEU A O 1
ATOM 2301 N N . ASP A 1 312 ? 3.395 9.103 -21.580 1.00 93.25 312 ASP A N 1
ATOM 2302 C CA . ASP A 1 312 ? 4.366 9.714 -22.502 1.00 93.25 312 ASP A CA 1
ATOM 2303 C C . ASP A 1 312 ? 4.448 11.249 -22.463 1.00 93.25 312 ASP A C 1
ATOM 2305 O O . ASP A 1 312 ? 5.091 11.890 -23.297 1.00 93.25 312 ASP A O 1
ATOM 2309 N N . ARG A 1 313 ? 3.889 11.858 -21.417 1.00 96.88 313 ARG A N 1
ATOM 2310 C CA . ARG A 1 313 ? 3.948 13.295 -21.122 1.00 96.88 313 ARG A CA 1
ATOM 2311 C C . ARG A 1 313 ? 5.250 13.632 -20.394 1.00 96.88 313 ARG A C 1
ATOM 2313 O O . ARG A 1 313 ? 5.277 14.132 -19.269 1.00 96.88 313 ARG A O 1
ATOM 2320 N N . ASN A 1 314 ? 6.364 13.271 -21.030 1.00 97.00 314 ASN A N 1
ATOM 2321 C CA . ASN A 1 314 ? 7.689 13.255 -20.407 1.00 97.00 314 ASN A CA 1
ATOM 2322 C C . ASN A 1 314 ? 8.177 14.659 -20.013 1.00 97.00 314 ASN A C 1
ATOM 2324 O O . ASN A 1 314 ? 8.886 14.800 -19.019 1.00 97.00 314 ASN A O 1
ATOM 2328 N N . ALA A 1 315 ? 7.764 15.708 -20.734 1.00 97.50 315 ALA A N 1
ATOM 2329 C CA . ALA A 1 315 ? 8.124 17.087 -20.404 1.00 97.50 315 ALA A CA 1
ATOM 2330 C C . ALA A 1 315 ? 7.501 17.534 -19.069 1.00 97.50 315 ALA A C 1
ATOM 2332 O O . ALA A 1 315 ? 8.200 18.079 -18.212 1.00 97.50 315 ALA A O 1
ATOM 2333 N N . GLU A 1 316 ? 6.209 17.261 -18.853 1.00 97.94 316 GLU A N 1
ATOM 2334 C CA . GLU A 1 316 ? 5.541 17.581 -17.588 1.00 97.94 316 GLU A CA 1
ATOM 2335 C C . GLU A 1 316 ? 6.057 16.721 -16.429 1.00 97.94 316 GLU A C 1
ATOM 2337 O O . GLU A 1 316 ? 6.258 17.227 -15.321 1.00 97.94 316 GLU A O 1
ATOM 2342 N N . ALA A 1 317 ? 6.325 15.436 -16.683 1.00 98.19 317 ALA A N 1
ATOM 2343 C CA . ALA A 1 317 ? 6.939 14.550 -15.699 1.00 98.19 317 ALA A CA 1
ATOM 2344 C C . ALA A 1 317 ? 8.323 15.061 -15.258 1.00 98.19 317 ALA A C 1
ATOM 2346 O O . ALA A 1 317 ? 8.598 15.141 -14.059 1.00 98.19 317 ALA A O 1
ATOM 2347 N N . ALA A 1 318 ? 9.176 15.468 -16.206 1.00 97.81 318 ALA A N 1
ATOM 2348 C CA . ALA A 1 318 ? 10.522 15.965 -15.924 1.00 97.81 318 ALA A CA 1
ATOM 2349 C C . ALA A 1 318 ? 10.503 17.217 -15.034 1.00 97.81 318 ALA A C 1
ATOM 2351 O O . ALA A 1 318 ? 11.298 17.311 -14.098 1.00 97.81 318 ALA A O 1
ATOM 2352 N N . ALA A 1 319 ? 9.571 18.145 -15.279 1.00 97.25 319 ALA A N 1
ATOM 2353 C CA . ALA A 1 319 ? 9.414 19.347 -14.461 1.00 97.25 319 ALA A CA 1
ATOM 2354 C C . ALA A 1 319 ? 9.061 19.013 -13.001 1.00 97.25 319 ALA A C 1
ATOM 2356 O O . ALA A 1 319 ? 9.660 19.559 -12.070 1.00 97.25 319 ALA A O 1
ATOM 2357 N N . LEU A 1 320 ? 8.131 18.075 -12.786 1.00 97.81 320 LEU A N 1
ATOM 2358 C CA . LEU A 1 320 ? 7.756 17.643 -11.439 1.00 97.81 320 LEU A CA 1
ATOM 2359 C C . LEU A 1 320 ? 8.900 16.906 -10.740 1.00 97.81 320 LEU A C 1
ATOM 2361 O O . LEU A 1 320 ? 9.216 17.250 -9.601 1.00 97.81 320 LEU A O 1
ATOM 2365 N N . TYR A 1 321 ? 9.573 15.958 -11.398 1.00 98.00 321 TYR A N 1
ATOM 2366 C CA . TYR A 1 321 ? 10.726 15.286 -10.789 1.00 98.00 321 TYR A CA 1
ATOM 2367 C C . TYR A 1 321 ? 11.853 16.255 -10.439 1.00 98.00 321 TYR A C 1
ATOM 2369 O O . TYR A 1 321 ? 12.429 16.132 -9.361 1.00 98.00 321 TYR A O 1
ATOM 2377 N N . ALA A 1 322 ? 12.133 17.243 -11.294 1.00 96.50 322 ALA A N 1
ATOM 2378 C CA . ALA A 1 322 ? 13.129 18.268 -11.002 1.00 96.50 322 ALA A CA 1
ATOM 2379 C C . ALA A 1 322 ? 12.779 19.059 -9.730 1.00 96.50 322 ALA A C 1
ATOM 2381 O O . ALA A 1 322 ? 13.646 19.244 -8.878 1.00 96.50 322 ALA A O 1
ATOM 2382 N N . SER A 1 323 ? 11.510 19.457 -9.558 1.00 95.62 323 SER A N 1
ATOM 2383 C CA . SER A 1 323 ? 11.058 20.128 -8.329 1.00 95.62 323 SER A CA 1
ATOM 2384 C C . SER A 1 323 ? 11.197 19.244 -7.085 1.00 95.62 323 SER A C 1
ATOM 2386 O O . SER A 1 323 ? 11.689 19.698 -6.058 1.00 95.62 323 SER A O 1
ATOM 2388 N N . LEU A 1 324 ? 10.840 17.960 -7.192 1.00 96.19 324 LEU A N 1
ATOM 2389 C CA . LEU A 1 324 ? 10.912 17.002 -6.088 1.00 96.19 324 LEU A CA 1
ATOM 2390 C C . LEU A 1 324 ? 12.352 16.729 -5.655 1.00 96.19 324 LEU A C 1
ATOM 2392 O O . LEU A 1 324 ? 12.626 16.610 -4.466 1.00 96.19 324 LEU A O 1
ATOM 2396 N N . VAL A 1 325 ? 13.265 16.621 -6.619 1.00 95.50 325 VAL A N 1
ATOM 2397 C CA . VAL A 1 325 ? 14.691 16.396 -6.369 1.00 95.50 325 VAL A CA 1
ATOM 2398 C C . VAL A 1 325 ? 15.357 17.635 -5.769 1.00 95.50 325 VAL A C 1
ATOM 2400 O O . VAL A 1 325 ? 16.204 17.494 -4.891 1.00 95.50 325 VAL A O 1
ATOM 2403 N N . ALA A 1 326 ? 14.956 18.841 -6.178 1.00 93.88 326 ALA A N 1
ATOM 2404 C CA . ALA A 1 326 ? 15.489 20.087 -5.623 1.00 93.88 326 ALA A CA 1
ATOM 2405 C C . ALA A 1 326 ? 15.175 20.277 -4.124 1.00 93.88 326 ALA A C 1
ATOM 2407 O O . ALA A 1 326 ? 15.895 20.992 -3.431 1.00 93.88 326 ALA A O 1
ATOM 2408 N N . GLU A 1 327 ? 14.126 19.625 -3.614 1.00 93.69 327 GLU A N 1
ATOM 2409 C CA . GLU A 1 327 ? 13.741 19.649 -2.195 1.00 93.69 327 GLU A CA 1
ATOM 2410 C C . GLU A 1 327 ? 14.536 18.657 -1.328 1.00 93.69 327 GLU A C 1
ATOM 2412 O O . GLU A 1 327 ? 14.442 18.693 -0.099 1.00 93.69 327 GLU A O 1
ATOM 2417 N N . LEU A 1 328 ? 15.326 17.768 -1.936 1.00 90.38 328 LEU A N 1
ATOM 2418 C CA . LEU A 1 328 ? 16.122 16.781 -1.212 1.00 90.38 328 LEU A CA 1
ATOM 2419 C C . LEU A 1 328 ? 17.390 17.433 -0.650 1.00 90.38 328 LEU A C 1
ATOM 2421 O O . LEU A 1 328 ? 18.386 17.580 -1.356 1.00 90.38 328 LEU A O 1
ATOM 2425 N N . ASN A 1 329 ? 17.375 17.817 0.629 1.00 85.50 329 ASN A N 1
ATOM 2426 C CA . ASN A 1 329 ? 18.545 18.419 1.267 1.00 85.50 329 ASN A CA 1
ATOM 2427 C C . ASN A 1 329 ? 18.726 18.012 2.749 1.00 85.50 329 ASN A C 1
ATOM 2429 O O . ASN A 1 329 ? 17.992 18.519 3.602 1.00 85.50 329 ASN A O 1
ATOM 2433 N N . PRO A 1 330 ? 19.726 17.165 3.082 1.00 86.69 330 PRO A N 1
ATOM 2434 C CA . PRO A 1 330 ? 20.498 16.317 2.168 1.00 86.69 330 PRO A CA 1
ATOM 2435 C C . PRO A 1 330 ? 19.644 15.144 1.645 1.00 86.69 330 PRO A C 1
ATOM 2437 O O . PRO A 1 330 ? 18.722 14.703 2.336 1.00 86.69 330 PRO A O 1
ATOM 2440 N N . PRO A 1 331 ? 19.941 14.597 0.455 1.00 90.19 331 PRO A N 1
ATOM 2441 C CA . PRO A 1 331 ? 19.279 13.387 -0.013 1.00 90.19 331 PRO A CA 1
ATOM 2442 C C . PRO A 1 331 ? 19.650 12.177 0.856 1.00 90.19 331 PRO A C 1
ATOM 2444 O O . PRO A 1 331 ? 20.744 12.083 1.418 1.00 90.19 331 PRO A O 1
ATOM 2447 N N . THR A 1 332 ? 18.733 11.219 0.942 1.00 88.69 332 THR A N 1
ATOM 2448 C CA . THR A 1 332 ? 18.875 9.975 1.704 1.00 88.69 332 THR A CA 1
ATOM 2449 C C . THR A 1 332 ? 18.938 8.762 0.782 1.00 88.69 332 THR A C 1
ATOM 2451 O O . THR A 1 332 ? 18.565 8.816 -0.392 1.00 88.69 332 THR A O 1
ATOM 2454 N N . ARG A 1 333 ? 19.305 7.601 1.341 1.00 88.25 333 ARG A N 1
ATOM 2455 C CA . ARG A 1 333 ? 19.286 6.331 0.600 1.00 88.25 333 ARG A CA 1
ATOM 2456 C C . ARG A 1 333 ? 17.917 5.967 0.029 1.00 88.25 333 ARG A C 1
ATOM 2458 O O . ARG A 1 333 ? 17.867 5.144 -0.869 1.00 88.25 333 ARG A O 1
ATOM 2465 N N . ARG A 1 334 ? 16.803 6.525 0.522 1.00 85.44 334 ARG A N 1
ATOM 2466 C CA . ARG A 1 334 ? 15.449 6.218 0.014 1.00 85.44 334 ARG A CA 1
ATOM 2467 C C . ARG A 1 334 ? 15.102 7.000 -1.257 1.00 85.44 334 ARG A C 1
ATOM 2469 O O . ARG A 1 334 ? 14.159 6.631 -1.957 1.00 85.44 334 ARG A O 1
ATOM 2476 N N . ASP A 1 335 ? 15.873 8.038 -1.575 1.00 91.38 335 ASP A N 1
ATOM 2477 C CA . ASP A 1 335 ? 15.568 8.976 -2.653 1.00 91.38 335 ASP A CA 1
ATOM 2478 C C . ASP A 1 335 ? 16.051 8.517 -4.037 1.00 91.38 335 ASP A C 1
ATOM 2480 O O . ASP A 1 335 ? 15.701 9.141 -5.039 1.00 91.38 335 ASP A O 1
ATOM 2484 N N . TRP A 1 336 ? 16.766 7.384 -4.129 1.00 94.38 336 TRP A N 1
ATOM 2485 C CA . TRP A 1 336 ? 17.234 6.820 -5.407 1.00 94.38 336 TRP A CA 1
ATOM 2486 C C . TRP A 1 336 ? 16.112 6.675 -6.440 1.00 94.38 336 TRP A C 1
ATOM 2488 O O . TRP A 1 336 ? 16.345 6.881 -7.625 1.00 94.38 336 TRP A O 1
ATOM 2498 N N . ARG A 1 337 ? 14.879 6.376 -6.000 1.00 93.94 337 ARG A N 1
ATOM 2499 C CA . ARG A 1 337 ? 13.716 6.218 -6.887 1.00 93.94 337 ARG A CA 1
ATOM 2500 C C . ARG A 1 337 ? 13.342 7.512 -7.601 1.00 93.94 337 ARG A C 1
ATOM 2502 O O . ARG A 1 337 ? 12.901 7.451 -8.741 1.00 93.94 337 ARG A O 1
ATOM 2509 N N . LEU A 1 338 ? 13.501 8.665 -6.944 1.00 95.44 338 LEU A N 1
ATOM 2510 C CA . LEU A 1 338 ? 13.226 9.962 -7.566 1.00 95.44 338 LEU A CA 1
ATOM 2511 C C . LEU A 1 338 ? 14.290 10.297 -8.607 1.00 95.44 338 LEU A C 1
ATOM 2513 O O . LEU A 1 338 ? 13.942 10.675 -9.720 1.00 95.44 338 LEU A O 1
ATOM 2517 N N . TYR A 1 339 ? 15.564 10.094 -8.272 1.00 97.31 339 TYR A N 1
ATOM 2518 C CA . TYR A 1 339 ? 16.668 10.299 -9.207 1.00 97.31 339 TYR A CA 1
ATOM 2519 C C . TYR A 1 339 ? 16.605 9.348 -10.409 1.00 97.31 339 TYR A C 1
ATOM 2521 O O . TYR A 1 339 ? 16.780 9.788 -11.542 1.00 97.31 339 TYR A O 1
ATOM 2529 N N . LEU A 1 340 ? 16.287 8.067 -10.187 1.00 97.19 340 LEU A N 1
ATOM 2530 C CA . LEU A 1 340 ? 16.091 7.092 -11.261 1.00 97.19 340 LEU A CA 1
ATOM 2531 C C . LEU A 1 340 ? 14.922 7.495 -12.167 1.00 97.19 340 LEU A C 1
ATOM 2533 O O . LEU A 1 340 ? 15.075 7.540 -13.383 1.00 97.19 340 LEU A O 1
ATOM 2537 N N . ALA A 1 341 ? 13.773 7.838 -11.579 1.00 96.50 341 ALA A N 1
ATOM 2538 C CA . ALA A 1 341 ? 12.601 8.291 -12.322 1.00 96.50 341 ALA A CA 1
ATOM 2539 C C . ALA A 1 341 ? 12.882 9.562 -13.136 1.00 96.50 341 ALA A C 1
ATOM 2541 O O . ALA A 1 341 ? 12.461 9.656 -14.290 1.00 96.50 341 ALA A O 1
ATOM 2542 N N . GLN A 1 342 ? 13.613 10.521 -12.562 1.00 97.69 342 GLN A N 1
ATOM 2543 C CA . GLN A 1 342 ? 14.056 11.725 -13.258 1.00 97.69 342 GLN A CA 1
ATOM 2544 C C . GLN A 1 342 ? 14.976 11.372 -14.432 1.00 97.69 342 GLN A C 1
ATOM 2546 O O . GLN A 1 342 ? 14.736 11.832 -15.545 1.00 97.69 342 GLN A O 1
ATOM 2551 N N . GLY A 1 343 ? 15.989 10.535 -14.192 1.00 96.75 343 GLY A N 1
ATOM 2552 C CA . GLY A 1 343 ? 16.947 10.090 -15.201 1.00 96.75 343 GLY A CA 1
ATOM 2553 C C . GLY A 1 343 ? 16.267 9.415 -16.387 1.00 96.75 343 GLY A C 1
ATOM 2554 O O . GLY A 1 343 ? 16.441 9.857 -17.518 1.00 96.75 343 GLY A O 1
ATOM 2555 N N . ALA A 1 344 ? 15.407 8.431 -16.118 1.00 95.31 344 ALA A N 1
ATOM 2556 C CA . ALA A 1 344 ? 14.611 7.746 -17.136 1.00 95.31 344 ALA A CA 1
ATOM 2557 C C . ALA A 1 344 ? 13.707 8.709 -17.928 1.00 95.31 344 ALA A C 1
ATOM 2559 O O . ALA A 1 344 ? 13.569 8.610 -19.142 1.00 95.31 344 ALA A O 1
ATOM 2560 N N . THR A 1 345 ? 13.103 9.692 -17.257 1.00 97.25 345 THR A N 1
ATOM 2561 C CA . THR A 1 345 ? 12.235 10.673 -17.930 1.00 97.25 345 THR A CA 1
ATOM 2562 C C . THR A 1 345 ? 13.032 11.615 -18.840 1.00 97.25 345 THR A C 1
ATOM 2564 O O . THR A 1 345 ? 12.601 11.918 -19.950 1.00 97.25 345 THR A O 1
ATOM 2567 N N . LEU A 1 346 ? 14.202 12.077 -18.390 1.00 97.06 346 LEU A N 1
ATOM 2568 C CA . LEU A 1 346 ? 15.095 12.940 -19.172 1.00 97.06 346 LEU A CA 1
ATOM 2569 C C . LEU A 1 346 ? 15.709 12.200 -20.364 1.00 97.06 346 LEU A C 1
ATOM 2571 O O . LEU A 1 346 ? 15.900 12.793 -21.425 1.00 97.06 346 LEU A O 1
ATOM 2575 N N . GLU A 1 347 ? 15.981 10.909 -20.200 1.00 94.56 347 GLU A N 1
ATOM 2576 C CA . GLU A 1 347 ? 16.447 10.020 -21.259 1.00 94.56 347 GLU A CA 1
ATOM 2577 C C . GLU A 1 347 ? 15.415 9.910 -22.390 1.00 94.56 347 GLU A C 1
ATOM 2579 O O . GLU A 1 347 ? 15.749 10.201 -23.537 1.00 94.56 347 GLU A O 1
ATOM 2584 N N . ARG A 1 348 ? 14.133 9.686 -22.065 1.00 93.06 348 ARG A N 1
ATOM 2585 C CA . ARG A 1 348 ? 13.026 9.707 -23.047 1.00 93.06 348 ARG A CA 1
ATOM 2586 C C . ARG A 1 348 ? 12.858 11.052 -23.766 1.00 93.06 348 ARG A C 1
ATOM 2588 O O . ARG A 1 348 ? 12.288 11.104 -24.852 1.00 93.06 348 ARG A O 1
ATOM 2595 N N . LEU A 1 349 ? 13.339 12.148 -23.174 1.00 95.56 349 LEU A N 1
ATOM 2596 C CA . LEU A 1 349 ? 13.380 13.479 -23.797 1.00 95.56 349 LEU A CA 1
ATOM 2597 C C . LEU A 1 349 ? 14.651 13.723 -24.633 1.00 95.56 349 LEU A C 1
ATOM 2599 O O . LEU A 1 349 ? 14.823 14.818 -25.171 1.00 95.56 349 LEU A O 1
ATOM 2603 N N . GLY A 1 350 ? 15.565 12.753 -24.711 1.00 93.62 350 GLY A N 1
ATOM 2604 C CA . GLY A 1 350 ? 16.864 12.881 -25.374 1.00 93.62 350 GLY A CA 1
ATOM 2605 C C . GLY A 1 350 ? 17.859 13.786 -24.639 1.00 93.62 350 GLY A C 1
ATOM 2606 O O . GLY A 1 350 ? 18.887 14.164 -25.202 1.00 93.62 350 GLY A O 1
ATOM 2607 N N . GLN A 1 351 ? 17.586 14.157 -23.384 1.00 95.62 351 GLN A N 1
ATOM 2608 C CA . GLN A 1 351 ? 18.430 15.048 -22.582 1.00 95.62 351 GLN A CA 1
ATOM 2609 C C . GLN A 1 351 ? 19.528 14.266 -21.851 1.00 95.62 351 GLN A C 1
ATOM 2611 O O . GLN A 1 351 ? 19.642 14.302 -20.624 1.00 95.62 351 GLN A O 1
ATOM 2616 N N . TRP A 1 352 ? 20.356 13.561 -22.621 1.00 91.94 352 TRP A N 1
ATOM 2617 C CA . TRP A 1 352 ? 21.326 12.584 -22.120 1.00 91.94 352 TRP A CA 1
ATOM 2618 C C . TRP A 1 352 ? 22.250 13.081 -20.999 1.00 91.94 352 TRP A C 1
ATOM 2620 O O . TRP A 1 352 ? 22.345 12.385 -19.989 1.00 91.94 352 TRP A O 1
ATOM 2630 N N . PRO A 1 353 ? 22.885 14.271 -21.081 1.00 94.62 353 PRO A N 1
ATOM 2631 C CA . PRO A 1 353 ? 23.773 14.721 -20.006 1.00 94.62 353 PRO A CA 1
ATOM 2632 C C . PRO A 1 353 ? 23.046 14.911 -18.667 1.00 94.62 353 PRO A C 1
ATOM 2634 O O . PRO A 1 353 ? 23.588 14.600 -17.609 1.00 94.62 353 PRO A O 1
ATOM 2637 N N . ALA A 1 354 ? 21.803 15.400 -18.707 1.00 96.31 354 ALA A N 1
ATOM 2638 C CA . ALA A 1 354 ? 20.990 15.595 -17.511 1.00 96.31 354 ALA A CA 1
ATOM 2639 C C . ALA A 1 354 ? 20.455 14.258 -16.971 1.00 96.31 354 ALA A C 1
ATOM 2641 O O . ALA A 1 354 ? 20.436 14.050 -15.757 1.00 96.31 354 ALA A O 1
ATOM 2642 N N . ALA A 1 355 ? 20.073 13.342 -17.867 1.00 96.19 355 ALA A N 1
ATOM 2643 C CA . ALA A 1 355 ? 19.658 11.991 -17.509 1.00 96.19 355 ALA A CA 1
ATOM 2644 C C . ALA A 1 355 ? 20.776 11.234 -16.782 1.00 96.19 355 ALA A C 1
ATOM 2646 O O . ALA A 1 355 ? 20.565 10.720 -15.684 1.00 96.19 355 ALA A O 1
ATOM 2647 N N . GLU A 1 356 ? 21.986 11.232 -17.349 1.00 95.56 356 GLU A N 1
ATOM 2648 C CA . GLU A 1 356 ? 23.153 10.595 -16.742 1.00 95.56 356 GLU A CA 1
ATOM 2649 C C . GLU A 1 356 ? 23.468 11.193 -15.367 1.00 95.56 356 GLU A C 1
ATOM 2651 O O . GLU A 1 356 ? 23.694 10.445 -14.417 1.00 95.56 356 GLU A O 1
ATOM 2656 N N . ALA A 1 357 ? 23.447 12.523 -15.234 1.00 96.69 357 ALA A N 1
ATOM 2657 C CA . ALA A 1 357 ? 23.694 13.176 -13.953 1.00 96.69 357 ALA A CA 1
ATOM 2658 C C . ALA A 1 357 ? 22.690 12.722 -12.879 1.00 96.69 357 ALA A C 1
ATOM 2660 O O . ALA A 1 357 ? 23.095 12.403 -11.760 1.00 96.69 357 ALA A O 1
ATOM 2661 N N . ALA A 1 358 ? 21.399 12.629 -13.215 1.00 97.25 358 ALA A N 1
ATOM 2662 C CA . ALA A 1 358 ? 20.376 12.135 -12.294 1.00 97.25 358 ALA A CA 1
ATOM 2663 C C . ALA A 1 358 ? 20.597 10.655 -11.925 1.00 97.25 358 ALA A C 1
ATOM 2665 O O . ALA A 1 358 ? 20.579 10.307 -10.746 1.00 97.25 358 ALA A O 1
ATOM 2666 N N . LEU A 1 359 ? 20.888 9.785 -12.898 1.00 96.88 359 LEU A N 1
ATOM 2667 C CA . LEU A 1 359 ? 21.174 8.365 -12.648 1.00 96.88 359 LEU A CA 1
ATOM 2668 C C . LEU A 1 359 ? 22.430 8.163 -11.786 1.00 96.88 359 LEU A C 1
ATOM 2670 O O . LEU A 1 359 ? 22.444 7.320 -10.889 1.00 96.88 359 LEU A O 1
ATOM 2674 N N . GLN A 1 360 ? 23.471 8.970 -11.996 1.00 97.00 360 GLN A N 1
ATOM 2675 C CA . GLN A 1 360 ? 24.657 8.966 -11.142 1.00 97.00 360 GLN A CA 1
ATOM 2676 C C . GLN A 1 360 ? 24.328 9.408 -9.712 1.00 97.00 360 GLN A C 1
ATOM 2678 O O . GLN A 1 360 ? 24.844 8.810 -8.771 1.00 97.00 360 GLN A O 1
ATOM 2683 N N . GLN A 1 361 ? 23.442 10.392 -9.513 1.00 97.19 361 GLN A N 1
ATOM 2684 C CA . GLN A 1 361 ? 22.966 10.732 -8.165 1.00 97.19 361 GLN A CA 1
ATOM 2685 C C . GLN A 1 361 ? 22.194 9.574 -7.523 1.00 97.19 361 GLN A C 1
ATOM 2687 O O . GLN A 1 361 ? 22.416 9.290 -6.346 1.00 97.19 361 GLN A O 1
ATOM 2692 N N . ALA A 1 362 ? 21.362 8.849 -8.284 1.00 97.25 362 ALA A N 1
ATOM 2693 C CA . ALA A 1 362 ? 20.703 7.635 -7.793 1.00 97.25 362 ALA A CA 1
ATOM 2694 C C . ALA A 1 362 ? 21.729 6.599 -7.299 1.00 97.25 362 ALA A C 1
ATOM 2696 O O . ALA A 1 362 ? 21.542 6.004 -6.235 1.00 97.25 362 ALA A O 1
ATOM 2697 N N . LEU A 1 363 ? 22.832 6.430 -8.038 1.00 96.81 363 LEU A N 1
ATOM 2698 C CA . LEU A 1 363 ? 23.924 5.527 -7.676 1.00 96.81 363 LEU A CA 1
ATOM 2699 C C . LEU A 1 363 ? 24.686 6.020 -6.439 1.00 96.81 363 LEU A C 1
ATOM 2701 O O . LEU A 1 363 ? 25.022 5.222 -5.577 1.00 96.81 363 LEU A O 1
ATOM 2705 N N . VAL A 1 364 ? 24.927 7.325 -6.300 1.00 96.62 364 VAL A N 1
ATOM 2706 C CA . VAL A 1 364 ? 25.595 7.889 -5.113 1.00 96.62 364 VAL A CA 1
ATOM 2707 C C . VAL A 1 364 ? 24.778 7.637 -3.846 1.00 96.62 364 VAL A C 1
ATOM 2709 O O . VAL A 1 364 ? 25.331 7.205 -2.834 1.00 96.62 364 VAL A O 1
ATOM 2712 N N . VAL A 1 365 ? 23.463 7.879 -3.886 1.00 95.62 365 VAL A N 1
ATOM 2713 C CA . VAL A 1 365 ? 22.611 7.693 -2.700 1.00 95.62 365 VAL A CA 1
ATOM 2714 C C . VAL A 1 365 ? 22.308 6.220 -2.422 1.00 95.62 365 VAL A C 1
ATOM 2716 O O . VAL A 1 365 ? 22.035 5.868 -1.277 1.00 95.62 365 VAL A O 1
ATOM 2719 N N . SER A 1 366 ? 22.374 5.343 -3.430 1.00 95.25 366 SER A N 1
ATOM 2720 C CA . SER A 1 366 ? 22.189 3.897 -3.265 1.00 95.25 366 SER A CA 1
ATOM 2721 C C . SER A 1 366 ? 23.139 3.089 -4.175 1.00 95.25 366 SER A C 1
ATOM 2723 O O . SER A 1 366 ? 22.699 2.579 -5.207 1.00 95.25 366 SER A O 1
ATOM 2725 N N . PRO A 1 367 ? 24.420 2.919 -3.782 1.00 95.56 367 PRO A N 1
ATOM 2726 C CA . PRO A 1 367 ? 25.480 2.351 -4.636 1.00 95.56 367 PRO A CA 1
ATOM 2727 C C . PRO A 1 367 ? 25.283 0.904 -5.077 1.00 95.56 367 PRO A C 1
ATOM 2729 O O . PRO A 1 367 ? 25.813 0.503 -6.112 1.00 95.56 367 PRO A O 1
ATOM 2732 N N . ASP A 1 368 ? 24.537 0.136 -4.288 1.00 93.19 368 ASP A N 1
ATOM 2733 C CA . ASP A 1 368 ? 24.264 -1.286 -4.491 1.00 93.19 368 ASP A CA 1
ATOM 2734 C C . ASP A 1 368 ? 22.763 -1.503 -4.704 1.00 93.19 368 ASP A C 1
ATOM 2736 O O . ASP A 1 368 ? 22.147 -2.343 -4.067 1.00 93.19 368 ASP A O 1
ATOM 2740 N N . ARG A 1 369 ? 22.119 -0.652 -5.509 1.00 95.94 369 ARG A N 1
ATOM 2741 C CA . ARG A 1 369 ? 20.721 -0.856 -5.907 1.00 95.94 369 ARG A CA 1
ATOM 2742 C C . ARG A 1 369 ? 20.687 -1.519 -7.284 1.00 95.94 369 ARG A C 1
ATOM 2744 O O . ARG A 1 369 ? 21.047 -0.827 -8.241 1.00 95.94 369 ARG A O 1
ATOM 2751 N N . PRO A 1 370 ? 20.247 -2.784 -7.414 1.00 96.00 370 PRO A N 1
ATOM 2752 C CA . PRO A 1 370 ? 20.250 -3.507 -8.686 1.00 96.00 370 PRO A CA 1
ATOM 2753 C C . PRO A 1 370 ? 19.558 -2.737 -9.810 1.00 96.00 370 PRO A C 1
ATOM 2755 O O . PRO A 1 370 ? 20.103 -2.624 -10.899 1.00 96.00 370 PRO A O 1
ATOM 2758 N N . GLU A 1 371 ? 18.423 -2.098 -9.533 1.00 95.25 371 GLU A N 1
ATOM 2759 C CA . GLU A 1 371 ? 17.652 -1.331 -10.514 1.00 95.25 371 GLU A CA 1
ATOM 2760 C C . GLU A 1 371 ? 18.425 -0.113 -11.045 1.00 95.25 371 GLU A C 1
ATOM 2762 O O . GLU A 1 371 ? 18.357 0.203 -12.231 1.00 95.25 371 GLU A O 1
ATOM 2767 N N . VAL A 1 372 ? 19.190 0.564 -10.181 1.00 96.75 372 VAL A N 1
ATOM 2768 C CA . VAL A 1 372 ? 20.006 1.729 -10.564 1.00 96.75 372 VAL A CA 1
ATOM 2769 C C . VAL A 1 372 ? 21.243 1.289 -11.338 1.00 96.75 372 VAL A C 1
ATOM 2771 O O . VAL A 1 372 ? 21.559 1.880 -12.371 1.00 96.75 372 VAL A O 1
ATOM 2774 N N . LEU A 1 373 ? 21.926 0.249 -10.848 1.00 97.94 373 LEU A N 1
ATOM 2775 C CA . LEU A 1 373 ? 23.072 -0.366 -11.517 1.00 97.94 373 LEU A CA 1
ATOM 2776 C C . LEU A 1 373 ? 22.685 -0.835 -12.921 1.00 97.94 373 LEU A C 1
ATOM 2778 O O . LEU A 1 373 ? 23.374 -0.511 -13.887 1.00 97.94 373 LEU A O 1
ATOM 2782 N N . ASN A 1 374 ? 21.549 -1.525 -13.020 1.00 97.56 374 ASN A N 1
ATOM 2783 C CA . ASN A 1 374 ? 20.999 -2.033 -14.260 1.00 97.56 374 ASN A CA 1
ATOM 2784 C C . ASN A 1 374 ? 20.681 -0.906 -15.244 1.00 97.56 374 ASN A C 1
ATOM 2786 O O . ASN A 1 374 ? 21.209 -0.900 -16.351 1.00 97.56 374 ASN A O 1
ATOM 2790 N N . TYR A 1 375 ? 19.870 0.077 -14.837 1.00 96.00 375 TYR A N 1
ATOM 2791 C CA . TYR A 1 375 ? 19.428 1.141 -15.742 1.00 96.00 375 TYR A CA 1
ATOM 2792 C C . TYR A 1 375 ? 20.606 1.966 -16.269 1.00 96.00 375 TYR A C 1
ATOM 2794 O O . TYR A 1 375 ? 20.721 2.194 -17.474 1.00 96.00 375 TYR A O 1
ATOM 2802 N N . LEU A 1 376 ? 21.510 2.401 -15.383 1.00 96.38 376 LEU A N 1
ATOM 2803 C CA . LEU A 1 376 ? 22.673 3.196 -15.780 1.00 96.38 376 LEU A CA 1
ATOM 2804 C C . LEU A 1 376 ? 23.661 2.372 -16.614 1.00 96.38 376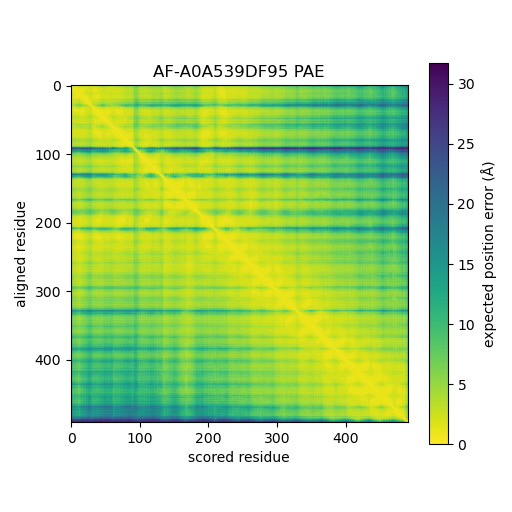 LEU A C 1
ATOM 2806 O O . LEU A 1 376 ? 24.150 2.857 -17.635 1.00 96.38 376 LEU A O 1
ATOM 2810 N N . GLY A 1 377 ? 23.925 1.129 -16.203 1.00 96.62 377 GLY A N 1
ATOM 2811 C CA . GLY A 1 377 ? 24.827 0.223 -16.904 1.00 96.62 377 GLY A CA 1
ATOM 2812 C C . GLY A 1 377 ? 24.345 -0.100 -18.315 1.00 96.62 377 GLY A C 1
ATOM 2813 O O . GLY A 1 377 ? 25.095 0.093 -19.273 1.00 96.62 377 GLY A O 1
ATOM 2814 N N . TYR A 1 378 ? 23.075 -0.490 -18.448 1.00 94.69 378 TYR A N 1
ATOM 2815 C CA . TYR A 1 378 ? 22.422 -0.724 -19.734 1.00 94.69 378 TYR A CA 1
ATOM 2816 C C . TYR A 1 378 ? 22.502 0.520 -20.618 1.00 94.69 378 TYR A C 1
ATOM 2818 O O . TYR A 1 378 ? 22.996 0.442 -21.738 1.00 94.69 378 TYR A O 1
ATOM 2826 N N . THR A 1 379 ? 22.122 1.688 -20.090 1.00 91.94 379 THR A N 1
ATOM 2827 C CA . THR A 1 379 ? 22.136 2.950 -20.846 1.00 91.94 379 THR A CA 1
ATOM 2828 C C . THR A 1 379 ? 23.531 3.278 -21.386 1.00 91.94 379 THR A C 1
ATOM 2830 O O . THR A 1 379 ? 23.685 3.661 -22.547 1.00 91.94 379 THR A O 1
ATOM 2833 N N . TRP A 1 380 ? 24.582 3.114 -20.578 1.00 94.75 380 TRP A N 1
ATOM 2834 C CA . TRP A 1 380 ? 25.957 3.378 -21.011 1.00 94.75 380 TRP A CA 1
ATOM 2835 C C . TRP A 1 380 ? 26.467 2.412 -22.074 1.00 94.75 380 TRP A C 1
ATOM 2837 O O . TRP A 1 380 ? 27.230 2.833 -22.949 1.00 94.75 380 TRP A O 1
ATOM 2847 N N . VAL A 1 381 ? 26.075 1.139 -22.007 1.00 94.06 381 VAL A N 1
ATOM 2848 C CA . VAL A 1 381 ? 26.447 0.156 -23.028 1.00 94.06 381 VAL A CA 1
ATOM 2849 C C . VAL A 1 381 ? 25.655 0.388 -24.309 1.00 94.06 381 VAL A C 1
ATOM 2851 O O . VAL A 1 381 ? 26.236 0.423 -25.395 1.00 94.06 381 VAL A O 1
ATOM 2854 N N . ASP A 1 382 ? 24.348 0.605 -24.189 1.00 89.12 382 ASP A N 1
ATOM 2855 C CA . ASP A 1 382 ? 23.455 0.743 -25.331 1.00 89.12 382 ASP A CA 1
ATOM 2856 C C . ASP A 1 382 ? 23.745 2.023 -26.138 1.00 89.12 382 ASP A C 1
ATOM 2858 O O . ASP A 1 382 ? 23.795 2.004 -27.370 1.00 89.12 382 ASP A O 1
ATOM 2862 N N . THR A 1 383 ? 24.097 3.119 -25.465 1.00 87.75 383 THR A N 1
ATOM 2863 C CA . THR A 1 383 ? 24.539 4.359 -26.130 1.00 87.75 383 THR A CA 1
ATOM 2864 C C . THR A 1 383 ? 25.999 4.328 -26.598 1.00 87.75 383 THR A C 1
ATOM 2866 O O . THR A 1 383 ? 26.420 5.195 -27.362 1.00 87.75 383 THR A O 1
ATOM 2869 N N . GLY A 1 384 ? 26.795 3.345 -26.160 1.00 88.56 384 GLY A N 1
ATOM 2870 C CA . GLY A 1 384 ? 28.225 3.250 -26.471 1.00 88.56 384 GLY A CA 1
ATOM 2871 C C . GLY A 1 384 ? 29.120 4.244 -25.717 1.00 88.56 384 GLY A C 1
ATOM 2872 O O . GLY A 1 384 ? 30.299 4.362 -26.043 1.00 88.56 384 GLY A O 1
ATOM 2873 N N . ALA A 1 385 ? 28.593 4.964 -24.721 1.00 87.62 385 ALA A N 1
ATOM 2874 C CA . ALA A 1 385 ? 29.301 6.051 -24.045 1.00 87.62 385 ALA A CA 1
ATOM 2875 C C . ALA A 1 385 ? 30.395 5.569 -23.072 1.00 87.62 385 ALA A C 1
ATOM 2877 O O . ALA A 1 385 ? 31.526 6.049 -23.124 1.00 87.62 385 ALA A O 1
ATOM 2878 N N . LYS A 1 386 ? 30.064 4.631 -22.173 1.00 92.25 386 LYS A N 1
ATOM 2879 C CA . LYS A 1 386 ? 30.948 4.137 -21.094 1.00 92.25 386 LYS A CA 1
ATOM 2880 C C . LYS A 1 386 ? 30.839 2.625 -20.964 1.00 92.25 386 LYS A C 1
ATOM 2882 O O . LYS A 1 386 ? 30.430 2.086 -19.942 1.00 92.25 386 LYS A O 1
ATOM 2887 N N . VAL A 1 387 ? 31.124 1.937 -22.064 1.00 91.56 387 VAL A N 1
ATOM 2888 C CA . VAL A 1 387 ? 30.784 0.519 -22.233 1.00 91.56 387 VAL A CA 1
ATOM 2889 C C . VAL A 1 387 ? 31.432 -0.381 -21.172 1.00 91.56 387 VAL A C 1
ATOM 2891 O O . VAL A 1 387 ? 30.779 -1.290 -20.670 1.00 91.56 387 VAL A O 1
ATOM 2894 N N . ARG A 1 388 ? 32.694 -0.132 -20.791 1.00 92.69 388 ARG A N 1
ATOM 2895 C CA . ARG A 1 388 ? 33.386 -0.954 -19.779 1.00 92.69 388 ARG A CA 1
ATOM 2896 C C . ARG A 1 388 ? 32.809 -0.739 -18.385 1.00 92.69 388 ARG A C 1
ATOM 2898 O O . ARG A 1 388 ? 32.572 -1.699 -17.662 1.00 92.69 388 ARG A O 1
ATOM 2905 N N . GLU A 1 389 ? 32.579 0.514 -18.016 1.00 95.44 389 GLU A N 1
ATOM 2906 C CA . GLU A 1 389 ? 31.979 0.881 -16.740 1.00 95.44 389 GLU A CA 1
ATOM 2907 C C . GLU A 1 389 ? 30.539 0.375 -16.652 1.00 95.44 389 GLU A C 1
ATOM 2909 O O . GLU A 1 389 ? 30.143 -0.157 -15.621 1.00 95.44 389 GLU A O 1
ATOM 2914 N N . GLY A 1 390 ? 29.780 0.481 -17.745 1.00 96.62 390 GLY A N 1
ATOM 2915 C CA . GLY A 1 390 ? 28.418 -0.029 -17.832 1.00 96.62 390 GLY A CA 1
ATOM 2916 C C . GLY A 1 390 ? 28.356 -1.541 -17.647 1.00 96.62 390 GLY A C 1
ATOM 2917 O O . GLY A 1 390 ? 27.552 -2.011 -16.847 1.00 96.62 390 GLY A O 1
ATOM 2918 N N . LEU A 1 391 ? 29.263 -2.293 -18.283 1.00 96.44 391 LEU A N 1
ATOM 2919 C CA . LEU A 1 391 ? 29.373 -3.740 -18.081 1.00 96.44 391 LEU A CA 1
ATOM 2920 C C . LEU A 1 391 ? 29.640 -4.092 -16.609 1.00 96.44 391 LEU A C 1
ATOM 2922 O O . LEU A 1 391 ? 28.946 -4.935 -16.052 1.00 96.44 391 LEU A O 1
ATOM 2926 N N . ALA A 1 392 ? 30.563 -3.389 -15.948 1.00 97.00 392 ALA A N 1
ATOM 2927 C CA . ALA A 1 392 ? 30.854 -3.620 -14.532 1.00 97.00 392 ALA A CA 1
ATOM 2928 C C . ALA A 1 392 ? 29.653 -3.314 -13.610 1.00 97.00 392 ALA A C 1
ATOM 2930 O O . ALA A 1 392 ? 29.478 -3.962 -12.576 1.00 97.00 392 ALA A O 1
ATOM 2931 N N . LEU A 1 393 ? 28.812 -2.329 -13.957 1.00 97.94 393 LEU A N 1
ATOM 2932 C CA . LEU A 1 393 ? 27.563 -2.078 -13.229 1.00 97.94 393 LEU A CA 1
ATOM 2933 C C . LEU A 1 393 ? 26.556 -3.218 -13.433 1.00 97.94 393 LEU A C 1
ATOM 2935 O O . LEU A 1 393 ? 25.950 -3.658 -12.459 1.00 97.94 393 LEU A O 1
ATOM 2939 N N . LEU A 1 394 ? 26.412 -3.716 -14.664 1.00 97.94 394 LEU A N 1
ATOM 2940 C CA . LEU A 1 394 ? 25.512 -4.826 -14.994 1.00 97.94 394 LEU A CA 1
ATOM 2941 C C . LEU A 1 394 ? 25.930 -6.131 -14.305 1.00 97.94 394 LEU A C 1
ATOM 2943 O O . LEU A 1 394 ? 25.092 -6.802 -13.713 1.00 97.94 394 LEU A O 1
ATOM 2947 N N . GLU A 1 395 ? 27.224 -6.452 -14.292 1.00 97.69 395 GLU A N 1
ATOM 2948 C CA . GLU A 1 395 ? 27.765 -7.606 -13.561 1.00 97.69 395 GLU A CA 1
ATOM 2949 C C . GLU A 1 395 ? 27.440 -7.528 -12.062 1.00 97.69 395 GLU A C 1
ATOM 2951 O O . GLU A 1 395 ? 27.010 -8.511 -11.458 1.00 97.69 395 GLU A O 1
ATOM 2956 N N . ARG A 1 396 ? 27.583 -6.340 -11.455 1.00 97.88 396 ARG A N 1
ATOM 2957 C CA . ARG A 1 396 ? 27.199 -6.111 -10.053 1.00 97.88 396 ARG A CA 1
ATOM 2958 C C . ARG A 1 396 ? 25.693 -6.235 -9.829 1.00 97.88 396 ARG A C 1
ATOM 2960 O O . ARG A 1 396 ? 25.304 -6.714 -8.769 1.00 97.88 396 ARG A O 1
ATOM 2967 N N . ALA A 1 397 ? 24.866 -5.796 -10.778 1.00 97.69 397 ALA A N 1
ATOM 2968 C CA . ALA A 1 397 ? 23.414 -5.923 -10.689 1.00 97.69 397 ALA A CA 1
ATOM 2969 C C . ALA A 1 397 ? 22.990 -7.401 -10.711 1.00 97.69 397 ALA A C 1
ATOM 2971 O O . ALA A 1 397 ? 22.279 -7.838 -9.811 1.00 97.69 397 ALA A O 1
ATOM 2972 N N . VAL A 1 398 ? 23.508 -8.185 -11.665 1.00 97.44 398 VAL A N 1
ATOM 2973 C CA . VAL A 1 398 ? 23.258 -9.636 -11.761 1.00 97.44 398 VAL A CA 1
ATOM 2974 C C . VAL A 1 398 ? 23.770 -10.380 -10.527 1.00 97.44 398 VAL A C 1
ATOM 2976 O O . VAL A 1 398 ? 23.116 -11.298 -10.049 1.00 97.44 398 VAL A O 1
ATOM 2979 N N . ALA A 1 399 ? 24.917 -9.986 -9.966 1.00 97.19 399 ALA A N 1
ATOM 2980 C CA . ALA A 1 399 ? 25.436 -10.620 -8.754 1.00 97.19 399 ALA A CA 1
ATOM 2981 C C . ALA A 1 399 ? 24.530 -10.418 -7.524 1.00 97.19 399 ALA A C 1
ATOM 2983 O O . ALA A 1 399 ? 24.577 -11.225 -6.598 1.00 97.19 399 ALA A O 1
ATOM 2984 N N . GLN A 1 400 ? 23.742 -9.339 -7.496 1.00 96.31 400 GLN A N 1
ATOM 2985 C CA . GLN A 1 400 ? 22.802 -9.052 -6.411 1.00 96.31 400 GLN A CA 1
ATOM 2986 C C . GLN A 1 400 ? 21.444 -9.719 -6.625 1.00 96.31 400 GLN A C 1
ATOM 2988 O O . GLN A 1 400 ? 20.869 -10.211 -5.661 1.00 96.31 400 GLN A O 1
ATOM 2993 N N . GLU A 1 401 ? 20.970 -9.766 -7.869 1.00 95.19 401 GLU A N 1
ATOM 2994 C CA . GLU A 1 401 ? 19.679 -10.348 -8.247 1.00 95.19 401 GLU A CA 1
ATOM 2995 C C . GLU A 1 401 ? 19.875 -11.392 -9.366 1.00 95.19 401 GLU A C 1
ATOM 2997 O O . GLU A 1 401 ? 19.559 -11.138 -10.532 1.00 95.19 401 GLU A O 1
ATOM 3002 N N . PRO A 1 402 ? 20.434 -12.576 -9.045 1.00 94.50 402 PRO A N 1
ATOM 3003 C CA . PRO A 1 402 ? 20.835 -13.577 -10.040 1.00 94.50 402 PRO A CA 1
ATOM 3004 C C . PRO A 1 402 ? 19.664 -14.311 -10.705 1.00 94.50 402 PRO A C 1
ATOM 3006 O O . PRO A 1 402 ? 19.885 -15.081 -11.641 1.00 94.50 402 PRO A O 1
ATOM 3009 N N . ASP A 1 403 ? 18.440 -14.087 -10.226 1.00 95.50 403 ASP A N 1
ATOM 3010 C CA . ASP A 1 403 ? 17.210 -14.690 -10.742 1.00 95.50 403 ASP A CA 1
ATOM 3011 C C . ASP A 1 403 ? 16.234 -13.642 -11.322 1.00 95.50 403 ASP A C 1
ATOM 3013 O O . ASP A 1 403 ? 15.121 -13.987 -11.715 1.00 95.50 403 ASP A O 1
ATOM 3017 N N . GLU A 1 404 ? 16.652 -12.375 -11.446 1.00 96.06 404 GLU A N 1
ATOM 3018 C CA . GLU A 1 404 ? 15.859 -11.326 -12.100 1.00 96.06 404 GLU A CA 1
ATOM 3019 C C . GLU A 1 404 ? 16.142 -11.275 -13.607 1.00 96.06 404 GLU A C 1
ATOM 3021 O O . GLU A 1 404 ? 17.141 -10.713 -14.070 1.00 96.06 404 GLU A O 1
ATOM 3026 N N . GLY A 1 405 ? 15.232 -11.856 -14.397 1.00 95.50 405 GLY A N 1
ATOM 3027 C CA . GLY A 1 405 ? 15.418 -12.072 -15.836 1.00 95.50 405 GLY A CA 1
ATOM 3028 C C . GLY A 1 405 ? 15.793 -10.813 -16.629 1.00 95.50 405 GLY A C 1
ATOM 3029 O O . GLY A 1 405 ? 16.680 -10.878 -17.473 1.00 95.50 405 GLY A O 1
ATOM 3030 N N . TYR A 1 406 ? 15.193 -9.653 -16.337 1.00 95.50 406 TYR A N 1
ATOM 3031 C CA . TYR A 1 406 ? 15.478 -8.406 -17.069 1.00 95.50 406 TYR A CA 1
ATOM 3032 C C . TYR A 1 406 ? 16.867 -7.809 -16.762 1.00 95.50 406 TYR A C 1
ATOM 3034 O O . TYR A 1 406 ? 17.443 -7.096 -17.590 1.00 95.50 406 TYR A O 1
ATOM 3042 N N . ILE A 1 407 ? 17.430 -8.099 -15.584 1.00 97.19 407 ILE A N 1
ATOM 3043 C CA . ILE A 1 407 ? 18.785 -7.663 -15.218 1.00 97.19 407 ILE A CA 1
ATOM 3044 C C . ILE A 1 407 ? 19.812 -8.537 -15.941 1.00 97.19 407 ILE A C 1
ATOM 3046 O O . ILE A 1 407 ? 20.786 -8.036 -16.509 1.00 97.19 407 ILE A O 1
ATOM 3050 N N . ILE A 1 408 ? 19.559 -9.848 -15.984 1.00 97.81 408 ILE A N 1
ATOM 3051 C CA . ILE A 1 408 ? 20.378 -10.802 -16.740 1.00 97.81 408 ILE A CA 1
ATOM 3052 C C . ILE A 1 408 ? 20.323 -10.489 -18.238 1.00 97.81 408 ILE A C 1
ATOM 3054 O O . ILE A 1 408 ? 21.357 -10.515 -18.905 1.00 97.81 408 ILE A O 1
ATOM 3058 N N . ASP A 1 409 ? 19.143 -10.139 -18.754 1.00 98.00 409 ASP A N 1
ATOM 3059 C CA . ASP A 1 409 ? 18.963 -9.711 -20.140 1.00 98.00 409 ASP A CA 1
ATOM 3060 C C . ASP A 1 409 ? 19.831 -8.501 -20.478 1.00 98.00 409 ASP A C 1
ATOM 3062 O O . ASP A 1 409 ? 20.572 -8.540 -21.454 1.00 98.00 409 ASP A O 1
ATOM 3066 N N . SER A 1 410 ? 19.836 -7.475 -19.624 1.00 97.44 410 SER A N 1
ATOM 3067 C CA . SER A 1 410 ? 20.669 -6.284 -19.820 1.00 97.44 410 SER A CA 1
ATOM 3068 C C . SER A 1 410 ? 22.161 -6.632 -19.926 1.00 97.44 410 SER A C 1
ATOM 3070 O O . SER A 1 410 ? 22.863 -6.085 -20.781 1.00 97.44 410 SER A O 1
ATOM 3072 N N . LEU A 1 411 ? 22.655 -7.574 -19.109 1.00 97.88 411 LEU A N 1
ATOM 3073 C CA . LEU A 1 411 ? 24.029 -8.080 -19.210 1.00 97.88 411 LEU A CA 1
ATOM 3074 C C . LEU A 1 411 ? 24.249 -8.872 -20.511 1.00 97.88 411 LEU A C 1
ATOM 3076 O O . LEU A 1 411 ? 25.232 -8.642 -21.219 1.00 97.88 411 LEU A O 1
ATOM 3080 N N . GLY A 1 412 ? 23.322 -9.759 -20.873 1.00 97.56 412 GLY A N 1
ATOM 3081 C CA . GLY A 1 412 ? 23.362 -10.504 -22.132 1.00 97.56 412 GLY A CA 1
ATOM 3082 C C . GLY A 1 412 ? 23.370 -9.590 -23.361 1.00 97.56 412 GLY A C 1
ATOM 3083 O O . GLY A 1 412 ? 24.191 -9.763 -24.267 1.00 97.56 412 GLY A O 1
ATOM 3084 N N . TRP A 1 413 ? 22.534 -8.554 -23.358 1.00 96.00 413 TRP A N 1
ATOM 3085 C CA . TRP A 1 413 ? 22.500 -7.515 -24.379 1.00 96.00 413 TRP A CA 1
ATOM 3086 C C . TRP A 1 413 ? 23.808 -6.729 -24.424 1.00 96.00 413 TRP A C 1
ATOM 3088 O O . TRP A 1 413 ? 24.339 -6.473 -25.505 1.00 96.00 413 TRP A O 1
ATOM 3098 N N . ALA A 1 414 ? 24.412 -6.419 -23.276 1.00 96.06 414 ALA A N 1
ATOM 3099 C CA . ALA A 1 414 ? 25.724 -5.787 -23.247 1.00 96.06 414 ALA A CA 1
ATOM 3100 C C . ALA A 1 414 ? 26.802 -6.650 -23.929 1.00 96.06 414 ALA A C 1
ATOM 3102 O O . ALA A 1 414 ? 27.571 -6.141 -24.752 1.00 96.06 414 ALA A O 1
ATOM 3103 N N . HIS A 1 415 ? 26.815 -7.964 -23.682 1.00 96.69 415 HIS A N 1
ATOM 3104 C CA . HIS A 1 415 ? 27.685 -8.895 -24.409 1.00 96.69 415 HIS A CA 1
ATOM 3105 C C . HIS A 1 415 ? 27.370 -8.930 -25.911 1.00 96.69 415 HIS A C 1
ATOM 3107 O O . HIS A 1 415 ? 28.295 -8.949 -26.727 1.00 96.69 415 HIS A O 1
ATOM 3113 N N . PHE A 1 416 ? 26.093 -8.875 -26.299 1.00 95.31 416 PHE A N 1
ATOM 3114 C CA . PHE A 1 416 ? 25.686 -8.807 -27.703 1.00 95.31 416 PHE A CA 1
ATOM 3115 C C . PHE A 1 416 ? 26.233 -7.550 -28.391 1.00 95.31 416 PHE A C 1
ATOM 3117 O O . PHE A 1 416 ? 26.834 -7.638 -29.465 1.00 95.31 416 PHE A O 1
ATOM 3124 N N . ARG A 1 417 ? 26.088 -6.385 -27.752 1.00 91.06 417 ARG A N 1
ATOM 3125 C CA . ARG A 1 417 ? 26.585 -5.087 -28.235 1.00 91.06 417 ARG A CA 1
ATOM 3126 C C . ARG A 1 417 ? 28.107 -5.054 -28.372 1.00 91.06 417 ARG A C 1
ATOM 3128 O O . ARG A 1 417 ? 28.618 -4.397 -29.275 1.00 91.06 417 ARG A O 1
ATOM 3135 N N . LEU A 1 418 ? 28.812 -5.798 -27.522 1.00 91.06 418 LEU A N 1
ATOM 3136 C CA . LEU A 1 418 ? 30.264 -5.985 -27.567 1.00 91.06 418 LEU A CA 1
ATOM 3137 C C . LEU A 1 418 ? 30.734 -7.010 -28.615 1.00 91.06 418 LEU A C 1
ATOM 3139 O O . LEU A 1 418 ? 31.936 -7.187 -28.793 1.00 91.06 418 LEU A O 1
ATOM 3143 N N . GLY A 1 419 ? 29.814 -7.692 -29.306 1.00 92.81 419 GLY A N 1
ATOM 3144 C CA . GLY A 1 419 ? 30.137 -8.750 -30.266 1.00 92.81 419 GLY A CA 1
ATOM 3145 C C . GLY A 1 419 ? 30.460 -10.104 -29.625 1.00 92.81 419 GLY A C 1
ATOM 3146 O O . GLY A 1 419 ? 30.779 -11.062 -30.332 1.00 92.81 419 GLY A O 1
ATOM 3147 N N . ASN A 1 420 ? 30.322 -10.224 -28.304 1.00 96.06 420 ASN A N 1
ATOM 3148 C CA . ASN A 1 420 ? 30.521 -11.456 -27.542 1.00 96.06 420 ASN A CA 1
ATOM 3149 C C . ASN A 1 420 ? 29.275 -12.352 -27.639 1.00 96.06 420 ASN A C 1
ATOM 3151 O O . ASN A 1 420 ? 28.664 -12.715 -26.636 1.00 96.06 420 ASN A O 1
ATOM 3155 N N . PHE A 1 421 ? 28.872 -12.701 -28.864 1.00 97.00 421 PHE A N 1
ATOM 3156 C CA . PHE A 1 421 ? 27.573 -13.326 -29.135 1.00 97.00 421 PHE A CA 1
ATOM 3157 C C . PHE A 1 421 ? 27.369 -14.679 -28.440 1.00 97.00 421 PHE A C 1
ATOM 3159 O O . PHE A 1 421 ? 26.239 -15.010 -28.103 1.00 97.00 421 PHE A O 1
ATOM 3166 N N . GLY A 1 422 ? 28.436 -15.450 -28.201 1.00 97.44 422 GLY A N 1
ATOM 3167 C CA . GLY A 1 422 ? 28.347 -16.712 -27.457 1.00 97.44 422 GLY A CA 1
ATOM 3168 C C . GLY A 1 422 ? 27.896 -16.505 -26.009 1.00 97.44 422 GLY A C 1
ATOM 3169 O O . GLY A 1 422 ? 26.911 -17.098 -25.591 1.00 97.44 422 GLY A O 1
ATOM 3170 N N . GLN A 1 423 ? 28.552 -15.591 -25.285 1.00 97.38 423 GLN A N 1
ATOM 3171 C CA . GLN A 1 423 ? 28.158 -15.235 -23.914 1.00 97.38 423 GLN A CA 1
ATOM 3172 C C . GLN A 1 423 ? 26.781 -14.570 -23.873 1.00 97.38 423 GLN A C 1
ATOM 3174 O O . GLN A 1 423 ? 26.006 -14.816 -22.957 1.00 97.38 423 GLN A O 1
ATOM 3179 N N . ALA A 1 424 ? 26.459 -13.749 -24.881 1.00 98.12 424 ALA A N 1
ATOM 3180 C CA . ALA A 1 424 ? 25.134 -13.153 -24.992 1.00 98.12 424 ALA A CA 1
ATOM 3181 C C . ALA A 1 424 ? 24.042 -14.230 -25.019 1.00 98.12 424 ALA A C 1
ATOM 3183 O O . ALA A 1 424 ? 23.063 -14.108 -24.297 1.00 98.12 424 ALA A O 1
ATOM 3184 N N . VAL A 1 425 ? 24.227 -15.303 -25.798 1.00 98.62 425 VAL A N 1
ATOM 3185 C CA . VAL A 1 425 ? 23.273 -16.421 -25.839 1.00 98.62 425 VAL A CA 1
ATOM 3186 C C . VAL A 1 425 ? 23.093 -17.061 -24.462 1.00 98.62 425 VAL A C 1
ATOM 3188 O O . VAL A 1 425 ? 21.953 -17.240 -24.060 1.00 98.62 425 VAL A O 1
ATOM 3191 N N . GLU A 1 426 ? 24.170 -17.347 -23.727 1.00 98.06 426 GLU A N 1
ATOM 3192 C CA . GLU A 1 426 ? 24.080 -17.981 -22.399 1.00 98.06 426 GLU A CA 1
ATOM 3193 C C . GLU A 1 426 ? 23.238 -17.150 -21.416 1.00 98.06 426 GLU A C 1
ATOM 3195 O O . GLU A 1 426 ? 22.323 -17.669 -20.773 1.00 98.06 426 GLU A O 1
ATOM 3200 N N . TYR A 1 427 ? 23.502 -15.842 -21.332 1.00 98.19 427 TYR A N 1
ATOM 3201 C CA . TYR A 1 427 ? 22.739 -14.951 -20.457 1.00 98.19 427 TYR A CA 1
ATOM 3202 C C . TYR A 1 427 ? 21.290 -14.772 -20.926 1.00 98.19 427 TYR A C 1
ATOM 3204 O O . TYR A 1 427 ? 20.370 -14.832 -20.114 1.00 98.19 427 TYR A O 1
ATOM 3212 N N . LEU A 1 428 ? 21.066 -14.583 -22.228 1.00 98.56 428 LEU A N 1
ATOM 3213 C CA . LEU A 1 428 ? 19.730 -14.343 -22.779 1.00 98.56 428 LEU A CA 1
ATOM 3214 C C . LEU A 1 428 ? 18.846 -15.601 -22.734 1.00 98.56 428 LEU A C 1
ATOM 3216 O O . LEU A 1 428 ? 17.640 -15.490 -22.521 1.00 98.56 428 LEU A O 1
ATOM 3220 N N . GLU A 1 429 ? 19.420 -16.802 -22.879 1.00 98.50 429 GLU A N 1
ATOM 3221 C CA . GLU A 1 429 ? 18.712 -18.068 -22.641 1.00 98.50 429 GLU A CA 1
ATOM 3222 C C . GLU A 1 429 ? 18.216 -18.123 -21.192 1.00 98.50 429 GLU A C 1
ATOM 3224 O O . GLU A 1 429 ? 17.021 -18.318 -20.963 1.00 98.50 429 GLU A O 1
ATOM 3229 N N . ARG A 1 430 ? 19.096 -17.841 -20.221 1.00 97.94 430 ARG A N 1
ATOM 3230 C CA . ARG A 1 430 ? 18.729 -17.799 -18.799 1.00 97.94 430 ARG A CA 1
ATOM 3231 C C . ARG A 1 430 ? 17.665 -16.740 -18.494 1.00 97.94 430 ARG A C 1
ATOM 3233 O O . ARG A 1 430 ? 16.737 -17.012 -17.736 1.00 97.94 430 ARG A O 1
ATOM 3240 N N . ALA A 1 431 ? 17.769 -15.552 -19.088 1.00 98.06 431 ALA A N 1
ATOM 3241 C CA . ALA A 1 431 ? 16.781 -14.489 -18.919 1.00 98.06 431 ALA A CA 1
ATOM 3242 C C . ALA A 1 431 ? 15.384 -14.931 -19.395 1.00 98.06 431 ALA A C 1
ATOM 3244 O O . ALA A 1 431 ? 14.401 -14.781 -18.667 1.00 98.06 431 ALA A O 1
ATOM 3245 N N . VAL A 1 432 ? 15.298 -15.544 -20.581 1.00 98.12 432 VAL A N 1
ATOM 3246 C CA . VAL A 1 432 ? 14.036 -16.058 -21.143 1.00 98.12 432 VAL A CA 1
ATOM 3247 C C . VAL A 1 432 ? 13.498 -17.265 -20.367 1.00 98.12 432 VAL A C 1
ATOM 3249 O O . VAL A 1 432 ? 12.281 -17.441 -20.299 1.00 98.12 432 VAL A O 1
ATOM 3252 N N . GLU A 1 433 ? 14.359 -18.097 -19.775 1.00 97.75 433 GLU A N 1
ATOM 3253 C CA . GLU A 1 433 ? 13.933 -19.173 -18.868 1.00 97.75 433 GLU A CA 1
ATOM 3254 C C . GLU A 1 433 ? 13.217 -18.631 -17.625 1.00 97.75 433 GLU A C 1
ATOM 3256 O O . GLU A 1 433 ? 12.197 -19.189 -17.218 1.00 97.75 433 GLU A O 1
ATOM 3261 N N . LEU A 1 434 ? 13.734 -17.546 -17.042 1.00 97.00 434 LEU A N 1
ATOM 3262 C CA . LEU A 1 434 ? 13.168 -16.908 -15.850 1.00 97.00 434 LEU A CA 1
ATOM 3263 C C . LEU A 1 434 ? 11.893 -16.117 -16.171 1.00 97.00 434 LEU A C 1
ATOM 3265 O O . LEU A 1 434 ? 10.903 -16.222 -15.446 1.00 97.00 434 LEU A O 1
ATOM 3269 N N . SER A 1 435 ? 11.893 -15.382 -17.287 1.00 95.75 435 SER A N 1
ATOM 3270 C CA . SER A 1 435 ? 10.792 -14.500 -17.699 1.00 95.75 435 SER A CA 1
ATOM 3271 C C . SER A 1 435 ? 10.317 -14.795 -19.128 1.00 95.75 435 SER A C 1
ATOM 3273 O O . SER A 1 435 ? 10.442 -13.966 -20.030 1.00 95.75 435 SER A O 1
ATOM 3275 N N . PRO A 1 436 ? 9.701 -15.967 -19.367 1.00 95.25 436 PRO A N 1
ATOM 3276 C CA . PRO A 1 436 ? 9.315 -16.405 -20.707 1.00 95.25 436 PRO A CA 1
ATOM 3277 C C . PRO A 1 436 ? 8.305 -15.493 -21.419 1.00 95.25 436 PRO A C 1
ATOM 3279 O O . PRO A 1 436 ? 8.224 -15.524 -22.647 1.00 95.25 436 PRO A O 1
ATOM 3282 N N . GLY A 1 437 ? 7.498 -14.740 -20.670 1.00 94.88 437 GLY A N 1
ATOM 3283 C CA . GLY A 1 437 ? 6.430 -13.888 -21.200 1.00 94.88 437 GLY A CA 1
ATOM 3284 C C . GLY A 1 437 ? 6.862 -12.483 -21.625 1.00 94.88 437 GLY A C 1
ATOM 3285 O O . GLY A 1 437 ? 6.012 -11.730 -22.090 1.00 94.88 437 GLY A O 1
ATOM 3286 N N . ASP A 1 438 ? 8.136 -12.127 -21.461 1.00 95.88 438 ASP A N 1
ATOM 3287 C CA . ASP A 1 438 ? 8.651 -10.797 -21.789 1.00 95.88 438 ASP A CA 1
ATOM 3288 C C . ASP A 1 438 ? 9.075 -10.714 -23.265 1.00 95.88 438 ASP A C 1
ATOM 3290 O O . ASP A 1 438 ? 9.877 -11.522 -23.745 1.00 95.88 438 ASP A O 1
ATOM 3294 N N . SER A 1 439 ? 8.500 -9.779 -24.022 1.00 96.50 439 SER A N 1
ATOM 3295 C CA . SER A 1 439 ? 8.761 -9.651 -25.457 1.00 96.50 439 SER A CA 1
ATOM 3296 C C . SER A 1 439 ? 10.179 -9.181 -25.766 1.00 96.50 439 SER A C 1
ATOM 3298 O O . SER A 1 439 ? 10.797 -9.739 -26.674 1.00 96.50 439 SER A O 1
ATOM 3300 N N . THR A 1 440 ? 10.718 -8.237 -24.996 1.00 95.69 440 THR A N 1
ATOM 3301 C CA . THR A 1 440 ? 12.065 -7.694 -25.181 1.00 95.69 440 THR A CA 1
ATOM 3302 C C . THR A 1 440 ? 13.121 -8.788 -25.008 1.00 95.69 440 THR A C 1
ATOM 3304 O O . THR A 1 440 ? 13.970 -8.965 -25.881 1.00 95.69 440 THR A O 1
ATOM 3307 N N . LEU A 1 441 ? 13.002 -9.614 -23.962 1.00 97.75 441 LEU A N 1
ATOM 3308 C CA . LEU A 1 441 ? 13.923 -10.735 -23.711 1.00 97.75 441 LEU A CA 1
ATOM 3309 C C . LEU A 1 441 ? 13.932 -11.750 -24.864 1.00 97.75 441 LEU A C 1
ATOM 3311 O O . LEU A 1 441 ? 14.982 -12.229 -25.303 1.00 97.75 441 LEU A O 1
ATOM 3315 N N . ASN A 1 442 ? 12.747 -12.083 -25.386 1.00 98.00 442 ASN A N 1
ATOM 3316 C CA . ASN A 1 442 ? 12.634 -12.981 -26.533 1.00 98.00 442 ASN A CA 1
ATOM 3317 C C . ASN A 1 442 ? 13.231 -12.350 -27.804 1.00 98.00 442 ASN A C 1
ATOM 3319 O O . ASN A 1 442 ? 13.875 -13.051 -28.588 1.00 98.00 442 ASN A O 1
ATOM 3323 N N . ASP A 1 443 ? 13.051 -11.046 -28.016 1.00 97.69 443 ASP A N 1
ATOM 3324 C CA . ASP A 1 443 ? 13.631 -10.336 -29.157 1.00 97.69 443 ASP A CA 1
ATOM 3325 C C . ASP A 1 443 ? 15.169 -10.331 -29.109 1.00 97.69 443 ASP A C 1
ATOM 3327 O O . ASP A 1 443 ? 15.814 -10.746 -30.079 1.00 97.69 443 ASP A O 1
ATOM 3331 N N . HIS A 1 444 ? 15.754 -9.973 -27.960 1.00 97.88 444 HIS A N 1
ATOM 3332 C CA . HIS A 1 444 ? 17.202 -9.994 -27.736 1.00 97.88 444 HIS A CA 1
ATOM 3333 C C . HIS A 1 444 ? 17.796 -11.394 -27.926 1.00 97.88 444 HIS A C 1
ATOM 3335 O O . HIS A 1 444 ? 18.805 -11.557 -28.623 1.00 97.88 444 HIS A O 1
ATOM 3341 N N . LEU A 1 445 ? 17.158 -12.434 -27.375 1.00 98.50 445 LEU A N 1
ATOM 3342 C CA . LEU A 1 445 ? 17.608 -13.813 -27.571 1.00 98.50 445 LEU A CA 1
ATOM 3343 C C . LEU A 1 445 ? 17.533 -14.230 -29.047 1.00 98.50 445 LEU A C 1
ATOM 3345 O O . LEU A 1 445 ? 18.448 -14.880 -29.562 1.00 98.50 445 LEU A O 1
ATOM 3349 N N . GLY A 1 446 ? 16.472 -13.831 -29.752 1.00 98.12 446 GLY A N 1
ATOM 3350 C CA . GLY A 1 446 ? 16.344 -14.055 -31.189 1.00 98.12 446 GLY A CA 1
ATOM 3351 C C . GLY A 1 446 ? 17.496 -13.428 -31.977 1.00 98.12 446 GLY A C 1
ATOM 3352 O O . GLY A 1 446 ? 18.084 -14.069 -32.858 1.00 98.12 446 GLY A O 1
ATOM 3353 N N . ASP A 1 447 ? 17.886 -12.212 -31.604 1.00 98.12 447 ASP A N 1
ATOM 3354 C CA . ASP A 1 447 ? 19.005 -11.499 -32.210 1.00 98.12 447 ASP A CA 1
ATOM 3355 C C . ASP A 1 447 ? 20.342 -12.204 -31.959 1.00 98.12 447 ASP A C 1
ATOM 3357 O O . ASP A 1 447 ? 21.126 -12.414 -32.896 1.00 98.12 447 ASP A O 1
ATOM 3361 N N . ALA A 1 448 ? 20.591 -12.630 -30.720 1.00 98.19 448 ALA A N 1
ATOM 3362 C CA . ALA A 1 448 ? 21.796 -13.364 -30.345 1.00 98.19 448 ALA A CA 1
ATOM 3363 C C . ALA A 1 448 ? 21.902 -14.706 -31.084 1.00 98.19 448 ALA A C 1
ATOM 3365 O O . ALA A 1 448 ? 22.932 -14.986 -31.709 1.00 98.19 448 ALA A O 1
ATOM 3366 N N . TYR A 1 449 ? 20.816 -15.484 -31.135 1.00 98.56 449 TYR A N 1
ATOM 3367 C CA . TYR A 1 449 ? 20.736 -16.711 -31.933 1.00 98.56 449 TYR A CA 1
ATOM 3368 C C . TYR A 1 449 ? 21.038 -16.470 -33.407 1.00 98.56 449 TYR A C 1
ATOM 3370 O O . TYR A 1 449 ? 21.780 -17.234 -34.035 1.00 98.56 449 TYR A O 1
ATOM 3378 N N . TRP A 1 450 ? 20.516 -15.382 -33.974 1.00 98.31 450 TRP A N 1
ATOM 3379 C CA . TRP A 1 450 ? 20.800 -15.031 -35.355 1.00 98.31 450 TRP A CA 1
ATOM 3380 C C . TRP A 1 450 ? 22.294 -14.748 -35.559 1.00 98.31 450 TRP A C 1
ATOM 3382 O O . TRP A 1 450 ? 22.873 -15.189 -36.555 1.00 98.31 450 TRP A O 1
ATOM 3392 N N . ARG A 1 451 ? 22.961 -14.054 -34.634 1.00 96.75 451 ARG A N 1
ATOM 3393 C CA . ARG A 1 451 ? 24.401 -13.762 -34.750 1.00 96.75 451 ARG A CA 1
ATOM 3394 C C . ARG A 1 451 ? 25.283 -15.004 -34.666 1.00 96.75 451 ARG A C 1
ATOM 3396 O O . ARG A 1 451 ? 26.259 -15.071 -35.409 1.00 96.75 451 ARG A O 1
ATOM 3403 N N . VAL A 1 452 ? 24.910 -16.004 -33.868 1.00 97.56 452 VAL A N 1
ATOM 3404 C CA . VAL A 1 452 ? 25.647 -17.282 -33.781 1.00 97.56 452 VAL A CA 1
ATOM 3405 C C . VAL A 1 452 ? 25.231 -18.312 -34.842 1.00 97.56 452 VAL A C 1
ATOM 3407 O O . VAL A 1 452 ? 25.744 -19.426 -34.864 1.00 97.56 452 VAL A O 1
ATOM 3410 N N . GLY A 1 453 ? 24.306 -17.964 -35.745 1.00 97.12 453 GLY A N 1
ATOM 3411 C CA . GLY A 1 453 ? 23.879 -18.831 -36.849 1.00 97.12 453 GLY A CA 1
ATOM 3412 C C . GLY A 1 453 ? 22.759 -19.824 -36.513 1.00 97.12 453 GLY A C 1
ATOM 3413 O O . GLY A 1 453 ? 22.351 -20.581 -37.395 1.00 97.12 453 GLY A O 1
ATOM 3414 N N . ARG A 1 454 ? 22.194 -19.781 -35.301 1.00 98.19 454 ARG A N 1
ATOM 3415 C CA . ARG A 1 454 ? 21.034 -20.577 -34.851 1.00 98.19 454 ARG A CA 1
ATOM 3416 C C . ARG A 1 454 ? 19.725 -20.009 -35.417 1.00 98.19 454 ARG A C 1
ATOM 3418 O O . ARG A 1 454 ? 18.895 -19.427 -34.723 1.00 98.19 454 ARG A O 1
ATOM 3425 N N . ARG A 1 455 ? 19.571 -20.082 -36.746 1.00 97.50 455 ARG A N 1
ATOM 3426 C CA . ARG A 1 455 ? 18.503 -19.379 -37.494 1.00 97.50 455 ARG A CA 1
ATOM 3427 C C . ARG A 1 455 ? 17.092 -19.859 -37.152 1.00 97.50 455 ARG A C 1
ATOM 3429 O O . ARG A 1 455 ? 16.156 -19.068 -37.256 1.00 97.50 455 ARG A O 1
ATOM 3436 N N . ILE A 1 456 ? 16.927 -21.142 -36.827 1.00 98.00 456 ILE A N 1
ATOM 3437 C CA . ILE A 1 456 ? 15.613 -21.725 -36.525 1.00 98.00 456 ILE A CA 1
ATOM 3438 C C . ILE A 1 456 ? 15.134 -21.187 -35.179 1.00 98.00 456 ILE A C 1
ATOM 3440 O O . ILE A 1 456 ? 14.023 -20.669 -35.084 1.00 98.00 456 ILE A O 1
ATOM 3444 N N . GLU A 1 457 ? 16.003 -21.235 -34.177 1.00 98.31 457 GLU A N 1
ATOM 3445 C CA . GLU A 1 457 ? 15.741 -20.743 -32.831 1.00 98.31 457 GLU A CA 1
ATOM 3446 C C . GLU A 1 457 ? 15.536 -19.225 -32.827 1.00 98.31 457 GLU A C 1
ATOM 3448 O O . GLU A 1 457 ? 14.584 -18.748 -32.219 1.00 98.31 457 GLU A O 1
ATOM 3453 N N . ALA A 1 458 ? 16.327 -18.469 -33.599 1.00 98.44 458 ALA A N 1
ATOM 3454 C CA . ALA A 1 458 ? 16.125 -17.028 -33.773 1.00 98.44 458 ALA A CA 1
ATOM 3455 C C . ALA A 1 458 ? 14.705 -16.690 -34.257 1.00 98.44 458 ALA A C 1
ATOM 3457 O O . ALA A 1 458 ? 13.988 -15.890 -33.659 1.00 98.44 458 ALA A O 1
ATOM 3458 N N . ARG A 1 459 ? 14.260 -17.364 -35.326 1.00 98.12 459 ARG A N 1
ATOM 3459 C CA . ARG A 1 459 ? 12.917 -17.179 -35.895 1.00 98.12 459 ARG A CA 1
ATOM 3460 C C . ARG A 1 459 ? 11.815 -17.647 -34.950 1.00 98.12 459 ARG A C 1
ATOM 3462 O O . ARG A 1 459 ? 10.718 -17.096 -34.992 1.00 98.12 459 ARG A O 1
ATOM 3469 N N . TYR A 1 460 ? 12.075 -18.664 -34.134 1.00 98.00 460 TYR A N 1
ATOM 3470 C CA . TYR A 1 460 ? 11.141 -19.084 -33.098 1.00 98.00 460 TYR A CA 1
ATOM 3471 C C . TYR A 1 460 ? 10.934 -17.966 -32.069 1.00 98.00 460 TYR A C 1
ATOM 3473 O O . TYR A 1 460 ? 9.787 -17.597 -31.818 1.00 98.00 460 TYR A O 1
ATOM 3481 N N . GLN A 1 461 ? 12.014 -17.364 -31.559 1.00 98.25 461 GLN A N 1
ATOM 3482 C CA . GLN A 1 461 ? 11.892 -16.302 -30.559 1.00 98.25 461 GLN A CA 1
ATOM 3483 C C . GLN A 1 461 ? 11.234 -15.036 -31.112 1.00 98.25 461 GLN A C 1
ATOM 3485 O O . GLN A 1 461 ? 10.292 -14.532 -30.509 1.00 98.25 461 GLN A O 1
ATOM 3490 N N . TRP A 1 462 ? 11.594 -14.581 -32.316 1.00 98.38 462 TRP A N 1
ATOM 3491 C CA . TRP A 1 462 ? 10.904 -13.433 -32.922 1.00 98.38 462 TRP A CA 1
ATOM 3492 C C . TRP A 1 462 ? 9.417 -13.702 -33.201 1.00 98.38 462 TRP A C 1
ATOM 3494 O O . TRP A 1 462 ? 8.594 -12.801 -33.088 1.00 98.38 462 TRP A O 1
ATOM 3504 N N . ARG A 1 463 ? 9.018 -14.942 -33.532 1.00 97.75 463 ARG A N 1
ATOM 3505 C CA . ARG A 1 463 ? 7.584 -15.290 -33.617 1.00 97.75 463 ARG A CA 1
ATOM 3506 C C . ARG A 1 463 ? 6.907 -15.204 -32.261 1.00 97.75 463 ARG A C 1
ATOM 3508 O O . ARG A 1 463 ? 5.754 -14.793 -32.198 1.00 97.75 463 ARG A O 1
ATOM 3515 N N . ARG A 1 464 ? 7.609 -15.586 -31.199 1.00 96.75 464 ARG A N 1
ATOM 3516 C CA . ARG A 1 464 ? 7.096 -15.509 -29.838 1.00 96.75 464 ARG A CA 1
ATOM 3517 C C . ARG A 1 464 ? 6.793 -14.069 -29.438 1.00 96.75 464 ARG A C 1
ATOM 3519 O O . ARG A 1 464 ? 5.705 -13.842 -28.923 1.00 96.75 464 ARG A O 1
ATOM 3526 N N . VAL A 1 465 ? 7.647 -13.106 -29.796 1.00 97.38 465 VAL A N 1
ATOM 3527 C CA . VAL A 1 465 ? 7.379 -11.661 -29.624 1.00 97.38 465 VAL A CA 1
ATOM 3528 C C . VAL A 1 465 ? 6.000 -11.275 -30.174 1.00 97.38 465 VAL A C 1
ATOM 3530 O O . VAL A 1 465 ? 5.214 -10.639 -29.480 1.00 97.38 465 VAL A O 1
ATOM 3533 N N . LEU A 1 466 ? 5.649 -11.747 -31.376 1.00 96.06 466 LEU A N 1
ATOM 3534 C CA . LEU A 1 466 ? 4.349 -11.471 -32.010 1.00 96.06 466 LEU A CA 1
ATOM 3535 C C . LEU A 1 466 ? 3.145 -12.117 -31.302 1.00 96.06 466 LEU A C 1
ATOM 3537 O O . LEU A 1 466 ? 2.007 -11.742 -31.568 1.00 96.06 466 LEU A O 1
ATOM 3541 N N . THR A 1 467 ? 3.374 -13.109 -30.438 1.00 95.88 467 THR A N 1
ATOM 3542 C CA . THR A 1 467 ? 2.322 -13.759 -29.632 1.00 95.88 467 THR A CA 1
ATOM 3543 C C . THR A 1 467 ? 2.182 -13.164 -28.232 1.00 95.88 467 THR A C 1
ATOM 3545 O O . THR A 1 467 ? 1.216 -13.475 -27.536 1.00 95.88 467 THR A O 1
ATOM 3548 N N . LEU A 1 468 ? 3.139 -12.335 -27.812 1.00 94.69 468 LEU A N 1
ATOM 3549 C CA . LEU A 1 468 ? 3.173 -11.695 -26.501 1.00 94.69 468 LEU A CA 1
ATOM 3550 C C . LEU A 1 468 ? 2.547 -10.296 -26.559 1.00 94.69 468 LEU A C 1
ATOM 3552 O O . LEU A 1 468 ? 2.410 -9.691 -27.626 1.00 94.69 468 LEU A O 1
ATOM 3556 N N . ASN A 1 469 ? 2.170 -9.782 -25.388 1.00 88.44 469 ASN A N 1
ATOM 3557 C CA . ASN A 1 469 ? 1.711 -8.406 -25.236 1.00 88.44 469 ASN A CA 1
ATOM 3558 C C . ASN A 1 469 ? 2.914 -7.455 -25.316 1.00 88.44 469 ASN A C 1
ATOM 3560 O O . ASN A 1 469 ? 3.519 -7.152 -24.292 1.00 88.44 469 ASN A O 1
ATOM 3564 N N . ALA A 1 470 ? 3.265 -7.035 -26.531 1.00 88.69 470 ALA A N 1
ATOM 3565 C CA . ALA A 1 470 ? 4.409 -6.173 -26.799 1.00 88.69 470 ALA A CA 1
ATOM 3566 C C . ALA A 1 470 ? 3.965 -4.809 -27.357 1.00 88.69 470 ALA A C 1
ATOM 3568 O O . ALA A 1 470 ? 2.903 -4.712 -27.987 1.00 88.69 470 ALA A O 1
ATOM 3569 N N . PRO A 1 471 ? 4.783 -3.761 -27.179 1.00 85.44 471 PRO A N 1
ATOM 3570 C CA . PRO A 1 471 ? 4.653 -2.509 -27.913 1.00 85.44 471 PRO A CA 1
ATOM 3571 C C . PRO A 1 471 ? 4.585 -2.713 -29.437 1.00 85.44 471 PRO A C 1
ATOM 3573 O O . PRO A 1 471 ? 5.157 -3.650 -30.000 1.00 85.44 471 PRO A O 1
ATOM 3576 N N . ALA A 1 472 ? 3.882 -1.814 -30.130 1.00 87.50 472 ALA A N 1
ATOM 3577 C CA . ALA A 1 472 ? 3.658 -1.931 -31.573 1.00 87.50 472 ALA A CA 1
ATOM 3578 C C . ALA A 1 472 ? 4.963 -1.881 -32.393 1.00 87.50 472 ALA A C 1
ATOM 3580 O O . ALA A 1 472 ? 5.062 -2.511 -33.447 1.00 87.50 472 ALA A O 1
ATOM 3581 N N . ASP A 1 473 ? 5.960 -1.140 -31.918 1.00 88.94 473 ASP A N 1
ATOM 3582 C CA . ASP A 1 473 ? 7.298 -1.053 -32.498 1.00 88.94 473 ASP A CA 1
ATOM 3583 C C . ASP A 1 473 ? 8.101 -2.345 -32.312 1.00 88.94 473 ASP A C 1
ATOM 3585 O O . ASP A 1 473 ? 8.744 -2.784 -33.267 1.00 88.94 473 ASP A O 1
ATOM 3589 N N . GLU A 1 474 ? 7.993 -3.017 -31.162 1.00 91.25 474 GLU A N 1
ATOM 3590 C CA . GLU A 1 474 ? 8.576 -4.351 -30.960 1.00 91.25 474 GLU A CA 1
ATOM 3591 C C . GLU A 1 474 ? 7.935 -5.394 -31.888 1.00 91.25 474 GLU A C 1
ATOM 3593 O O . GLU A 1 474 ? 8.643 -6.153 -32.557 1.00 91.25 474 GLU A O 1
ATOM 3598 N N . HIS A 1 475 ? 6.600 -5.399 -32.016 1.00 93.75 475 HIS A N 1
ATOM 3599 C CA . HIS A 1 475 ? 5.906 -6.263 -32.984 1.00 93.75 475 HIS A CA 1
ATOM 3600 C C . HIS A 1 475 ? 6.362 -5.991 -34.421 1.00 93.75 475 HIS A C 1
ATOM 3602 O O . HIS A 1 475 ? 6.660 -6.927 -35.170 1.00 93.75 475 HIS A O 1
ATOM 3608 N N . ALA A 1 476 ? 6.454 -4.722 -34.821 1.00 94.00 476 ALA A N 1
ATOM 3609 C CA . ALA A 1 476 ? 6.933 -4.349 -36.149 1.00 94.00 476 ALA A CA 1
ATOM 3610 C C . ALA A 1 476 ? 8.396 -4.777 -36.373 1.00 94.00 476 ALA A C 1
ATOM 3612 O O . ALA A 1 476 ? 8.732 -5.315 -37.434 1.00 94.00 476 ALA A O 1
ATOM 3613 N N . GLY A 1 477 ? 9.252 -4.587 -35.365 1.00 95.25 477 GLY A N 1
ATOM 3614 C CA . GLY A 1 477 ? 10.655 -4.990 -35.368 1.00 95.25 477 GLY A CA 1
ATOM 3615 C C . GLY A 1 477 ? 10.820 -6.495 -35.563 1.00 95.25 477 GLY A C 1
ATOM 3616 O O . GLY A 1 477 ? 11.486 -6.924 -36.509 1.00 95.25 477 GLY A O 1
ATOM 3617 N N . ALA A 1 478 ? 10.147 -7.302 -34.744 1.00 95.94 478 ALA A N 1
ATOM 3618 C CA . ALA A 1 478 ? 10.173 -8.759 -34.848 1.00 95.94 478 ALA A CA 1
ATOM 3619 C C . ALA A 1 478 ? 9.625 -9.256 -36.198 1.00 95.94 478 ALA A C 1
ATOM 3621 O O . ALA A 1 478 ? 10.213 -10.140 -36.829 1.00 95.94 478 ALA A O 1
ATOM 3622 N N . GLY A 1 479 ? 8.542 -8.649 -36.699 1.00 95.94 479 GLY A N 1
ATOM 3623 C CA . GLY A 1 479 ? 7.985 -8.949 -38.021 1.00 95.94 479 GLY A CA 1
ATOM 3624 C C . GLY A 1 479 ? 8.990 -8.715 -39.154 1.00 95.94 479 GLY A C 1
ATOM 3625 O O . GLY A 1 479 ? 9.162 -9.572 -40.027 1.00 95.94 479 GLY A O 1
ATOM 3626 N N . LYS A 1 480 ? 9.726 -7.600 -39.102 1.00 96.62 480 LYS A N 1
ATOM 3627 C CA . LYS A 1 480 ? 10.796 -7.299 -40.060 1.00 96.62 480 LYS A CA 1
ATOM 3628 C C . LYS A 1 480 ? 11.949 -8.299 -39.964 1.00 96.62 480 LYS A C 1
ATOM 3630 O O . LYS A 1 480 ? 12.369 -8.844 -40.985 1.00 96.62 480 LYS A O 1
ATOM 3635 N N . LYS A 1 481 ? 12.423 -8.605 -38.752 1.00 97.25 481 LYS A N 1
ATOM 3636 C CA . LYS A 1 481 ? 13.491 -9.595 -38.517 1.00 97.25 481 LYS A CA 1
ATOM 3637 C C . LYS A 1 481 ? 13.099 -10.990 -39.015 1.00 97.25 481 LYS A C 1
ATOM 3639 O O . LYS A 1 481 ? 13.928 -11.709 -39.568 1.00 97.25 481 LYS A O 1
ATOM 3644 N N . LEU A 1 482 ? 11.823 -11.366 -38.922 1.00 96.88 482 LEU A N 1
ATOM 3645 C CA . LEU A 1 482 ? 11.317 -12.608 -39.513 1.00 96.88 482 LEU A CA 1
ATOM 3646 C C . LEU A 1 482 ? 11.343 -12.599 -41.043 1.00 96.88 482 LEU A C 1
ATOM 3648 O O . LEU A 1 482 ? 11.647 -13.631 -41.645 1.00 96.88 482 LEU A O 1
ATOM 3652 N N . ALA A 1 483 ? 11.033 -11.480 -41.688 1.00 94.94 483 ALA A N 1
ATOM 3653 C CA . ALA A 1 483 ? 11.072 -11.392 -43.144 1.00 94.94 483 ALA A CA 1
ATOM 3654 C C . ALA A 1 483 ? 12.516 -11.381 -43.676 1.00 94.94 483 ALA A C 1
ATOM 3656 O O . ALA A 1 483 ? 12.852 -12.139 -44.586 1.00 94.94 483 ALA A O 1
ATOM 3657 N N . GLU A 1 484 ? 13.376 -10.566 -43.070 1.00 95.00 484 GLU A N 1
ATOM 3658 C CA . GLU A 1 484 ? 14.661 -10.157 -43.651 1.00 95.00 484 GLU A CA 1
ATOM 3659 C C . GLU A 1 484 ? 15.879 -10.737 -42.914 1.00 95.00 484 GLU A C 1
ATOM 3661 O O . GLU A 1 484 ? 16.965 -10.845 -43.486 1.00 95.00 484 GLU A O 1
ATOM 3666 N N . GLY A 1 485 ? 15.712 -11.156 -41.657 1.00 93.88 485 GLY A N 1
ATOM 3667 C CA . GLY A 1 485 ? 16.823 -11.429 -40.750 1.00 93.88 485 GLY A CA 1
ATOM 3668 C C . GLY A 1 485 ? 17.489 -10.157 -40.220 1.00 93.88 485 GLY A C 1
ATOM 3669 O O . GLY A 1 485 ? 17.073 -9.044 -40.534 1.00 93.88 485 GLY A O 1
ATOM 3670 N N . LEU A 1 486 ? 18.558 -10.304 -39.426 1.00 92.31 486 LEU A N 1
ATOM 3671 C CA . LEU A 1 486 ? 19.392 -9.154 -39.061 1.00 92.31 486 LEU A CA 1
ATOM 3672 C C . LEU A 1 486 ? 20.426 -8.844 -40.151 1.00 92.31 486 LEU A C 1
ATOM 3674 O O . LEU A 1 486 ? 21.076 -9.776 -40.648 1.00 92.31 486 LEU A O 1
ATOM 3678 N N . PRO A 1 487 ? 20.686 -7.550 -40.418 1.00 86.81 487 PRO A N 1
ATOM 3679 C CA . PRO A 1 487 ? 21.779 -7.125 -41.284 1.00 86.81 487 PRO A CA 1
ATOM 3680 C C . PRO A 1 487 ? 23.131 -7.578 -40.723 1.00 86.81 487 PRO A C 1
ATOM 3682 O O . PRO A 1 487 ? 23.260 -7.854 -39.524 1.00 86.81 487 PRO A O 1
ATOM 3685 N N . ALA A 1 488 ? 24.145 -7.661 -41.589 1.00 79.81 488 ALA A N 1
ATOM 3686 C CA . ALA A 1 488 ? 25.510 -7.981 -41.174 1.00 79.81 488 ALA A CA 1
ATOM 3687 C C . ALA A 1 488 ? 26.008 -6.981 -40.105 1.00 79.81 488 ALA A C 1
ATOM 3689 O O . ALA A 1 488 ? 25.616 -5.813 -40.157 1.00 79.81 488 ALA A O 1
ATOM 3690 N N . PRO A 1 489 ? 26.845 -7.410 -39.138 1.00 73.00 489 PRO A N 1
ATOM 3691 C CA . PRO A 1 489 ? 27.410 -6.498 -38.147 1.00 73.00 489 PRO A CA 1
ATOM 3692 C C . PRO A 1 489 ? 28.180 -5.368 -38.841 1.00 73.00 489 PRO A C 1
ATOM 3694 O O . PRO A 1 489 ? 28.868 -5.616 -39.836 1.00 73.00 489 PRO A O 1
ATOM 3697 N N . ALA A 1 490 ? 28.069 -4.143 -38.323 1.00 61.06 490 ALA A N 1
ATOM 3698 C CA . ALA A 1 490 ? 28.948 -3.056 -38.743 1.00 61.06 490 ALA A CA 1
ATOM 3699 C C . ALA A 1 490 ? 30.405 -3.458 -38.447 1.00 61.06 490 ALA A C 1
ATOM 3701 O O . ALA A 1 490 ? 30.675 -4.032 -37.391 1.00 61.06 490 ALA A O 1
ATOM 3702 N N . ARG A 1 491 ? 31.296 -3.248 -39.423 1.00 42.72 491 ARG A N 1
ATOM 3703 C CA . ARG A 1 491 ? 32.714 -3.630 -39.345 1.00 42.72 491 ARG A CA 1
ATOM 3704 C C . ARG A 1 491 ? 33.521 -2.703 -38.458 1.00 42.72 491 ARG A C 1
ATOM 3706 O O . ARG A 1 491 ? 33.242 -1.485 -38.513 1.00 42.72 491 ARG A O 1
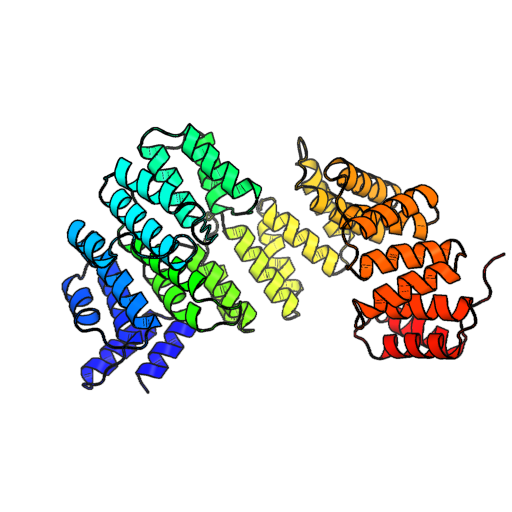#

Radius of gyration: 27.81 Å; Cα contacts (8 Å, |Δi|>4): 740; chains: 1; bounding box: 73×46×78 Å

pLDDT: mean 93.66, std 6.25, range [42.72, 98.62]

Solvent-accessible surface area (backbone atoms only — not comparable to full-atom values): 24756 Å² total; per-residue (Å²): 108,54,37,62,50,10,48,52,24,17,61,70,57,32,30,68,57,6,24,50,34,21,55,57,22,54,77,68,77,43,85,22,53,61,5,25,55,28,39,21,37,55,21,57,67,69,68,36,64,70,53,23,44,69,39,51,58,91,64,67,67,58,73,71,54,47,54,51,44,50,50,48,49,32,29,53,29,44,66,69,68,38,51,68,61,24,48,57,73,66,52,75,98,75,60,58,69,73,35,51,68,36,21,53,46,27,44,53,49,13,53,53,26,41,57,71,68,39,53,71,62,13,50,53,27,41,58,70,20,58,60,22,40,70,57,83,56,66,69,56,53,45,52,51,27,35,50,28,34,69,71,67,40,47,70,58,21,51,48,52,43,49,59,50,52,71,80,42,94,49,49,62,52,51,50,52,42,51,40,52,73,70,69,46,80,60,68,74,78,66,54,44,49,50,54,32,18,54,51,28,33,52,50,20,61,72,61,40,83,48,65,64,47,65,76,21,32,42,35,19,17,44,16,32,67,34,24,75,85,50,56,64,33,34,49,54,46,19,54,34,27,43,61,64,72,36,52,69,62,15,38,56,42,33,67,68,51,52,79,92,42,65,54,24,46,59,33,54,39,52,40,23,52,52,31,38,76,72,70,37,46,69,60,22,49,50,57,34,46,56,42,37,76,75,67,42,56,72,61,26,39,48,46,41,20,55,49,26,48,77,66,72,37,33,71,64,16,35,55,40,36,52,57,59,55,72,67,47,78,79,73,49,62,82,47,24,62,56,26,37,52,32,11,57,30,26,43,79,69,69,39,52,74,61,10,52,54,27,34,52,50,14,31,70,44,33,76,86,35,44,69,51,30,30,54,51,11,38,51,23,35,76,71,60,75,40,42,70,64,11,49,56,28,19,54,53,17,26,73,73,40,78,77,42,25,74,44,30,27,43,40,11,50,45,29,41,77,71,67,41,32,70,61,11,37,59,32,17,52,53,13,30,72,64,38,69,77,42,32,67,44,29,42,53,34,14,52,27,26,45,73,72,64,41,54,66,60,13,48,50,26,24,51,48,24,67,74,36,94,50,58,71,66,56,38,52,49,30,54,47,38,65,76,72,46,80,77,79,79,86,130

Nearest PDB structures (foldseek):
  7rqf-assembly1_A  TM=5.273E-01  e=2.843E-10  Pseudomonas aeruginosa PAO1
  8bbg-assembly1_D  TM=4.151E-01  e=1.272E-08  Homo sapiens
  6v8e-assembly2_F  TM=8.715E-01  e=3.083E-04  synthetic construct
  6v8e-assembly1_A  TM=8.263E-01  e=2.431E-04  synthetic construct
  3hym-assembly10_L  TM=6.330E-01  e=9.093E-06  Homo sapiens